Protein AF-A0AA38H1P8-F1 (afdb_monomer)

Sequence (547 aa):
MSTPPPPTPPPSVPPQQPPPIPFSATPPAPPPGGPAPVAPGAPGAKPPLEPLTGFRSALEHTGLPRSVLTYKPRLPSRNWLIFWSVLSSVSYLYYDDRRRCKKIKAEYIAKVEHLGKEVLEGGSLGLVRKVRVLAARWPEDDEADRGAKYFRKYLKPYLVAAGIDYDTLPPPLYGAITRQTHAAILTARRQKLGLEPTPVPLSVPGAIDPAAVEANDLAGGVILIGRPSLKEYMEGLKRGWAGSVDEWVWEKEVEARMKGDGVFEGPASEVGEASSGAEFAADVPTTQSSGMSPTGLSFLNRPQPSLSSASASQAGPQVPTHMHLPPNPLPPQPPLLLVPWTNHLGFQQIPYMIYDFFTEHRKVEEGAKLAYALICGHTRPFLASSSSSFPTANTSSPSPFSSSEAPASTPGSLGPGLGSDLDFDRQAERYFKNDFDDLPARLQKAKDDYYPDLSARLADVRALAAGERELTDAEKKSTKPLVSEEDLRDERKKKELRWRGQVEGWGIVRKEQGVTYEDGWEGWLSVFREPREGEGEGAKKNEEKVW

Foldseek 3Di:
DDDDDDDDDDDDDDDDDDDDDDDDDDDDDDDDDDDDDDDDDDDDDDPPDDDDDDPLNVCVVVVDDVCVSPPDPDDDDPVVVVVCVVVVVVVVLLVVLVVLLVVLLVVLLVVQLVLLPDAADVGPLHDAQEEEEFEAQAFPDPDQCPLVVLCVVAAVSNCVSNNYHYDYDRQPFFLSLLVVLLQVLLQVLCCVVVVDPDPPDDPDPSPDDVVVVVVSQQLREYEQEAPLSLLSNLNSVCCNQQFFSDDPPPLVVLVVVVVVVCLLPDPPPCPDPDDDDDDDDDDDDDDDDDDDDDDDDPPPDDDDDDPDDDPDPDPDDDDPPVSRHGDVVHDFHHAYQYHHDADADDDVRVVVVVVCSSNVSVSNNSSSLSSVLSSLSAKDWAFQPPDDDDPCPDDDDDDDDDDDDDDDDDPDDDDPDDDHPLCRNLVRLVRNDPVLVCLLVVLVVVVVVVSVVLSVVSVVQVCVVVVVDDDDPVRVPDPDDDQHSVNSVVVVSVSSSNSVSNVVSSVSNPSPDTRDDDPSCGRRHMYGDRDPDPCSVVSVVVVVVVD

Nearest PDB structures (foldseek):
  6lo8-assembly1_B  TM=9.048E-01  e=1.937E-06  Saccharomyces cerevisiae S288C
  2h51-assembly1_A  TM=5.078E-01  e=3.493E+00  Homo sapiens
  3e4c-assembly1_B  TM=4.596E-01  e=3.153E+00  Homo sapiens

Organism: NCBI:txid4972

Mean predicted aligned error: 16.11 Å

Secondary structure (DSSP, 8-state):
--PPPPPPPPPPPPPPPPPPPPP--PPPPPPP---PPPPPPP-PPPPPPPPPPTHHHHGGGGT--HHHHT---PPPPHHHHHHHHHHHHHHHHHHHHHHHHHHHHHHHHHHHTTGGGSPPTTGGGPPP-EEEEE-PPPTT-S-TTHHHHHHHHHTHHHHHHTT-EEEEE---STTHHHHHHHHHHHHHHHHHTTSS--------TTPPPHHHHHHHHHHH-EEEEHHHHHHHHHHHHHHHHHS-SS---HHHHHHHHHHHT-TTSPP----------------------------------PPPPP-----------PPPGGGSSPPSSPPP-PPEEEE------SGGGHHHHHHHHH-HHHHHHHHHHHHHHHHTT-EEE-----S------------------PPPP------S----GGGTTTTGGGGS-GGGTTHHHHHHHHHHTHHHHHHHHHHHHHHHHTTSSPPPHHHHT--SPPPPHHHHHHHHHHHHHHHHHHHHHHHHHSTTPPPP--GGGTTT-EEE-PPPTTTHHHHHHHHTTT-

Solvent-accessible surface area (backbone atoms only — not comparable to full-atom values): 34381 Å² total; per-residue (Å²): 142,84,80,83,82,84,85,82,83,81,88,84,80,80,88,80,80,82,81,86,82,85,82,89,79,84,83,83,85,84,86,87,84,83,82,85,86,80,80,88,78,76,88,74,75,81,75,79,79,77,81,64,65,70,74,55,41,64,48,48,79,69,74,52,57,65,70,66,76,64,59,72,83,72,79,73,50,72,71,54,50,52,48,50,52,53,53,49,51,55,50,46,46,48,51,50,28,56,50,47,35,51,51,53,50,53,54,54,33,68,71,34,42,61,62,42,66,60,82,52,67,74,53,96,72,31,84,67,49,38,29,41,37,41,23,38,40,58,67,84,52,91,56,34,57,52,41,51,52,48,42,61,73,35,31,43,68,46,36,58,35,34,51,40,46,74,46,77,59,84,23,90,46,45,39,37,52,17,52,53,43,22,49,55,41,38,53,52,53,26,33,78,70,67,77,37,85,69,84,73,71,77,87,49,94,82,65,75,56,67,68,58,53,54,52,38,52,41,70,36,22,35,37,28,38,16,45,53,20,48,25,27,40,38,46,5,51,49,49,31,45,75,34,68,66,62,80,87,53,67,64,61,53,53,49,53,51,59,62,71,63,51,80,84,57,71,82,79,74,87,73,73,96,72,90,81,87,81,90,86,83,89,87,86,86,91,86,92,89,89,83,87,87,88,80,91,81,96,81,77,85,75,84,78,84,79,88,76,90,68,99,63,90,75,73,68,92,74,76,60,75,82,69,30,56,59,64,85,75,70,78,87,59,43,35,32,38,82,40,84,58,76,71,79,64,64,80,90,32,46,67,56,52,54,51,48,69,52,44,44,34,55,58,40,48,54,25,43,47,55,38,48,12,53,71,72,64,37,65,41,66,49,44,71,71,85,73,91,74,75,80,80,76,77,89,82,87,91,79,87,88,84,91,76,85,90,78,81,92,70,97,72,83,78,72,100,69,84,72,33,59,62,55,48,53,61,71,48,57,77,52,47,52,70,70,49,79,49,41,62,61,57,53,48,52,59,44,66,64,40,56,60,56,48,53,55,51,50,50,52,43,49,33,45,74,72,61,78,41,77,84,48,74,70,58,75,70,43,96,62,83,80,76,45,74,65,53,53,52,52,50,49,50,55,49,51,52,54,50,53,42,36,51,55,14,44,64,47,56,38,81,88,45,67,55,59,83,60,91,88,47,74,70,57,44,33,28,50,35,70,70,55,95,74,49,70,69,52,49,62,61,49,46,70,69,74,104

pLDDT: mean 76.41, std 22.02, range [25.31, 98.31]

Radius of gyration: 38.19 Å; Cα contacts (8 Å, |Δi|>4): 474; chains: 1; bounding box: 136×104×84 Å

InterPro domains:
  IPR021056 Mitochondrial import inner membrane translocase subunit Tim54 [PF11711] (71-385)

Structure (mmCIF, N/CA/C/O backbone):
data_AF-A0AA38H1P8-F1
#
_entry.id   AF-A0AA38H1P8-F1
#
loop_
_atom_site.group_PDB
_atom_site.id
_atom_site.type_symbol
_atom_site.label_atom_id
_atom_site.label_alt_id
_atom_site.label_comp_id
_atom_site.label_asym_id
_atom_site.label_entity_id
_atom_site.label_seq_id
_atom_site.pdbx_PDB_ins_code
_atom_site.Cartn_x
_atom_site.Cartn_y
_atom_site.Cartn_z
_atom_site.occupancy
_atom_site.B_iso_or_equiv
_atom_site.auth_seq_id
_atom_site.auth_comp_id
_atom_site.auth_asym_id
_atom_site.auth_atom_id
_atom_site.pdbx_PDB_model_num
ATOM 1 N N . MET A 1 1 ? -7.178 34.922 -19.306 1.00 47.97 1 MET A N 1
ATOM 2 C CA . MET A 1 1 ? -5.898 34.567 -18.656 1.00 47.97 1 MET A CA 1
ATOM 3 C C . MET A 1 1 ? -5.652 35.531 -17.507 1.00 47.97 1 MET A C 1
ATOM 5 O O . MET A 1 1 ? -5.332 36.682 -17.767 1.00 47.97 1 MET A O 1
ATOM 9 N N . SER A 1 2 ? -5.808 35.081 -16.262 1.00 38.28 2 SER A N 1
ATOM 10 C CA . SER A 1 2 ? -5.356 35.810 -15.068 1.00 38.28 2 SER A CA 1
ATOM 11 C C . SER A 1 2 ? -4.979 34.780 -14.008 1.00 38.28 2 SER A C 1
ATOM 13 O O . SER A 1 2 ? -5.802 33.946 -13.642 1.00 38.28 2 SER A O 1
ATOM 15 N N . THR A 1 3 ? -3.721 34.785 -13.578 1.00 50.56 3 THR A N 1
ATOM 16 C CA . THR A 1 3 ? -3.178 33.861 -12.574 1.00 50.56 3 THR A CA 1
ATOM 17 C C . THR A 1 3 ? -3.384 34.414 -11.161 1.00 50.56 3 THR A C 1
ATOM 19 O O . THR A 1 3 ? -3.159 35.610 -10.966 1.00 50.56 3 THR A O 1
ATOM 22 N N . PRO A 1 4 ? -3.750 33.589 -10.162 1.00 59.50 4 PRO A N 1
ATOM 23 C CA . PRO A 1 4 ? -3.781 34.025 -8.767 1.00 59.50 4 PRO A CA 1
ATOM 24 C C . PRO A 1 4 ? -2.356 34.249 -8.210 1.00 59.50 4 PRO A C 1
ATOM 26 O O . PRO A 1 4 ? -1.408 33.619 -8.689 1.00 59.50 4 PRO A O 1
ATOM 29 N N . PRO A 1 5 ? -2.181 35.137 -7.212 1.00 61.88 5 PRO A N 1
ATOM 30 C CA . PRO A 1 5 ? -0.879 35.445 -6.617 1.00 61.88 5 PRO A CA 1
ATOM 31 C C . PRO A 1 5 ? -0.375 34.340 -5.662 1.00 61.88 5 PRO A C 1
ATOM 33 O O . PRO A 1 5 ? -1.179 33.566 -5.136 1.00 61.88 5 PRO A O 1
ATOM 36 N N . PRO A 1 6 ? 0.946 34.264 -5.401 1.00 64.06 6 PRO A N 1
ATOM 37 C CA . PRO A 1 6 ? 1.531 33.272 -4.497 1.00 64.06 6 PRO A CA 1
ATOM 38 C C . PRO A 1 6 ? 1.266 33.588 -3.008 1.00 64.06 6 PRO A C 1
ATOM 40 O O . PRO A 1 6 ? 1.156 34.761 -2.641 1.00 64.06 6 PRO A O 1
ATOM 43 N N . PRO A 1 7 ? 1.208 32.567 -2.130 1.00 57.59 7 PRO A N 1
ATOM 44 C CA . PRO A 1 7 ? 1.009 32.752 -0.693 1.00 57.59 7 PRO A CA 1
ATOM 45 C C . PRO A 1 7 ? 2.258 33.305 0.015 1.00 57.59 7 PRO A C 1
ATOM 47 O O . PRO A 1 7 ? 3.396 33.023 -0.364 1.00 57.59 7 PRO A O 1
ATOM 50 N N . THR A 1 8 ? 2.033 34.074 1.080 1.00 63.75 8 THR A N 1
ATOM 51 C CA . THR A 1 8 ? 3.069 34.691 1.920 1.00 63.75 8 THR A CA 1
ATOM 52 C C . THR A 1 8 ? 3.735 33.694 2.886 1.00 63.75 8 THR A C 1
ATOM 54 O O . TH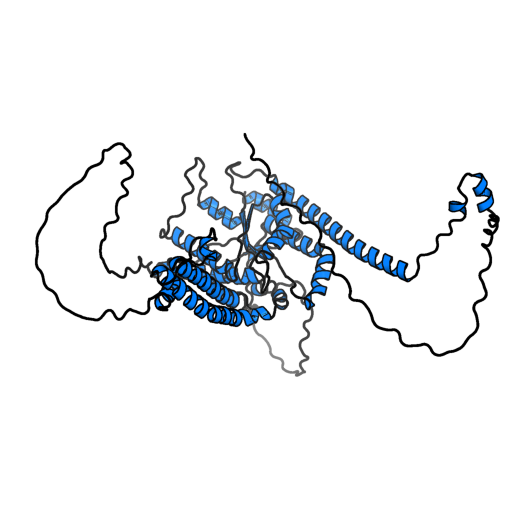R A 1 8 ? 3.092 32.744 3.336 1.00 63.75 8 THR A O 1
ATOM 57 N N . PRO A 1 9 ? 5.020 33.896 3.245 1.00 60.09 9 PRO A N 1
ATOM 58 C CA . PRO A 1 9 ? 5.715 33.055 4.220 1.00 60.09 9 PRO A CA 1
ATOM 59 C C . PRO A 1 9 ? 5.306 33.380 5.676 1.00 60.09 9 PRO A C 1
ATOM 61 O O . PRO A 1 9 ? 4.975 34.529 5.977 1.00 60.09 9 PRO A O 1
ATOM 64 N N . PRO A 1 10 ? 5.359 32.398 6.599 1.00 63.03 10 PRO A N 1
ATOM 65 C CA . PRO A 1 10 ? 5.053 32.603 8.017 1.00 63.03 10 PRO A CA 1
ATOM 66 C C . PRO A 1 10 ? 6.159 33.387 8.758 1.00 63.03 10 PRO A C 1
ATOM 68 O O . PRO A 1 10 ? 7.315 33.384 8.324 1.00 63.03 10 PRO A O 1
ATOM 71 N N . PRO A 1 11 ? 5.837 34.041 9.893 1.00 50.81 11 PRO A N 1
ATOM 72 C CA . PRO A 1 11 ? 6.779 34.883 10.628 1.00 50.81 11 PRO A CA 1
ATOM 73 C C . PRO A 1 11 ? 7.910 34.086 11.297 1.00 50.81 11 PRO A C 1
ATOM 75 O O . PRO A 1 11 ? 7.701 33.033 11.899 1.00 50.81 11 PRO A O 1
ATOM 78 N N . SER A 1 12 ? 9.120 34.638 11.228 1.00 45.88 12 SER A N 1
ATOM 79 C CA . SER A 1 12 ? 10.342 34.077 11.806 1.00 45.88 12 SER A CA 1
ATOM 80 C C . SER A 1 12 ? 10.377 34.191 13.335 1.00 45.88 12 SER A C 1
ATOM 82 O O . SER A 1 12 ? 10.380 35.296 13.878 1.00 45.88 12 SER A O 1
ATOM 84 N N . VAL A 1 13 ? 10.483 33.052 14.022 1.00 52.59 13 VAL A N 1
ATOM 85 C CA . VAL A 1 13 ? 10.690 32.972 15.479 1.00 52.59 13 VAL A CA 1
ATOM 86 C C . VAL A 1 13 ? 12.169 33.247 15.815 1.00 52.59 13 VAL A C 1
ATOM 88 O O . VAL A 1 13 ? 13.040 32.632 15.195 1.00 52.59 13 VAL A O 1
ATOM 91 N N . PRO A 1 14 ? 12.493 34.138 16.774 1.00 57.84 14 PRO A N 1
ATOM 92 C CA . PRO A 1 14 ? 13.875 34.388 17.185 1.00 57.84 14 PRO A CA 1
ATOM 93 C C . PRO A 1 14 ? 14.455 33.215 18.005 1.00 57.84 14 PRO A C 1
ATOM 95 O O . PRO A 1 14 ? 13.717 32.560 18.746 1.00 57.84 14 PRO A O 1
ATOM 98 N N . PRO A 1 15 ? 15.771 32.940 17.917 1.00 46.69 15 PRO A N 1
ATOM 99 C CA . PRO A 1 15 ? 16.389 31.808 18.604 1.00 46.69 15 PRO A CA 1
ATOM 100 C C . PRO A 1 15 ? 16.426 32.006 20.127 1.00 46.69 15 PRO A C 1
ATOM 102 O O . PRO A 1 15 ? 16.969 32.991 20.628 1.00 46.69 15 PRO A O 1
ATOM 105 N N . GLN A 1 16 ? 15.888 31.035 20.867 1.00 45.97 16 GLN A N 1
ATOM 106 C CA . GLN A 1 16 ? 15.996 30.979 22.326 1.00 45.97 16 GLN A CA 1
ATOM 107 C C . GLN A 1 16 ? 17.433 30.642 22.757 1.00 45.97 16 GLN A C 1
ATOM 109 O O . GLN A 1 16 ? 18.075 29.754 22.195 1.00 45.97 16 GLN A O 1
ATOM 114 N N . GLN A 1 17 ? 17.929 31.343 23.778 1.00 50.62 17 GLN A N 1
ATOM 115 C CA . GLN A 1 17 ? 19.214 31.044 24.415 1.00 50.62 17 GLN A CA 1
ATOM 116 C C . GLN A 1 17 ? 19.115 29.763 25.268 1.00 50.62 17 GLN A C 1
ATOM 118 O O . GLN A 1 17 ? 18.082 29.544 25.906 1.00 50.62 17 GLN A O 1
ATOM 123 N N . PRO A 1 18 ? 20.172 28.930 25.338 1.00 57.59 18 PRO A N 1
ATOM 124 C CA . PRO A 1 18 ? 20.213 27.804 26.266 1.00 57.59 18 PRO A CA 1
ATOM 125 C C . PRO A 1 18 ? 20.320 28.288 27.729 1.00 57.59 18 PRO A C 1
ATOM 127 O O . PRO A 1 18 ? 20.952 29.317 27.985 1.00 57.59 18 PRO A O 1
ATOM 130 N N . PRO A 1 19 ? 19.733 27.562 28.700 1.00 58.34 19 PRO A N 1
ATOM 131 C CA . PRO A 1 19 ? 19.737 27.958 30.108 1.00 58.34 19 PRO A CA 1
ATOM 132 C C . PRO A 1 19 ? 21.131 27.837 30.762 1.00 58.34 19 PRO A C 1
ATOM 134 O O . PRO A 1 19 ? 21.950 27.021 30.330 1.00 58.34 19 PRO A O 1
ATOM 137 N N . PRO A 1 20 ? 21.411 28.623 31.821 1.00 46.00 20 PRO A N 1
ATOM 138 C CA . PRO A 1 20 ? 22.712 28.643 32.483 1.00 46.00 20 PRO A CA 1
ATOM 139 C C . PRO A 1 20 ? 22.977 27.388 33.327 1.00 46.00 20 PRO A C 1
ATOM 141 O O . PRO A 1 20 ? 22.091 26.851 33.992 1.00 46.00 20 PRO A O 1
ATOM 144 N N . ILE A 1 21 ? 24.240 26.960 33.338 1.00 49.38 21 ILE A N 1
ATOM 145 C CA . ILE A 1 21 ? 24.741 25.824 34.120 1.00 49.38 21 ILE A CA 1
ATOM 146 C C . ILE A 1 21 ? 24.994 26.290 35.570 1.00 49.38 21 ILE A C 1
ATOM 148 O O . ILE A 1 21 ? 25.667 27.309 35.750 1.00 49.38 21 ILE A O 1
ATOM 152 N N . PRO A 1 22 ? 24.501 25.588 36.611 1.00 49.81 22 PRO A N 1
ATOM 153 C CA . PRO A 1 22 ? 24.750 25.968 38.000 1.00 49.81 22 PRO A CA 1
ATOM 154 C C . PRO A 1 22 ? 26.200 25.701 38.439 1.00 49.81 22 PRO A C 1
ATOM 156 O O . PRO A 1 22 ? 26.855 24.756 37.999 1.00 49.81 22 PRO A O 1
ATOM 159 N N . PHE A 1 23 ? 26.688 26.561 39.332 1.00 36.28 23 PHE A N 1
ATOM 160 C CA . PHE A 1 23 ? 28.059 26.580 39.845 1.00 36.28 23 PHE A CA 1
ATOM 161 C C . PHE A 1 23 ? 28.348 25.531 40.937 1.00 36.28 23 PHE A C 1
ATOM 163 O O . PHE A 1 23 ? 27.455 25.010 41.600 1.00 36.28 23 PHE A O 1
ATOM 170 N N . SER A 1 24 ? 29.651 25.388 41.210 1.00 37.62 24 SER A N 1
ATOM 171 C CA . SER A 1 24 ? 30.277 24.940 42.468 1.00 37.62 24 SER A CA 1
ATOM 172 C C . SER A 1 24 ? 30.151 23.467 42.881 1.00 37.62 24 SER A C 1
ATOM 174 O O . SER A 1 24 ? 29.190 23.047 43.515 1.00 37.62 24 SER A O 1
ATOM 176 N N . ALA A 1 25 ? 31.254 22.739 42.681 1.00 38.97 25 ALA A N 1
ATOM 177 C CA . ALA A 1 25 ? 31.698 21.675 43.577 1.00 38.97 25 ALA A CA 1
ATOM 178 C C . ALA A 1 25 ? 33.120 22.015 44.065 1.00 38.97 25 ALA A C 1
ATOM 180 O O . ALA A 1 25 ? 33.998 22.344 43.266 1.00 38.97 25 ALA A O 1
ATOM 181 N N . THR A 1 26 ? 33.321 21.997 45.381 1.00 42.03 26 THR A N 1
ATOM 182 C CA . THR A 1 26 ? 34.558 22.413 46.065 1.00 42.03 26 THR A CA 1
ATOM 183 C C . THR A 1 26 ? 35.710 21.423 45.816 1.00 42.03 26 THR A C 1
ATOM 185 O O . THR A 1 26 ? 35.476 20.215 45.879 1.00 42.03 26 THR A O 1
ATOM 188 N N . PRO A 1 27 ? 36.958 21.875 45.575 1.00 44.22 27 PRO A N 1
ATOM 189 C CA . PRO A 1 27 ? 38.092 20.973 45.371 1.00 44.22 27 PRO A CA 1
ATOM 190 C C . PRO A 1 27 ? 38.637 20.401 46.699 1.00 44.22 27 PRO A C 1
ATOM 192 O O . PRO A 1 27 ? 38.802 21.157 47.659 1.00 44.22 27 PRO A O 1
ATOM 195 N N . PRO A 1 28 ? 38.982 19.099 46.772 1.00 53.62 28 PRO A N 1
ATOM 196 C CA . PRO A 1 28 ? 39.747 18.537 47.885 1.00 53.62 28 PRO A CA 1
ATOM 197 C C . PRO A 1 28 ? 41.247 18.880 47.788 1.00 53.62 28 PRO A C 1
ATOM 199 O O . PRO A 1 28 ? 41.791 19.090 46.704 1.00 53.62 28 PRO A O 1
ATOM 202 N N . ALA A 1 29 ? 41.914 18.941 48.944 1.00 43.22 29 ALA A N 1
ATOM 203 C CA . ALA A 1 29 ? 43.290 19.423 49.097 1.00 43.22 29 ALA A CA 1
ATOM 204 C C . ALA A 1 29 ? 44.382 18.432 48.606 1.00 43.22 29 ALA A C 1
ATOM 206 O O . ALA A 1 29 ? 44.157 17.220 48.612 1.00 43.22 29 ALA A O 1
ATOM 207 N N . PRO A 1 30 ? 45.582 18.923 48.225 1.00 53.31 30 PRO A N 1
ATOM 208 C CA . PRO A 1 30 ? 46.680 18.092 47.721 1.00 53.31 30 PRO A CA 1
ATOM 209 C C . PRO A 1 30 ? 47.620 17.556 48.826 1.00 53.31 30 PRO A C 1
ATOM 211 O O . PRO A 1 30 ? 47.883 18.264 49.801 1.00 53.31 30 PRO A O 1
ATOM 214 N N . PRO A 1 31 ? 48.220 16.360 48.656 1.00 59.06 31 PRO A N 1
ATOM 215 C CA . PRO A 1 31 ? 49.394 15.927 49.419 1.00 59.06 31 PRO A CA 1
ATOM 216 C C . PRO A 1 31 ? 50.714 16.529 48.859 1.00 59.06 31 PRO A C 1
ATOM 218 O O . PRO A 1 31 ? 50.755 16.950 47.701 1.00 59.06 31 PRO A O 1
ATOM 221 N N . PRO A 1 32 ? 51.800 16.600 49.661 1.00 49.53 32 PRO A N 1
ATOM 222 C CA . PRO A 1 32 ? 52.988 17.421 49.369 1.00 49.53 32 PRO A CA 1
ATOM 223 C C . PRO A 1 32 ? 54.130 16.662 48.659 1.00 49.53 32 PRO A C 1
ATOM 225 O O . PRO A 1 32 ? 54.221 15.443 48.789 1.00 49.53 32 PRO A O 1
ATOM 228 N N . GLY A 1 33 ? 55.068 17.367 47.991 1.00 39.19 33 GLY A N 1
ATOM 229 C CA . GLY A 1 33 ? 56.269 16.677 47.471 1.00 39.19 33 GLY A CA 1
ATOM 230 C C . GLY A 1 33 ? 57.321 17.357 46.567 1.00 39.19 33 GLY A C 1
ATOM 231 O O . GLY A 1 33 ? 58.170 16.625 46.079 1.00 39.19 33 GLY A O 1
ATOM 232 N N . GLY A 1 34 ? 57.346 18.684 46.357 1.00 37.28 34 GLY A N 1
ATOM 233 C CA . GLY A 1 34 ? 58.486 19.424 45.747 1.00 37.28 34 GLY A CA 1
ATOM 234 C C . GLY A 1 34 ? 58.876 19.116 44.276 1.00 37.28 34 GLY A C 1
ATOM 235 O O . GLY A 1 34 ? 58.229 18.302 43.622 1.00 37.28 34 GLY A O 1
ATOM 236 N N . PRO A 1 35 ? 59.951 19.742 43.738 1.00 46.59 35 PRO A N 1
ATOM 237 C CA . PRO A 1 35 ? 60.583 21.013 44.118 1.00 46.59 35 PRO A CA 1
ATOM 238 C C . PRO A 1 35 ? 60.220 22.178 43.153 1.00 46.59 35 PRO A C 1
ATOM 240 O O . PRO A 1 35 ? 59.445 22.020 42.215 1.00 46.59 35 PRO A O 1
ATOM 243 N N . ALA A 1 36 ? 60.746 23.379 43.424 1.00 44.44 36 ALA A N 1
ATOM 244 C CA . ALA A 1 36 ? 60.281 24.660 42.872 1.00 44.44 36 ALA A CA 1
ATOM 245 C C . ALA A 1 36 ? 60.417 24.857 41.336 1.00 44.44 36 ALA A C 1
ATOM 247 O O . ALA A 1 36 ? 61.410 24.426 40.746 1.00 44.44 36 ALA A O 1
ATOM 248 N N . PRO A 1 37 ? 59.494 25.611 40.696 1.00 45.94 37 PRO A N 1
ATOM 249 C CA . PRO A 1 37 ? 59.663 26.091 39.327 1.00 45.94 37 PRO A CA 1
ATOM 250 C C . PRO A 1 37 ? 60.659 27.262 39.264 1.00 45.94 37 PRO A C 1
ATOM 252 O O . PRO A 1 37 ? 60.563 28.227 40.022 1.00 45.94 37 PRO A O 1
ATOM 255 N N . VAL A 1 38 ? 61.600 27.193 38.321 1.00 48.47 38 VAL A N 1
ATOM 256 C CA . VAL A 1 38 ? 62.547 28.281 38.025 1.00 48.47 38 VAL A CA 1
ATOM 257 C C . VAL A 1 38 ? 61.836 29.420 37.277 1.00 48.47 38 VAL A C 1
ATOM 259 O O . VAL A 1 38 ? 60.947 29.184 36.460 1.00 48.47 38 VAL A O 1
ATOM 262 N N . ALA A 1 39 ? 62.236 30.659 37.574 1.00 49.50 39 ALA A N 1
ATOM 263 C CA . ALA A 1 39 ? 61.694 31.899 37.014 1.00 49.50 39 ALA A CA 1
ATOM 264 C C . ALA A 1 39 ? 61.810 31.993 35.466 1.00 49.50 39 ALA A C 1
ATOM 266 O O . ALA A 1 39 ? 62.663 31.331 34.869 1.00 49.50 39 ALA A O 1
ATOM 267 N N . PRO A 1 40 ? 60.973 32.812 34.793 1.00 48.28 40 PRO A N 1
ATOM 268 C CA . PRO A 1 40 ? 60.841 32.783 33.336 1.00 48.28 40 PRO A CA 1
ATOM 269 C C . PRO A 1 40 ? 62.044 33.401 32.608 1.00 48.28 40 PRO A C 1
ATOM 271 O O . PRO A 1 40 ? 62.397 34.561 32.821 1.00 48.28 40 PRO A O 1
ATOM 274 N N . GLY A 1 41 ? 62.629 32.634 31.685 1.00 40.03 41 GLY A N 1
ATOM 275 C CA . GLY A 1 41 ? 63.639 33.119 30.744 1.00 40.03 41 GLY A CA 1
ATOM 276 C C . GLY A 1 41 ? 63.043 33.985 29.626 1.00 40.03 41 GLY A C 1
ATOM 277 O O . GLY A 1 41 ? 61.934 33.737 29.153 1.00 40.03 41 GLY A O 1
ATOM 278 N N . ALA A 1 42 ? 63.806 34.995 29.203 1.00 46.44 42 ALA A N 1
ATOM 279 C CA . ALA A 1 42 ? 63.470 35.962 28.154 1.00 46.44 42 ALA A CA 1
ATOM 280 C C . ALA A 1 42 ? 63.121 35.314 26.787 1.00 46.44 42 ALA A C 1
ATOM 282 O O . ALA A 1 42 ? 63.543 34.186 26.518 1.00 46.44 42 ALA A O 1
ATOM 283 N N . PRO A 1 43 ? 62.388 36.014 25.889 1.00 49.59 43 PRO A N 1
ATOM 284 C CA . PRO A 1 43 ? 61.976 35.465 24.597 1.00 49.59 43 PRO A CA 1
ATOM 285 C C . PRO A 1 43 ? 63.178 35.081 23.726 1.00 49.59 43 PRO A C 1
ATOM 287 O O . PRO A 1 43 ? 63.884 35.937 23.191 1.00 49.59 43 PRO A O 1
ATOM 290 N N . GLY A 1 44 ? 63.380 33.773 23.556 1.00 46.59 44 GLY A N 1
ATOM 291 C CA . GLY A 1 44 ? 64.403 33.229 22.671 1.00 46.59 44 GLY A CA 1
ATOM 292 C C . GLY A 1 44 ? 64.193 33.694 21.231 1.00 46.59 44 GLY A C 1
ATOM 293 O O . GLY A 1 44 ? 63.102 33.551 20.671 1.00 46.59 44 GLY A O 1
ATOM 294 N N . ALA A 1 45 ? 65.248 34.243 20.630 1.00 50.97 45 ALA A N 1
ATOM 295 C CA . ALA A 1 45 ? 65.259 34.603 19.219 1.00 50.97 45 ALA A CA 1
ATOM 296 C C . ALA A 1 45 ? 64.867 33.395 18.352 1.00 50.97 45 ALA A C 1
ATOM 298 O O . ALA A 1 45 ? 65.262 32.261 18.635 1.00 50.97 45 ALA A O 1
ATOM 299 N N . LYS A 1 46 ? 64.106 33.636 17.275 1.00 53.47 46 LYS A N 1
ATOM 300 C CA . LYS A 1 46 ? 63.800 32.587 16.290 1.00 53.47 46 LYS A CA 1
ATOM 301 C C . LYS A 1 46 ? 65.127 31.996 15.791 1.00 53.47 46 LYS A C 1
ATOM 303 O O . LYS A 1 46 ? 65.987 32.783 15.386 1.00 53.47 46 LYS A O 1
ATOM 308 N N . PRO A 1 47 ? 65.313 30.663 15.808 1.00 59.84 47 PRO A N 1
ATOM 309 C CA . PRO A 1 47 ? 66.551 30.066 15.327 1.00 59.84 47 PRO A CA 1
ATOM 310 C C . PRO A 1 47 ? 66.778 30.448 13.855 1.00 59.84 47 PRO A C 1
ATOM 312 O O . PRO A 1 47 ? 65.799 30.587 13.108 1.00 59.84 47 PRO A O 1
ATOM 315 N N . PRO A 1 48 ? 68.039 30.635 13.424 1.00 61.25 48 PRO A N 1
ATOM 316 C CA . PRO A 1 48 ? 68.343 30.902 12.025 1.00 61.25 48 PRO A CA 1
ATOM 317 C C . PRO A 1 48 ? 67.791 29.772 11.150 1.00 61.25 48 PRO A C 1
ATOM 319 O O . PRO A 1 48 ? 67.838 28.601 11.527 1.00 61.25 48 PRO A O 1
ATOM 322 N N . LEU A 1 49 ? 67.234 30.134 9.991 1.00 61.16 49 LEU A N 1
ATOM 323 C CA . LEU A 1 49 ? 66.624 29.176 9.070 1.00 61.16 49 LEU A CA 1
ATOM 324 C C . LEU A 1 49 ? 67.662 28.128 8.644 1.00 61.16 49 LEU A C 1
ATOM 326 O O . LEU A 1 49 ? 68.730 28.494 8.154 1.00 61.16 49 LEU A O 1
ATOM 330 N N . GLU A 1 50 ? 67.333 26.843 8.813 1.00 69.38 50 GLU A N 1
ATOM 331 C CA . GLU A 1 50 ? 68.193 25.736 8.378 1.00 69.38 50 GLU A CA 1
ATOM 332 C C . GLU A 1 50 ? 68.562 25.907 6.890 1.00 69.38 50 GLU A C 1
ATOM 334 O O . GLU A 1 50 ? 67.666 26.139 6.067 1.00 69.38 50 GLU A O 1
ATOM 339 N N . PRO A 1 51 ? 69.850 25.792 6.511 1.00 67.56 51 PRO A N 1
ATOM 340 C CA . PRO A 1 51 ? 70.250 25.907 5.116 1.00 67.56 51 PRO A CA 1
ATOM 341 C C . PRO A 1 51 ? 69.621 24.771 4.303 1.00 67.56 51 PRO A C 1
ATOM 343 O O . PRO A 1 51 ? 69.773 23.593 4.633 1.00 67.56 51 PRO A O 1
ATOM 346 N N . LEU A 1 52 ? 68.909 25.112 3.225 1.00 66.75 52 LEU A N 1
ATOM 347 C CA . LEU A 1 52 ? 68.337 24.107 2.332 1.00 66.75 52 LEU A CA 1
ATOM 348 C C . LEU A 1 52 ? 69.477 23.379 1.610 1.00 66.75 52 LEU A C 1
ATOM 350 O O . LEU A 1 52 ? 70.301 24.006 0.954 1.00 66.75 52 LEU A O 1
ATOM 354 N N . THR A 1 53 ? 69.522 22.052 1.717 1.00 72.50 53 THR A N 1
ATOM 355 C CA . THR A 1 53 ? 70.587 21.228 1.130 1.00 72.50 53 THR A CA 1
ATOM 356 C C . THR A 1 53 ? 70.146 20.525 -0.157 1.00 72.50 53 THR A C 1
ATOM 358 O O . THR A 1 53 ? 68.973 20.183 -0.350 1.00 72.50 53 THR A O 1
ATOM 361 N N . GLY A 1 54 ? 71.108 20.296 -1.058 1.00 78.31 54 GLY A N 1
ATOM 362 C CA . GLY A 1 54 ? 70.912 19.561 -2.311 1.00 78.31 54 GLY A CA 1
ATOM 363 C C . GLY A 1 54 ? 69.899 20.215 -3.257 1.00 78.31 54 GLY A C 1
ATOM 364 O O . GLY A 1 54 ? 69.847 21.435 -3.392 1.00 78.31 54 GLY A O 1
ATOM 365 N N . PHE A 1 55 ? 69.061 19.397 -3.899 1.00 75.69 55 PHE A N 1
ATOM 366 C CA . PHE A 1 55 ? 68.077 19.826 -4.905 1.00 75.69 55 PHE A CA 1
ATOM 367 C C . PHE A 1 55 ? 67.132 20.952 -4.435 1.00 75.69 55 PHE A C 1
ATOM 369 O O . PHE A 1 55 ? 66.699 21.774 -5.240 1.00 75.69 55 PHE A O 1
ATOM 376 N N . ARG A 1 56 ? 66.857 21.054 -3.125 1.00 75.75 56 ARG A N 1
ATOM 377 C CA . ARG A 1 56 ? 66.037 22.141 -2.561 1.00 75.75 56 ARG A CA 1
ATOM 378 C C . ARG A 1 56 ? 66.710 23.517 -2.621 1.00 75.75 56 ARG A C 1
ATOM 380 O O . ARG A 1 56 ? 65.994 24.507 -2.678 1.00 75.75 56 ARG A O 1
ATOM 387 N N . SER A 1 57 ? 68.045 23.581 -2.624 1.00 76.75 57 SER A N 1
ATOM 388 C CA . SER A 1 57 ? 68.794 24.828 -2.843 1.00 76.75 57 SER A CA 1
ATOM 389 C C . SER A 1 57 ? 68.698 25.274 -4.303 1.00 76.75 57 SER A C 1
ATOM 391 O O . SER A 1 57 ? 68.402 26.434 -4.568 1.00 76.75 57 SER A O 1
ATOM 393 N N . ALA A 1 58 ? 68.834 24.344 -5.256 1.00 79.25 58 ALA A N 1
ATOM 394 C CA . ALA A 1 58 ? 68.681 24.651 -6.680 1.00 79.25 58 ALA A CA 1
ATOM 395 C C . ALA A 1 58 ? 67.274 25.195 -7.012 1.00 79.25 58 ALA A C 1
ATOM 397 O O . ALA A 1 58 ? 67.148 26.163 -7.758 1.00 79.25 58 ALA A O 1
ATOM 398 N N . LEU A 1 59 ? 66.226 24.625 -6.403 1.00 78.94 59 LEU A N 1
ATOM 399 C CA . LEU A 1 59 ? 64.842 25.097 -6.547 1.00 78.94 59 LEU A CA 1
ATOM 400 C C . LEU A 1 59 ? 64.522 26.411 -5.811 1.00 78.94 59 LEU A C 1
ATOM 402 O O . LEU A 1 59 ? 63.467 26.993 -6.049 1.00 78.94 59 LEU A O 1
ATOM 406 N N . GLU A 1 60 ? 65.396 26.916 -4.938 1.00 75.81 60 GLU A N 1
ATOM 407 C CA . GLU A 1 60 ? 65.188 28.240 -4.339 1.00 75.81 60 GLU A CA 1
ATOM 408 C C . GLU A 1 60 ? 65.312 29.348 -5.396 1.00 75.81 60 GLU A C 1
ATOM 410 O O . GLU A 1 60 ? 64.532 30.300 -5.417 1.00 75.81 60 GLU A O 1
ATOM 415 N N . HIS A 1 61 ? 66.237 29.175 -6.343 1.00 77.81 61 HIS A N 1
ATOM 416 C CA . HIS A 1 61 ? 66.469 30.119 -7.434 1.00 77.81 61 HIS A CA 1
ATOM 417 C C . HIS A 1 61 ? 65.364 30.112 -8.505 1.00 77.81 61 HIS A C 1
ATOM 419 O O . HIS A 1 61 ? 65.358 30.985 -9.369 1.00 77.81 61 HIS A O 1
ATOM 425 N N . THR A 1 62 ? 64.397 29.185 -8.448 1.00 82.38 62 THR A N 1
ATOM 426 C CA . THR A 1 62 ? 63.261 29.130 -9.388 1.00 82.38 62 THR A CA 1
ATOM 427 C C . THR A 1 62 ? 62.031 29.908 -8.901 1.00 82.38 62 THR A C 1
ATOM 429 O O . THR A 1 62 ? 60.934 29.702 -9.413 1.00 82.38 62 THR A O 1
ATOM 432 N N . GLY A 1 63 ? 62.177 30.767 -7.884 1.00 82.56 63 GLY A N 1
ATOM 433 C CA . GLY A 1 63 ? 61.103 31.637 -7.383 1.00 82.56 63 GLY A CA 1
ATOM 434 C C . GLY A 1 63 ? 60.020 30.935 -6.556 1.00 82.56 63 GLY A C 1
ATOM 435 O O . GLY A 1 63 ? 59.021 31.558 -6.197 1.00 82.56 63 GLY A O 1
ATOM 436 N N . LEU A 1 64 ? 60.199 29.652 -6.225 1.00 81.88 64 LEU A N 1
ATOM 437 C CA . LEU A 1 64 ? 59.284 28.930 -5.343 1.00 81.88 64 LEU A CA 1
ATOM 438 C C . LEU A 1 64 ? 59.486 29.398 -3.892 1.00 81.88 64 LEU A C 1
ATOM 440 O O . LEU A 1 64 ? 60.615 29.388 -3.398 1.00 81.88 64 LEU A O 1
ATOM 444 N N . PRO A 1 65 ? 58.422 29.783 -3.162 1.00 80.88 65 PRO A N 1
ATOM 445 C CA . PRO A 1 65 ? 58.576 30.259 -1.796 1.00 80.88 65 PRO A CA 1
ATOM 446 C C . PRO A 1 65 ? 59.124 29.141 -0.902 1.00 80.88 65 PRO A C 1
ATOM 448 O O . PRO A 1 65 ? 58.651 28.001 -0.940 1.00 80.88 65 PRO A O 1
ATOM 451 N N . ARG A 1 66 ? 60.093 29.475 -0.037 1.00 73.62 66 ARG A N 1
ATOM 452 C CA . ARG A 1 66 ? 60.736 28.519 0.887 1.00 73.62 66 ARG A CA 1
ATOM 453 C C . ARG A 1 66 ? 59.733 27.728 1.740 1.00 73.62 66 ARG A C 1
ATOM 455 O O . ARG A 1 66 ? 60.033 26.596 2.108 1.00 73.62 66 ARG A O 1
ATOM 462 N N . SER A 1 67 ? 58.542 28.264 2.013 1.00 77.25 67 SER A N 1
ATOM 463 C CA . SER A 1 67 ? 57.448 27.558 2.701 1.00 77.25 67 SER A CA 1
ATOM 464 C C . SER A 1 67 ? 56.935 26.327 1.945 1.00 77.25 67 SER A C 1
ATOM 466 O O . SER A 1 67 ? 56.598 25.337 2.583 1.00 77.25 67 SER A O 1
ATOM 468 N N . VAL A 1 68 ? 56.920 26.352 0.608 1.00 80.06 68 VAL A N 1
ATOM 469 C CA . VAL A 1 68 ? 56.543 25.212 -0.246 1.00 80.06 68 VAL A CA 1
ATOM 470 C C . VAL A 1 68 ? 57.715 24.235 -0.386 1.00 80.06 68 VAL A C 1
ATOM 472 O O . VAL A 1 68 ? 57.525 23.030 -0.266 1.00 80.06 68 VAL A O 1
ATOM 475 N N . LEU A 1 69 ? 58.949 24.733 -0.534 1.00 78.69 69 LEU A N 1
ATOM 476 C CA . LEU A 1 69 ? 60.157 23.890 -0.633 1.00 78.69 69 LEU A CA 1
ATOM 477 C C . LEU A 1 69 ? 60.489 23.135 0.669 1.00 78.69 69 LEU A C 1
ATOM 479 O O . LEU A 1 69 ? 61.048 22.033 0.637 1.00 78.69 69 LEU A O 1
ATOM 483 N N . THR A 1 70 ? 60.139 23.721 1.817 1.00 76.56 70 THR A N 1
ATOM 484 C CA . THR A 1 70 ? 60.265 23.112 3.153 1.00 76.56 70 THR A CA 1
ATOM 485 C C . THR A 1 70 ? 58.975 22.449 3.641 1.00 76.56 70 THR A C 1
ATOM 487 O O . THR A 1 70 ? 58.977 21.877 4.734 1.00 76.56 70 THR A O 1
ATOM 490 N N . TYR A 1 71 ? 57.899 22.455 2.841 1.00 80.75 71 TYR A N 1
ATOM 491 C CA . TYR A 1 71 ? 56.654 21.767 3.172 1.00 80.75 71 TYR A CA 1
ATOM 492 C C . TYR A 1 71 ? 56.904 20.258 3.256 1.00 80.75 71 TYR A C 1
ATOM 494 O O . TYR A 1 71 ? 57.005 19.550 2.256 1.00 80.75 71 TYR A O 1
ATOM 502 N N . LYS A 1 72 ? 57.041 19.766 4.488 1.00 80.38 72 LYS A N 1
ATOM 503 C CA . LYS A 1 72 ? 57.121 18.345 4.821 1.00 80.38 72 LYS A CA 1
ATOM 504 C C . LYS A 1 72 ? 55.696 17.900 5.175 1.00 80.38 72 LYS A C 1
ATOM 506 O O . LYS A 1 72 ? 55.309 18.098 6.331 1.00 80.38 72 LYS A O 1
ATOM 511 N N . PRO A 1 73 ? 54.894 17.355 4.233 1.00 79.44 73 PRO A N 1
ATOM 512 C CA . PRO A 1 73 ? 53.561 16.862 4.553 1.00 79.44 73 PRO A CA 1
ATOM 513 C C . PRO A 1 73 ? 53.695 15.766 5.609 1.00 79.44 73 PRO A C 1
ATOM 515 O O . PRO A 1 73 ? 54.250 14.696 5.357 1.00 79.44 73 PRO A O 1
ATOM 518 N N . ARG A 1 74 ? 53.233 16.053 6.827 1.00 80.50 74 ARG A N 1
ATOM 519 C CA . ARG A 1 74 ? 53.165 15.044 7.881 1.00 80.50 74 ARG A CA 1
ATOM 520 C C . ARG A 1 74 ? 52.063 14.071 7.497 1.00 80.50 74 ARG A C 1
ATOM 522 O O . ARG A 1 74 ? 50.952 14.504 7.194 1.00 80.50 74 ARG A O 1
ATOM 529 N N . LEU A 1 75 ? 52.370 12.775 7.524 1.00 82.75 75 LEU A N 1
ATOM 530 C CA . LEU A 1 75 ? 51.338 11.760 7.364 1.00 82.75 75 LEU A CA 1
ATOM 531 C C . LEU A 1 75 ? 50.251 11.998 8.424 1.00 82.75 75 LEU A C 1
ATOM 533 O O . LEU A 1 75 ? 50.587 12.254 9.587 1.00 82.75 75 LEU A O 1
ATOM 537 N N . PRO A 1 76 ? 48.966 11.946 8.044 1.00 86.88 76 PRO A N 1
ATOM 538 C CA . PRO A 1 76 ? 47.889 12.053 9.010 1.00 86.88 76 PRO A CA 1
ATOM 539 C C . PRO A 1 76 ? 48.010 10.965 10.081 1.00 86.88 76 PRO A C 1
ATOM 541 O O . PRO A 1 76 ? 48.446 9.846 9.808 1.00 86.88 76 PRO A O 1
ATOM 544 N N . SER A 1 77 ? 47.637 11.300 11.318 1.00 92.25 77 SER A N 1
ATOM 545 C CA . SER A 1 77 ? 47.751 10.367 12.442 1.00 92.25 77 SER A CA 1
ATOM 546 C C . SER A 1 77 ? 46.890 9.118 12.221 1.00 92.25 77 SER A C 1
ATOM 548 O O . SER A 1 77 ? 45.907 9.155 11.479 1.00 92.25 77 SER A O 1
ATOM 550 N N . ARG A 1 78 ? 47.218 8.011 12.904 1.00 92.31 78 ARG A N 1
ATOM 551 C CA . ARG A 1 78 ? 46.477 6.738 12.806 1.00 92.31 78 ARG A CA 1
ATOM 552 C C . ARG A 1 78 ? 44.960 6.929 12.926 1.00 9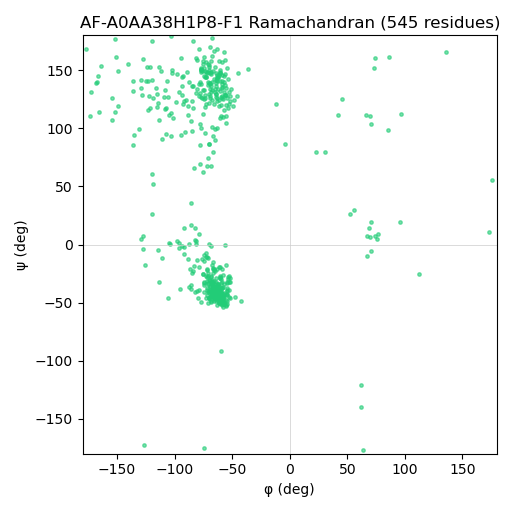2.31 78 ARG A C 1
ATOM 554 O O . ARG A 1 78 ? 44.217 6.394 12.111 1.00 92.31 78 ARG A O 1
ATOM 561 N N . ASN A 1 79 ? 44.505 7.726 13.892 1.00 94.81 79 ASN A N 1
ATOM 562 C CA . ASN A 1 79 ? 43.076 7.976 14.107 1.00 94.81 79 ASN A CA 1
ATOM 563 C C . ASN A 1 79 ? 42.451 8.779 12.954 1.00 94.81 79 ASN A C 1
ATOM 565 O O . ASN A 1 79 ? 41.310 8.525 12.588 1.00 94.81 79 ASN A O 1
ATOM 569 N N . TRP A 1 80 ? 43.201 9.703 12.348 1.00 94.00 80 TRP A N 1
ATOM 570 C CA . TRP A 1 80 ? 42.750 10.487 11.196 1.00 94.00 80 TRP A CA 1
ATOM 571 C C . TRP A 1 80 ? 42.688 9.623 9.922 1.00 94.00 80 TRP A C 1
ATOM 573 O O . TRP A 1 80 ? 41.723 9.710 9.172 1.00 94.00 80 TRP A O 1
ATOM 583 N N . LEU A 1 81 ? 43.652 8.716 9.713 1.00 94.81 81 LEU A N 1
ATOM 584 C CA . LEU A 1 81 ? 43.602 7.709 8.641 1.00 94.81 81 LEU A CA 1
ATOM 585 C C . LEU A 1 81 ? 42.409 6.752 8.790 1.00 94.81 81 LEU A C 1
ATOM 587 O O . LEU A 1 81 ? 41.712 6.478 7.813 1.00 94.81 81 LEU A O 1
ATOM 591 N N . ILE A 1 82 ? 42.140 6.269 10.008 1.00 95.44 82 ILE A N 1
ATOM 592 C CA . ILE A 1 82 ? 40.958 5.439 10.298 1.00 95.44 82 ILE A CA 1
ATOM 593 C C . ILE A 1 82 ? 39.675 6.236 10.025 1.00 95.44 82 ILE A C 1
ATOM 595 O O . ILE A 1 82 ? 38.786 5.742 9.339 1.00 95.44 82 ILE A O 1
ATOM 599 N N . PHE A 1 83 ? 39.600 7.491 10.478 1.00 96.62 83 PHE A N 1
ATOM 600 C CA . PHE A 1 83 ? 38.450 8.359 10.227 1.00 96.62 83 PHE A CA 1
ATOM 601 C C . PHE A 1 83 ? 38.169 8.538 8.727 1.00 96.62 83 PHE A C 1
ATOM 603 O O . PHE A 1 83 ? 37.052 8.280 8.286 1.00 96.62 83 PHE A O 1
ATOM 610 N N . TRP A 1 84 ? 39.170 8.908 7.920 1.00 96.50 84 TRP A N 1
ATOM 611 C CA . TRP A 1 84 ? 38.958 9.115 6.483 1.00 96.50 84 TRP A CA 1
ATOM 612 C C . TRP A 1 84 ? 38.744 7.827 5.696 1.00 96.50 84 TRP A C 1
ATOM 614 O O . TRP A 1 84 ? 37.997 7.857 4.724 1.00 96.50 84 TRP A O 1
ATOM 624 N N . SER A 1 85 ? 39.339 6.699 6.088 1.00 96.75 85 SER A N 1
ATOM 625 C CA . SER A 1 85 ? 39.064 5.416 5.421 1.00 96.75 85 SER A CA 1
ATOM 626 C C . SER A 1 85 ? 37.630 4.940 5.674 1.00 96.75 85 SER A C 1
ATOM 628 O O . SER A 1 85 ? 36.947 4.549 4.726 1.00 96.75 85 SER A O 1
ATOM 630 N N . VAL A 1 86 ? 37.123 5.064 6.906 1.00 97.50 86 VAL A N 1
ATOM 631 C CA . VAL A 1 86 ? 35.714 4.780 7.230 1.00 97.50 86 VAL A CA 1
ATOM 632 C C . VAL A 1 86 ? 34.779 5.777 6.536 1.00 97.50 86 VAL A C 1
ATOM 634 O O . VAL A 1 86 ? 33.842 5.366 5.859 1.00 97.50 86 VAL A O 1
ATOM 637 N N . LEU A 1 87 ? 35.052 7.083 6.616 1.00 97.56 87 LEU A N 1
ATOM 638 C CA . LEU A 1 87 ? 34.202 8.101 5.991 1.00 97.56 87 LEU A CA 1
ATOM 639 C C . LEU A 1 87 ? 34.174 7.978 4.458 1.00 97.56 87 LEU A C 1
ATOM 641 O O . LEU A 1 87 ? 33.105 8.075 3.856 1.00 97.56 87 LEU A O 1
ATOM 645 N N . SER A 1 88 ? 35.324 7.728 3.825 1.00 97.19 88 SER A N 1
ATOM 646 C CA . SER A 1 88 ? 35.437 7.542 2.374 1.00 97.19 88 SER A CA 1
ATOM 647 C C . SER A 1 88 ? 34.730 6.270 1.908 1.00 97.19 88 SER A C 1
ATOM 649 O O . SER A 1 88 ? 33.959 6.326 0.954 1.00 97.19 88 SER A O 1
ATOM 651 N N . SER A 1 89 ? 34.905 5.142 2.608 1.00 97.44 89 SER A N 1
ATOM 652 C CA . SER A 1 89 ? 34.229 3.884 2.249 1.00 97.44 89 SER A CA 1
ATOM 653 C C . SER A 1 89 ? 32.707 3.975 2.396 1.00 97.44 89 SER A C 1
ATOM 655 O O . SER A 1 89 ? 31.993 3.611 1.463 1.00 97.44 89 SER A O 1
ATOM 657 N N . VAL A 1 90 ? 32.193 4.546 3.490 1.00 96.94 90 VAL A N 1
ATOM 658 C CA . VAL A 1 90 ? 30.747 4.781 3.673 1.00 96.94 90 VAL A CA 1
ATOM 659 C C . VAL A 1 90 ? 30.194 5.741 2.609 1.00 96.94 90 VAL A C 1
ATOM 661 O O . VAL A 1 90 ? 29.148 5.474 2.015 1.00 96.94 90 VAL A O 1
ATOM 664 N N . SER A 1 91 ? 30.916 6.826 2.308 1.00 97.31 91 SER A N 1
ATOM 665 C CA . SER A 1 91 ? 30.521 7.787 1.265 1.00 97.31 91 SER A CA 1
ATOM 666 C C . SER A 1 91 ? 30.528 7.161 -0.133 1.00 97.31 91 SER A C 1
ATOM 668 O O . SER A 1 91 ? 29.638 7.441 -0.936 1.00 97.31 91 SER A O 1
ATOM 670 N N . TYR A 1 92 ? 31.501 6.292 -0.421 1.00 97.38 92 TYR A N 1
ATOM 671 C CA . TYR A 1 92 ? 31.599 5.557 -1.679 1.00 97.38 92 TYR A CA 1
ATOM 672 C C . TYR A 1 92 ? 30.449 4.558 -1.845 1.00 97.38 92 TYR A C 1
ATOM 674 O O . TYR A 1 92 ? 29.824 4.548 -2.902 1.00 97.38 92 TYR A O 1
ATOM 682 N N . LEU A 1 93 ? 30.118 3.780 -0.806 1.00 96.75 93 LEU A N 1
ATOM 683 C CA . LEU A 1 93 ? 28.982 2.850 -0.827 1.00 96.75 93 LEU A CA 1
ATOM 684 C C . LEU A 1 93 ? 27.663 3.581 -1.110 1.00 96.75 93 LEU A C 1
ATOM 686 O O . LEU A 1 93 ? 26.900 3.154 -1.975 1.00 96.75 93 LEU A O 1
ATOM 690 N N . TYR A 1 94 ? 27.423 4.715 -0.442 1.00 97.12 94 TYR A N 1
ATOM 691 C CA . TYR A 1 94 ? 26.260 5.557 -0.724 1.00 97.12 94 TYR A CA 1
ATOM 692 C C . TYR A 1 94 ? 26.275 6.088 -2.166 1.00 97.12 94 TYR A C 1
ATOM 694 O O . TYR A 1 94 ? 25.285 5.965 -2.884 1.00 97.12 94 TYR A O 1
ATOM 702 N N . TYR A 1 95 ? 27.393 6.658 -2.625 1.00 97.94 95 TYR A N 1
ATOM 703 C CA . TYR A 1 95 ? 27.492 7.210 -3.977 1.00 97.94 95 TYR A CA 1
ATOM 704 C C . TYR A 1 95 ? 27.276 6.148 -5.068 1.00 97.94 95 TYR A C 1
ATOM 706 O O . TYR A 1 95 ? 26.553 6.403 -6.035 1.00 97.94 95 TYR A O 1
ATOM 714 N N . ASP A 1 96 ? 27.865 4.960 -4.913 1.00 97.69 96 ASP A N 1
ATOM 715 C CA . ASP A 1 96 ? 27.745 3.872 -5.881 1.00 97.69 96 ASP A CA 1
ATOM 716 C C . ASP A 1 96 ? 26.318 3.306 -5.932 1.00 97.69 96 ASP A C 1
ATOM 718 O O . ASP A 1 96 ? 25.762 3.179 -7.022 1.00 97.69 96 ASP A O 1
ATOM 722 N N . ASP A 1 97 ? 25.662 3.086 -4.786 1.00 98.12 97 ASP A N 1
ATOM 723 C CA . ASP A 1 97 ? 24.243 2.701 -4.731 1.00 98.12 97 ASP A CA 1
ATOM 724 C C . ASP A 1 97 ? 23.352 3.704 -5.486 1.00 98.12 97 ASP A C 1
ATOM 726 O O . ASP A 1 97 ? 22.569 3.327 -6.365 1.00 98.12 97 ASP A O 1
ATOM 730 N N . ARG A 1 98 ? 23.533 5.010 -5.242 1.00 97.50 98 ARG A N 1
ATOM 731 C CA . ARG A 1 98 ? 22.762 6.059 -5.931 1.00 97.50 98 ARG A CA 1
ATOM 732 C C . ARG A 1 98 ? 23.090 6.140 -7.424 1.00 97.50 98 ARG A C 1
ATOM 734 O O . ARG A 1 98 ? 22.203 6.449 -8.225 1.00 97.50 98 ARG A O 1
ATOM 741 N N . ARG A 1 99 ? 24.328 5.837 -7.829 1.00 98.00 99 ARG A N 1
ATOM 742 C CA . ARG A 1 99 ? 24.735 5.740 -9.240 1.00 98.00 99 ARG A CA 1
ATOM 743 C C . ARG A 1 99 ? 24.089 4.533 -9.927 1.00 98.00 99 ARG A C 1
ATOM 745 O O . ARG A 1 99 ? 23.558 4.695 -11.026 1.00 98.00 99 ARG A O 1
ATOM 752 N N . ARG A 1 100 ? 24.064 3.363 -9.278 1.00 97.81 100 ARG A N 1
ATOM 753 C CA . ARG A 1 100 ? 23.366 2.153 -9.754 1.00 97.81 100 ARG A CA 1
ATOM 754 C C . ARG A 1 100 ? 21.869 2.405 -9.905 1.00 97.81 100 ARG A C 1
ATOM 756 O O . ARG A 1 100 ? 21.339 2.173 -10.986 1.00 97.81 100 ARG A O 1
ATOM 763 N N . CYS A 1 101 ? 21.221 2.988 -8.892 1.00 97.81 101 CYS A N 1
ATOM 764 C CA . CYS A 1 101 ? 19.809 3.385 -8.945 1.00 97.81 101 CYS A CA 1
ATOM 765 C C . CYS A 1 101 ? 19.489 4.241 -10.182 1.00 97.81 101 CYS A C 1
ATOM 767 O O . CYS A 1 101 ? 18.493 3.999 -10.861 1.00 97.81 101 CYS A O 1
ATOM 769 N N . LYS A 1 102 ? 20.330 5.240 -10.491 1.00 97.81 102 LYS A N 1
ATOM 770 C CA . LYS A 1 102 ? 20.164 6.096 -11.678 1.00 97.81 102 LYS A CA 1
ATOM 771 C C . LYS A 1 102 ? 20.371 5.329 -12.985 1.00 97.81 102 LYS A C 1
ATOM 773 O O . LYS A 1 102 ? 19.594 5.531 -13.912 1.00 97.81 102 LYS A O 1
ATOM 778 N N . LYS A 1 103 ? 21.379 4.450 -13.055 1.00 98.31 103 LYS A N 1
ATOM 779 C CA . LYS A 1 103 ? 21.651 3.623 -14.242 1.00 98.31 103 LYS A CA 1
ATOM 780 C C . LYS A 1 103 ? 20.473 2.694 -14.553 1.00 98.31 103 LYS A C 1
ATOM 782 O O . LYS A 1 103 ? 19.990 2.710 -15.676 1.00 98.31 103 LYS A O 1
ATOM 787 N N . ILE A 1 104 ? 19.984 1.959 -13.551 1.00 97.69 104 ILE A N 1
ATOM 788 C CA . ILE A 1 104 ? 18.838 1.043 -13.678 1.00 97.69 104 ILE A CA 1
ATOM 789 C C . ILE A 1 104 ? 17.585 1.819 -14.105 1.00 97.69 104 ILE A C 1
ATOM 791 O O . ILE A 1 104 ? 16.915 1.424 -15.054 1.00 97.69 104 ILE A O 1
ATOM 795 N N . LYS A 1 105 ? 17.309 2.974 -13.479 1.00 97.50 105 LYS A N 1
ATOM 796 C CA . LYS A 1 105 ? 16.182 3.833 -13.876 1.00 97.50 105 LYS A CA 1
ATOM 797 C C . LYS A 1 105 ? 16.265 4.262 -15.339 1.00 97.50 105 LYS A C 1
ATOM 799 O O . LYS A 1 105 ? 15.289 4.097 -16.058 1.00 97.50 105 LYS A O 1
ATOM 804 N N . ALA A 1 106 ? 17.414 4.772 -15.783 1.00 97.81 106 ALA A N 1
ATOM 805 C CA . ALA A 1 106 ? 17.602 5.195 -17.170 1.00 97.81 106 ALA A CA 1
ATOM 806 C C . ALA A 1 106 ? 17.463 4.029 -18.165 1.00 97.81 106 ALA A C 1
ATOM 808 O O . ALA A 1 106 ? 16.830 4.192 -19.202 1.00 97.81 106 ALA A O 1
ATOM 809 N N . GLU A 1 107 ? 18.002 2.852 -17.833 1.00 97.25 107 GLU A N 1
ATOM 810 C CA . GLU A 1 107 ? 17.912 1.654 -18.673 1.00 97.25 107 GLU A CA 1
ATOM 811 C C . GLU A 1 107 ? 16.460 1.202 -18.883 1.00 97.25 107 GLU A C 1
ATOM 813 O O . GLU A 1 107 ? 16.040 0.997 -20.019 1.00 97.25 107 GLU A O 1
ATOM 818 N N . TYR A 1 108 ? 15.675 1.071 -17.810 1.00 96.44 108 TYR A N 1
ATOM 819 C CA . TYR A 1 108 ? 14.284 0.624 -17.922 1.00 96.44 108 TYR A CA 1
ATOM 820 C C . TYR A 1 108 ? 13.353 1.700 -18.485 1.00 96.44 108 TYR A C 1
ATOM 822 O O . TYR A 1 108 ? 12.445 1.354 -19.232 1.00 96.44 108 TYR A O 1
ATOM 830 N N . ILE A 1 109 ? 13.594 2.989 -18.209 1.00 97.00 109 ILE A N 1
ATOM 831 C CA . ILE A 1 109 ? 12.854 4.082 -18.863 1.00 97.00 109 ILE A CA 1
ATOM 832 C C . ILE A 1 109 ? 13.078 4.027 -20.378 1.00 97.00 109 ILE A C 1
ATOM 834 O O . ILE A 1 109 ? 12.102 3.974 -21.117 1.00 97.00 109 ILE A O 1
ATOM 838 N N . ALA A 1 110 ? 14.328 3.917 -20.843 1.00 96.56 110 ALA A N 1
ATOM 839 C CA . ALA A 1 110 ? 14.628 3.810 -22.273 1.00 96.56 110 ALA A CA 1
ATOM 840 C C . ALA A 1 110 ? 13.987 2.575 -22.942 1.00 96.56 110 ALA A C 1
ATOM 842 O O . ALA A 1 110 ? 13.653 2.628 -24.124 1.00 96.56 110 ALA A O 1
ATOM 843 N N . LYS A 1 111 ? 13.770 1.478 -22.198 1.00 94.19 111 LYS A N 1
ATOM 844 C CA . LYS A 1 111 ? 13.035 0.300 -22.696 1.00 94.19 111 LYS A CA 1
ATOM 845 C C . LYS A 1 111 ? 11.545 0.569 -22.925 1.00 94.19 111 LYS A C 1
ATOM 847 O O . LYS A 1 111 ? 11.000 -0.038 -23.833 1.00 94.19 111 LYS A O 1
ATOM 852 N N . VAL A 1 112 ? 10.889 1.442 -22.152 1.00 95.19 112 VAL A N 1
ATOM 853 C CA . VAL A 1 112 ? 9.419 1.648 -22.213 1.00 95.19 112 VAL A CA 1
ATOM 854 C C . VAL A 1 112 ? 8.981 2.998 -22.789 1.00 95.19 112 VAL A C 1
ATOM 856 O O . VAL A 1 112 ? 7.816 3.163 -23.125 1.00 95.19 112 VAL A O 1
ATOM 859 N N . GLU A 1 113 ? 9.906 3.945 -22.967 1.00 94.25 113 GLU A N 1
ATOM 860 C CA . GLU A 1 113 ? 9.640 5.299 -23.488 1.00 94.25 113 GLU A CA 1
ATOM 861 C C . GLU A 1 113 ? 9.048 5.316 -24.915 1.00 94.25 113 GLU A C 1
ATOM 863 O O . GLU A 1 113 ? 8.474 6.322 -25.328 1.00 94.25 113 GLU A O 1
ATOM 868 N N . HIS A 1 114 ? 9.188 4.230 -25.684 1.00 93.56 114 HIS A N 1
ATOM 869 C CA . HIS A 1 114 ? 8.579 4.125 -27.014 1.00 93.56 114 HIS A CA 1
ATOM 870 C C . HIS A 1 114 ? 7.051 3.990 -26.938 1.00 93.56 114 HIS A C 1
ATOM 872 O O . HIS A 1 114 ? 6.357 4.761 -27.594 1.00 93.56 114 HIS A O 1
ATOM 878 N N . LEU A 1 115 ? 6.549 3.125 -26.048 1.00 90.81 115 LEU A N 1
ATOM 879 C CA . LEU A 1 115 ? 5.117 2.882 -25.831 1.00 90.81 115 LEU A CA 1
ATOM 880 C C . LEU A 1 115 ? 4.383 4.169 -25.424 1.00 90.81 115 LEU A C 1
ATOM 882 O O . LEU A 1 115 ? 3.331 4.498 -25.957 1.00 90.81 115 LEU A O 1
ATOM 886 N N . GLY A 1 116 ? 4.996 4.981 -24.553 1.00 90.06 116 GLY A N 1
ATOM 887 C CA . GLY A 1 116 ? 4.439 6.274 -24.132 1.00 90.06 116 GLY A CA 1
ATOM 888 C C . GLY A 1 116 ? 4.400 7.364 -25.218 1.00 90.06 116 GLY A C 1
ATOM 889 O O . GLY A 1 116 ? 3.963 8.479 -24.932 1.00 90.06 116 GLY A O 1
ATOM 890 N N . LYS A 1 117 ? 4.886 7.085 -26.436 1.00 91.19 117 LYS A N 1
ATOM 891 C CA . LYS A 1 117 ? 4.860 7.991 -27.602 1.00 91.19 117 LYS A CA 1
ATOM 892 C C . LYS A 1 117 ? 3.973 7.483 -28.739 1.00 91.19 117 LYS A C 1
ATOM 894 O O . LYS A 1 117 ? 3.838 8.181 -29.745 1.00 91.19 117 LYS A O 1
ATOM 899 N N . GLU A 1 118 ? 3.412 6.287 -28.608 1.00 89.06 118 GLU A N 1
ATOM 900 C CA . GLU A 1 118 ? 2.494 5.724 -29.591 1.00 89.06 118 GLU A CA 1
ATOM 901 C C . GLU A 1 118 ? 1.155 6.477 -29.556 1.00 89.06 118 GLU A C 1
ATOM 903 O O . GLU A 1 118 ? 0.752 7.052 -28.541 1.00 89.06 118 GLU A O 1
ATOM 908 N N . VAL A 1 119 ? 0.494 6.569 -30.712 1.00 88.56 119 VAL A N 1
ATOM 909 C CA . VAL A 1 119 ? -0.750 7.334 -30.849 1.00 88.56 119 VAL A CA 1
ATOM 910 C C . VAL A 1 119 ? -1.915 6.450 -30.425 1.00 88.56 119 VAL A C 1
ATOM 912 O O . VAL A 1 119 ? -2.108 5.382 -30.996 1.00 88.56 119 VAL A O 1
ATOM 915 N N . LEU A 1 120 ? -2.704 6.917 -29.455 1.00 84.69 120 LEU A N 1
ATOM 916 C CA . LEU A 1 120 ? -3.881 6.203 -28.961 1.00 84.69 120 LEU A CA 1
ATOM 917 C C . LEU A 1 120 ? -4.910 5.946 -30.071 1.00 84.69 120 LEU A C 1
ATOM 919 O O . LEU A 1 120 ? -5.218 6.827 -30.883 1.00 84.69 120 LEU A O 1
ATOM 923 N N . GLU A 1 121 ? -5.517 4.766 -30.034 1.00 76.38 121 GLU A N 1
ATOM 924 C CA . GLU A 1 121 ? -6.692 4.432 -30.835 1.00 76.38 121 GLU A CA 1
ATOM 925 C C . GLU A 1 121 ? -7.855 5.368 -30.482 1.00 76.38 121 GLU A C 1
ATOM 927 O O . GLU A 1 121 ? -8.131 5.628 -29.314 1.00 76.38 121 GLU A O 1
ATOM 932 N N . GLY A 1 122 ? -8.521 5.943 -31.486 1.00 78.69 122 GLY A N 1
ATOM 933 C CA . GLY A 1 122 ? -9.508 7.010 -31.260 1.00 78.69 122 GLY A CA 1
ATOM 934 C C . GLY A 1 122 ? -8.902 8.388 -30.933 1.00 78.69 122 GLY A C 1
ATOM 935 O O . GLY A 1 122 ? -9.641 9.342 -30.671 1.00 78.69 122 GLY A O 1
ATOM 936 N N . GLY A 1 123 ? -7.574 8.537 -30.982 1.00 82.62 123 GLY A N 1
ATOM 937 C CA . GLY A 1 123 ? -6.879 9.814 -30.825 1.00 82.62 123 GLY A CA 1
ATOM 938 C C . GLY A 1 123 ? -7.128 10.446 -29.455 1.00 82.62 123 GLY A C 1
ATOM 939 O O . GLY A 1 123 ? -6.828 9.857 -28.423 1.00 82.62 123 GLY A O 1
ATOM 940 N N . SER A 1 124 ? -7.692 11.657 -29.426 1.00 79.25 124 SER A N 1
ATOM 941 C CA . SER A 1 124 ? -7.977 12.376 -28.173 1.00 79.25 124 SER A CA 1
ATOM 942 C C . SER A 1 124 ? -9.139 11.804 -27.352 1.00 79.25 124 SER A C 1
ATOM 944 O O . SER A 1 124 ? -9.350 12.259 -26.232 1.00 79.25 124 SER A O 1
ATOM 946 N N . LEU A 1 125 ? -9.922 10.875 -27.914 1.00 80.94 125 LEU A N 1
ATOM 947 C CA . LEU A 1 125 ? -11.015 10.177 -27.223 1.00 80.94 125 LEU A CA 1
ATOM 948 C C . LEU A 1 125 ? -10.646 8.731 -26.848 1.00 80.94 125 LEU A C 1
ATOM 950 O O . LEU A 1 125 ? -11.475 8.023 -26.279 1.00 80.94 125 LEU A O 1
ATOM 954 N N . GLY A 1 126 ? -9.421 8.297 -27.161 1.00 79.06 126 GLY A N 1
ATOM 955 C CA . GLY A 1 126 ? -8.913 6.985 -26.779 1.00 79.06 126 GLY A CA 1
ATOM 956 C C . GLY A 1 126 ? -8.814 6.822 -25.267 1.00 79.06 126 GLY A C 1
ATOM 957 O O . GLY A 1 126 ? -8.415 7.744 -24.552 1.00 79.06 126 GLY A O 1
ATOM 958 N N . LEU A 1 127 ? -9.157 5.632 -24.773 1.00 84.38 127 LEU A N 1
ATOM 959 C CA . LEU A 1 127 ? -8.924 5.274 -23.379 1.00 84.38 127 LEU A CA 1
ATOM 960 C C . LEU A 1 127 ? -7.458 4.887 -23.182 1.00 84.38 127 LEU A C 1
ATOM 962 O O . LEU A 1 127 ? -6.936 4.007 -23.859 1.00 84.38 127 LEU A O 1
ATOM 966 N N . VAL A 1 128 ? -6.809 5.515 -22.206 1.00 88.38 128 VAL A N 1
ATOM 967 C CA . VAL A 1 128 ? -5.492 5.090 -21.728 1.00 88.38 128 VAL A CA 1
ATOM 968 C C . VAL A 1 128 ? -5.662 3.877 -20.812 1.00 88.38 128 VAL A C 1
ATOM 970 O O . VAL A 1 128 ? -6.566 3.844 -19.969 1.00 88.38 128 VAL A O 1
ATOM 973 N N . ARG A 1 129 ? -4.759 2.896 -20.931 1.00 90.31 129 ARG A N 1
ATOM 974 C CA . ARG A 1 129 ? -4.688 1.744 -20.023 1.00 90.31 129 ARG A CA 1
ATOM 975 C C . ARG A 1 129 ? -4.521 2.231 -18.581 1.00 90.31 129 ARG A C 1
ATOM 977 O O . ARG A 1 129 ? -3.506 2.843 -18.245 1.00 90.31 129 ARG A O 1
ATOM 984 N N . LYS A 1 130 ? -5.513 1.954 -17.729 1.00 92.06 130 LYS A N 1
ATOM 985 C CA . LYS A 1 130 ? -5.581 2.449 -16.346 1.00 92.06 130 LYS A CA 1
ATOM 986 C C . LYS A 1 130 ? -5.326 1.329 -15.337 1.00 92.06 130 LYS A C 1
ATOM 988 O O . LYS A 1 130 ? -5.920 0.261 -15.412 1.00 92.06 130 LYS A O 1
ATOM 993 N N . VAL A 1 131 ? -4.468 1.582 -14.351 1.00 95.06 131 VAL A N 1
ATOM 994 C CA . VAL A 1 131 ? -4.068 0.599 -13.331 1.00 95.06 131 VAL A CA 1
ATOM 995 C C . VAL A 1 131 ? -4.518 1.035 -11.938 1.00 95.06 131 VAL A C 1
ATOM 997 O O . VAL A 1 131 ? -4.307 2.179 -11.536 1.00 95.06 131 VAL A O 1
ATOM 1000 N N . ARG A 1 132 ? -5.095 0.126 -11.146 1.00 95.25 132 ARG A N 1
ATOM 1001 C CA . ARG A 1 132 ? -5.489 0.413 -9.754 1.00 95.25 132 ARG A CA 1
ATOM 1002 C C . ARG A 1 132 ? -4.387 0.017 -8.777 1.00 95.25 132 ARG A C 1
ATOM 1004 O O . ARG A 1 132 ? -3.921 -1.114 -8.794 1.00 95.25 132 ARG A O 1
ATOM 1011 N N . VAL A 1 133 ? -3.995 0.928 -7.892 1.00 95.81 133 VAL A N 1
ATOM 1012 C CA . VAL A 1 133 ? -2.935 0.732 -6.895 1.00 95.81 133 VAL A CA 1
ATOM 1013 C C . VAL A 1 133 ? -3.552 0.617 -5.505 1.00 95.81 133 VAL A C 1
ATOM 1015 O O . VAL A 1 133 ? -4.146 1.573 -5.000 1.00 95.81 133 VAL A O 1
ATOM 1018 N N . LEU A 1 134 ? -3.383 -0.551 -4.884 1.00 95.44 134 LEU A N 1
ATOM 1019 C CA . LEU A 1 134 ? -3.872 -0.886 -3.548 1.00 95.44 134 LEU A CA 1
ATOM 1020 C C . LEU A 1 134 ? -2.674 -1.130 -2.618 1.00 95.44 134 LEU A C 1
ATOM 1022 O O . LEU A 1 134 ? -1.853 -2.021 -2.847 1.00 95.44 134 LEU A O 1
ATOM 1026 N N . ALA A 1 135 ? -2.565 -0.313 -1.571 1.00 94.56 135 ALA A N 1
ATOM 1027 C CA . ALA A 1 135 ? -1.428 -0.308 -0.653 1.00 94.56 135 ALA A CA 1
ATOM 1028 C C . ALA A 1 135 ? -1.900 -0.214 0.803 1.00 94.56 135 ALA A C 1
ATOM 1030 O O . ALA A 1 135 ? -1.991 0.883 1.347 1.00 94.56 135 ALA A O 1
ATOM 1031 N N . ALA A 1 136 ? -2.223 -1.355 1.413 1.00 93.31 136 ALA A N 1
ATOM 1032 C CA . ALA A 1 136 ? -2.698 -1.465 2.789 1.00 93.31 136 ALA A CA 1
ATOM 1033 C C . ALA A 1 136 ? -1.747 -0.801 3.796 1.00 93.31 136 ALA A C 1
ATOM 1035 O O . ALA A 1 136 ? -0.526 -0.769 3.609 1.00 93.31 136 ALA A O 1
ATOM 1036 N N . ARG A 1 137 ? -2.308 -0.339 4.919 1.00 92.62 137 ARG A N 1
ATOM 1037 C CA . ARG A 1 137 ? -1.514 0.156 6.045 1.00 92.62 137 ARG A CA 1
ATOM 1038 C C . ARG A 1 137 ? -0.673 -0.980 6.633 1.00 92.62 137 ARG A C 1
ATOM 1040 O O . ARG A 1 137 ? -1.205 -2.035 6.975 1.00 92.62 137 ARG A O 1
ATOM 1047 N N . TRP A 1 138 ? 0.625 -0.741 6.803 1.00 93.19 138 TRP A N 1
ATOM 1048 C CA . TRP A 1 138 ? 1.508 -1.693 7.475 1.00 93.19 138 TRP A CA 1
ATOM 1049 C C . TRP A 1 138 ? 1.165 -1.806 8.975 1.00 93.19 138 TRP A C 1
ATOM 1051 O O . TRP A 1 138 ? 0.871 -0.783 9.603 1.00 93.19 138 TRP A O 1
ATOM 1061 N N . PRO A 1 139 ? 1.192 -3.014 9.570 1.00 92.69 139 PRO A N 1
ATOM 1062 C CA . PRO A 1 139 ? 0.907 -3.218 10.989 1.00 92.69 139 PRO A CA 1
ATOM 1063 C C . PRO A 1 139 ? 1.740 -2.343 11.936 1.00 92.69 139 PRO A C 1
ATOM 1065 O O . PRO A 1 139 ? 2.969 -2.412 11.961 1.00 92.69 139 PRO A O 1
ATOM 1068 N N . GLU A 1 140 ? 1.031 -1.541 12.732 1.00 90.31 140 GLU A N 1
ATOM 1069 C CA . GLU A 1 140 ? 1.544 -0.552 13.693 1.00 90.31 140 GLU A CA 1
ATOM 1070 C C . GLU A 1 140 ? 2.488 0.507 13.100 1.00 90.31 140 GLU A C 1
ATOM 1072 O O . GLU A 1 140 ? 3.351 1.037 13.798 1.00 90.31 140 GLU A O 1
ATOM 1077 N N . ASP A 1 141 ? 2.295 0.847 11.822 1.00 89.31 141 ASP A N 1
ATOM 1078 C CA . ASP A 1 141 ? 2.884 2.037 11.205 1.00 89.31 141 ASP A CA 1
ATOM 1079 C C . ASP A 1 141 ? 2.020 3.286 11.473 1.00 89.31 141 ASP A C 1
ATOM 1081 O O . ASP A 1 141 ? 0.783 3.265 11.345 1.00 89.31 141 ASP A O 1
ATOM 1085 N N . ASP A 1 142 ? 2.690 4.386 11.814 1.00 85.69 142 ASP A N 1
ATOM 1086 C CA . ASP A 1 142 ? 2.087 5.708 11.983 1.00 85.69 142 ASP A CA 1
ATOM 1087 C C . ASP A 1 142 ? 1.664 6.292 10.621 1.00 85.69 142 ASP A C 1
ATOM 1089 O O . ASP A 1 142 ? 0.637 6.967 10.510 1.00 85.69 142 ASP A O 1
ATOM 1093 N N . GLU A 1 143 ? 2.423 6.006 9.553 1.00 88.31 143 GLU A N 1
ATOM 1094 C CA . GLU A 1 143 ? 2.144 6.491 8.200 1.00 88.31 143 GLU A CA 1
ATOM 1095 C C . GLU A 1 143 ? 1.268 5.501 7.410 1.00 88.31 143 GLU A C 1
ATOM 1097 O O . GLU A 1 143 ? 1.776 4.589 6.760 1.00 88.31 143 GLU A O 1
ATOM 1102 N N . ALA A 1 144 ? -0.052 5.719 7.358 1.00 85.88 144 ALA A N 1
ATOM 1103 C CA . ALA A 1 144 ? -0.947 4.886 6.537 1.00 85.88 144 ALA A CA 1
ATOM 1104 C C . ALA A 1 144 ? -0.516 4.807 5.052 1.00 85.88 144 ALA A C 1
ATOM 1106 O O . ALA A 1 144 ? -0.526 3.734 4.453 1.00 85.88 144 ALA A O 1
ATOM 1107 N N . ASP A 1 145 ? -0.036 5.919 4.486 1.00 88.38 145 ASP A N 1
ATOM 1108 C CA . ASP A 1 145 ? 0.372 6.026 3.078 1.00 88.38 145 ASP A CA 1
ATOM 1109 C C . ASP A 1 145 ? 1.764 5.437 2.764 1.00 88.38 145 ASP A C 1
ATOM 1111 O O . ASP A 1 145 ? 2.292 5.650 1.666 1.00 88.38 145 ASP A O 1
ATOM 1115 N N . ARG A 1 146 ? 2.419 4.725 3.694 1.00 91.56 146 ARG A N 1
ATOM 1116 C CA . ARG A 1 146 ? 3.801 4.243 3.508 1.00 91.56 146 ARG A CA 1
ATOM 1117 C C . ARG A 1 146 ? 3.966 3.364 2.260 1.00 91.56 146 ARG A C 1
ATOM 1119 O O . ARG A 1 146 ? 4.912 3.567 1.494 1.00 91.56 146 ARG A O 1
ATOM 1126 N N . GLY A 1 147 ? 3.014 2.466 1.997 1.00 91.75 147 GLY A N 1
ATOM 1127 C CA . GLY A 1 147 ? 2.994 1.635 0.787 1.00 91.75 147 GLY A CA 1
ATOM 1128 C C . GLY A 1 147 ? 2.761 2.451 -0.495 1.00 91.75 147 GLY A C 1
ATOM 1129 O O . GLY A 1 147 ? 3.429 2.239 -1.508 1.00 91.75 147 GLY A O 1
ATOM 1130 N N . ALA A 1 148 ? 1.910 3.482 -0.445 1.00 92.56 148 ALA A N 1
ATOM 1131 C CA . ALA A 1 148 ? 1.716 4.402 -1.568 1.00 92.56 148 ALA A CA 1
ATOM 1132 C C . ALA A 1 148 ? 2.980 5.240 -1.861 1.00 92.56 148 ALA A C 1
ATOM 1134 O O . ALA A 1 148 ? 3.313 5.487 -3.024 1.00 92.56 148 ALA A O 1
ATOM 1135 N N . LYS A 1 149 ? 3.742 5.638 -0.830 1.00 93.94 149 LYS A N 1
ATOM 1136 C CA . LYS A 1 149 ? 5.065 6.273 -0.994 1.00 93.94 149 LYS A CA 1
ATOM 1137 C C . LYS A 1 149 ? 6.074 5.320 -1.646 1.00 93.94 149 LYS A C 1
ATOM 1139 O O . LYS A 1 149 ? 6.836 5.761 -2.508 1.00 93.94 149 LYS A O 1
ATOM 1144 N N . TYR A 1 150 ? 6.057 4.031 -1.289 1.00 95.12 150 TYR A N 1
ATOM 1145 C CA . TYR A 1 150 ? 6.892 3.000 -1.919 1.00 95.12 150 TYR A CA 1
ATOM 1146 C C . TYR A 1 150 ? 6.600 2.896 -3.429 1.00 95.12 150 TYR A C 1
ATOM 1148 O O . TYR A 1 150 ? 7.509 3.071 -4.244 1.00 95.12 150 TYR A O 1
ATOM 1156 N N . PHE A 1 151 ? 5.327 2.757 -3.817 1.00 95.81 151 PHE A N 1
ATOM 1157 C CA . PHE A 1 151 ? 4.900 2.757 -5.224 1.00 95.81 151 PHE A CA 1
ATOM 1158 C C . PHE A 1 151 ? 5.376 3.998 -5.999 1.00 95.81 151 PHE A C 1
ATOM 1160 O O . PHE A 1 151 ? 5.983 3.875 -7.068 1.00 95.81 151 PHE A O 1
ATOM 1167 N N . ARG A 1 152 ? 5.170 5.199 -5.436 1.00 95.94 152 ARG A N 1
ATOM 1168 C CA . ARG A 1 152 ? 5.584 6.476 -6.053 1.00 95.94 152 ARG A CA 1
ATOM 1169 C C . ARG A 1 152 ? 7.100 6.574 -6.278 1.00 95.94 152 ARG A C 1
ATOM 1171 O O . ARG A 1 152 ? 7.525 7.293 -7.179 1.00 95.94 152 ARG A O 1
ATOM 1178 N N . LYS A 1 153 ? 7.913 5.877 -5.475 1.00 95.75 153 LYS A N 1
ATOM 1179 C CA . LYS A 1 153 ? 9.385 5.900 -5.544 1.00 95.75 153 LYS A CA 1
ATOM 1180 C C . LYS A 1 153 ? 9.967 4.875 -6.528 1.00 95.75 153 LYS A C 1
ATOM 1182 O O . LYS A 1 153 ? 10.982 5.174 -7.177 1.00 95.75 153 LYS A O 1
ATOM 1187 N N . TYR A 1 154 ? 9.351 3.692 -6.613 1.00 96.56 154 TYR A N 1
ATOM 1188 C CA . TYR A 1 154 ? 9.918 2.529 -7.307 1.00 96.56 154 TYR A CA 1
ATOM 1189 C C . TYR A 1 154 ? 9.164 2.088 -8.570 1.00 96.56 154 TYR A C 1
ATOM 1191 O O . TYR A 1 154 ? 9.835 1.655 -9.494 1.00 96.56 154 TYR A O 1
ATOM 1199 N N . LEU A 1 155 ? 7.834 2.234 -8.664 1.00 96.38 155 LEU A N 1
ATOM 1200 C CA . LEU A 1 155 ? 7.059 1.789 -9.842 1.00 96.38 155 LEU A CA 1
ATOM 1201 C C . LEU A 1 155 ? 6.590 2.953 -10.724 1.00 96.38 155 LEU A C 1
ATOM 1203 O O . LEU A 1 155 ? 6.780 2.916 -11.939 1.00 96.38 155 LEU A O 1
ATOM 1207 N N . LYS A 1 156 ? 6.045 4.020 -10.115 1.00 96.69 156 LYS A N 1
ATOM 1208 C CA . LYS A 1 156 ? 5.527 5.204 -10.829 1.00 96.69 156 LYS A CA 1
ATOM 1209 C C . LYS A 1 156 ? 6.402 5.709 -11.995 1.00 96.69 156 LYS A C 1
ATOM 1211 O O . LYS A 1 156 ? 5.820 5.966 -13.045 1.00 96.69 156 LYS A O 1
ATOM 1216 N N . PRO A 1 157 ? 7.736 5.907 -11.872 1.00 97.00 157 PRO A N 1
ATOM 1217 C CA . PRO A 1 157 ? 8.517 6.494 -12.967 1.00 97.00 157 PRO A CA 1
ATOM 1218 C C . PRO A 1 157 ? 8.484 5.672 -14.261 1.00 97.00 157 PRO A C 1
ATOM 1220 O O . PRO A 1 157 ? 8.595 6.256 -15.332 1.00 97.00 157 PRO A O 1
ATOM 1223 N N . TYR A 1 158 ? 8.309 4.351 -14.175 1.00 96.38 158 TYR A N 1
ATOM 1224 C CA . TYR A 1 158 ? 8.255 3.473 -15.343 1.00 96.38 158 TYR A CA 1
ATOM 1225 C C . TYR A 1 158 ? 6.863 3.462 -15.985 1.00 96.38 158 TYR A C 1
ATOM 1227 O O . TYR A 1 158 ? 6.760 3.554 -17.201 1.00 96.38 158 TYR A O 1
ATOM 1235 N N . LEU A 1 159 ? 5.796 3.447 -15.175 1.00 95.75 159 LEU A N 1
ATOM 1236 C CA . LEU A 1 159 ? 4.414 3.537 -15.670 1.00 95.75 159 LEU A CA 1
ATOM 1237 C C . LEU A 1 159 ? 4.155 4.874 -16.381 1.00 95.75 159 LEU A C 1
ATOM 1239 O O . LEU A 1 159 ? 3.607 4.893 -17.476 1.00 95.75 159 LEU A O 1
ATOM 1243 N N . VAL A 1 160 ? 4.641 5.980 -15.804 1.00 95.88 160 VAL A N 1
ATOM 1244 C CA . VAL A 1 160 ? 4.546 7.317 -16.416 1.00 95.88 160 VAL A CA 1
ATOM 1245 C C . VAL A 1 160 ? 5.362 7.407 -17.712 1.00 95.88 160 VAL A C 1
ATOM 1247 O O . VAL A 1 160 ? 4.917 8.050 -18.655 1.00 95.88 160 VAL A O 1
ATOM 1250 N N . ALA A 1 161 ? 6.529 6.756 -17.791 1.00 95.94 161 ALA A N 1
ATOM 1251 C CA . ALA A 1 161 ? 7.318 6.705 -19.026 1.00 95.94 161 ALA A CA 1
ATOM 1252 C C . ALA A 1 161 ? 6.652 5.869 -20.136 1.00 95.94 161 ALA A C 1
ATOM 1254 O O . ALA A 1 161 ? 6.866 6.150 -21.311 1.00 95.94 161 ALA A O 1
ATOM 1255 N N . ALA A 1 162 ? 5.838 4.876 -19.765 1.00 94.50 162 ALA A N 1
ATOM 1256 C CA . ALA A 1 162 ? 5.054 4.048 -20.679 1.00 94.50 162 ALA A CA 1
ATOM 1257 C C . ALA A 1 162 ? 3.674 4.638 -21.034 1.00 94.50 162 ALA A C 1
ATOM 1259 O O . ALA A 1 162 ? 2.914 3.993 -21.745 1.00 94.50 162 ALA A O 1
ATOM 1260 N N . GLY A 1 163 ? 3.316 5.821 -20.516 1.00 93.00 163 GLY A N 1
ATOM 1261 C CA . GLY A 1 163 ? 2.002 6.431 -20.756 1.00 93.00 163 GLY A CA 1
ATOM 1262 C C . GLY A 1 163 ? 0.824 5.729 -20.063 1.00 93.00 163 GLY A C 1
ATOM 1263 O O . GLY A 1 163 ? -0.310 5.926 -20.476 1.00 93.00 163 GLY A O 1
ATOM 1264 N N . ILE A 1 164 ? 1.066 4.922 -19.022 1.00 93.81 164 ILE A N 1
ATOM 1265 C CA . ILE A 1 164 ? 0.019 4.197 -18.282 1.00 93.81 164 ILE A CA 1
ATOM 1266 C C . ILE A 1 164 ? -0.465 5.025 -17.091 1.00 93.81 164 ILE A C 1
ATOM 1268 O O . ILE A 1 164 ? 0.313 5.376 -16.193 1.00 93.81 164 ILE A O 1
ATOM 1272 N N . ASP A 1 165 ? -1.772 5.276 -17.054 1.00 93.75 165 ASP A N 1
ATOM 1273 C CA . ASP A 1 165 ? -2.426 5.978 -15.956 1.00 93.75 165 ASP A CA 1
ATOM 1274 C C . ASP A 1 165 ? -2.614 5.071 -14.737 1.00 93.75 165 ASP A C 1
ATOM 1276 O O . ASP A 1 165 ? -2.809 3.857 -14.840 1.00 93.75 165 ASP A O 1
ATOM 1280 N N . TYR A 1 166 ? -2.572 5.667 -13.545 1.00 94.88 166 TYR A N 1
ATOM 1281 C CA . TYR A 1 166 ? -2.714 4.930 -12.294 1.00 94.88 166 TYR A CA 1
ATOM 1282 C C . TYR A 1 166 ? -3.637 5.646 -11.302 1.00 94.88 166 TYR A C 1
ATOM 1284 O O . TYR A 1 166 ? -3.579 6.861 -11.118 1.00 94.88 166 TYR A O 1
ATOM 1292 N N . ASP A 1 167 ? -4.451 4.863 -10.600 1.00 93.19 167 ASP A N 1
ATOM 1293 C CA . ASP A 1 167 ? -5.343 5.317 -9.535 1.00 93.19 167 ASP A CA 1
ATOM 1294 C C . ASP A 1 167 ? -4.814 4.822 -8.189 1.00 93.19 167 ASP A C 1
ATOM 1296 O O . ASP A 1 167 ? -4.524 3.637 -8.044 1.00 93.19 167 ASP A O 1
ATOM 1300 N N . THR A 1 168 ? -4.634 5.703 -7.205 1.00 90.44 168 THR A N 1
ATOM 1301 C CA . THR A 1 168 ? -4.113 5.318 -5.881 1.00 90.44 168 THR A CA 1
ATOM 1302 C C . THR A 1 168 ? -5.191 5.512 -4.833 1.00 90.44 168 THR A C 1
ATOM 1304 O O . THR A 1 168 ? -5.460 6.644 -4.434 1.00 90.44 168 THR A O 1
ATOM 1307 N N . LEU A 1 169 ? -5.757 4.410 -4.343 1.00 82.44 169 LEU A N 1
ATOM 1308 C CA . LEU A 1 169 ? -6.755 4.451 -3.279 1.00 82.44 169 LEU A CA 1
ATOM 1309 C C . LEU A 1 169 ? -6.050 4.509 -1.912 1.00 82.44 169 LEU A C 1
ATOM 1311 O O . LEU A 1 169 ? -5.318 3.573 -1.583 1.00 82.44 169 LEU A O 1
ATOM 1315 N N . PRO A 1 170 ? -6.230 5.577 -1.109 1.00 77.31 170 PRO A N 1
ATOM 1316 C CA . PRO A 1 170 ? -5.666 5.648 0.235 1.00 77.31 170 PRO A CA 1
ATOM 1317 C C . PRO A 1 170 ? -6.486 4.767 1.200 1.00 77.31 170 PRO A C 1
ATOM 1319 O O . PRO A 1 170 ? -7.702 4.961 1.311 1.00 77.31 170 PRO A O 1
ATOM 1322 N N . PRO A 1 171 ? -5.867 3.826 1.937 1.00 75.62 171 PRO A N 1
ATOM 1323 C CA . PRO A 1 171 ? -6.534 3.050 2.975 1.00 75.62 171 PRO A CA 1
ATOM 1324 C C . PRO A 1 171 ? -6.135 3.584 4.365 1.00 75.62 171 PRO A C 1
ATOM 1326 O O . PRO A 1 171 ? -5.127 3.160 4.932 1.00 75.62 171 PRO A O 1
ATOM 1329 N N . PRO A 1 172 ? -6.913 4.505 4.968 1.00 75.44 172 PRO A N 1
ATOM 1330 C CA . PRO A 1 172 ? -6.555 5.126 6.249 1.00 75.44 172 PRO A CA 1
ATOM 1331 C C . PRO A 1 172 ? -6.653 4.174 7.456 1.00 75.44 172 PRO A C 1
ATOM 1333 O O . PRO A 1 172 ? -6.226 4.525 8.555 1.00 75.44 172 PRO A O 1
ATOM 1336 N N . LEU A 1 173 ? -7.259 2.996 7.282 1.00 87.94 173 LEU A N 1
ATOM 1337 C CA . LEU A 1 173 ? -7.551 2.009 8.323 1.00 87.94 173 LEU A CA 1
ATOM 1338 C C . LEU A 1 173 ? -7.311 0.595 7.782 1.00 87.94 173 LEU A C 1
ATOM 1340 O O . LEU A 1 173 ? -7.454 0.363 6.583 1.00 87.94 173 LEU A O 1
ATOM 1344 N N . TYR A 1 174 ? -7.038 -0.361 8.672 1.00 92.06 174 TYR A N 1
ATOM 1345 C CA . TYR A 1 174 ? -7.035 -1.784 8.317 1.00 92.06 174 TYR A CA 1
ATOM 1346 C C . TYR A 1 174 ? -8.421 -2.224 7.809 1.00 92.06 174 TYR A C 1
ATOM 1348 O O . TYR A 1 174 ? -9.450 -1.700 8.250 1.00 92.06 174 TYR A O 1
ATOM 1356 N N . GLY A 1 175 ? -8.454 -3.175 6.880 1.00 91.62 175 GLY A N 1
ATOM 1357 C CA . GLY A 1 175 ? -9.663 -3.656 6.201 1.00 91.62 175 GLY A CA 1
ATOM 1358 C C . GLY A 1 175 ? -10.285 -2.645 5.228 1.00 91.62 175 GLY A C 1
ATOM 1359 O O . GLY A 1 175 ? -11.389 -2.869 4.732 1.00 91.62 175 GLY A O 1
ATOM 1360 N N . ALA A 1 176 ? -9.641 -1.500 4.970 1.00 92.38 176 ALA A N 1
ATOM 1361 C CA . ALA A 1 176 ? -10.187 -0.491 4.064 1.00 92.38 176 ALA A CA 1
ATOM 1362 C C . ALA A 1 176 ? -10.190 -0.967 2.605 1.00 92.38 176 ALA A C 1
ATOM 1364 O O . ALA A 1 176 ? -11.153 -0.677 1.897 1.00 92.38 176 ALA A O 1
ATOM 1365 N N . ILE A 1 177 ? -9.189 -1.741 2.168 1.00 94.56 177 ILE A N 1
ATOM 1366 C CA . ILE A 1 177 ? -9.165 -2.309 0.812 1.00 94.56 177 ILE A CA 1
ATOM 1367 C C . ILE A 1 177 ? -10.236 -3.389 0.680 1.00 94.56 177 ILE A C 1
ATOM 1369 O O . ILE A 1 177 ? -10.941 -3.412 -0.327 1.00 94.56 177 ILE A O 1
ATOM 1373 N N . THR A 1 178 ? -10.429 -4.223 1.707 1.00 94.50 178 THR A N 1
ATOM 1374 C CA . THR A 1 178 ? -11.522 -5.210 1.765 1.00 94.50 178 THR A CA 1
ATOM 1375 C C . THR A 1 178 ? -12.870 -4.534 1.555 1.00 94.50 178 THR A C 1
ATOM 1377 O O . THR A 1 178 ? -13.624 -4.917 0.666 1.00 94.50 178 THR A O 1
ATOM 1380 N N . ARG A 1 179 ? -13.137 -3.470 2.320 1.00 92.56 179 ARG A N 1
ATOM 1381 C CA . ARG A 1 179 ? -14.379 -2.690 2.266 1.00 92.56 179 ARG A CA 1
ATOM 1382 C C . ARG A 1 179 ? -14.581 -1.959 0.933 1.00 92.56 179 ARG A C 1
ATOM 1384 O O . ARG A 1 179 ? -15.674 -2.011 0.379 1.00 92.56 179 ARG A O 1
ATOM 1391 N N . GLN A 1 180 ? -13.541 -1.336 0.376 1.00 92.69 180 GLN A N 1
ATOM 1392 C CA . GLN A 1 180 ? -13.607 -0.676 -0.938 1.00 92.69 180 GLN A CA 1
ATOM 1393 C C . GLN A 1 180 ? -13.812 -1.676 -2.088 1.00 92.69 180 GLN A C 1
ATOM 1395 O O . GLN A 1 180 ? -14.574 -1.406 -3.013 1.00 92.69 180 GLN A O 1
ATOM 1400 N N . THR A 1 181 ? -13.154 -2.836 -2.031 1.00 93.94 181 THR A N 1
ATOM 1401 C CA . THR A 1 181 ? -13.281 -3.904 -3.037 1.00 93.94 181 THR A CA 1
ATOM 1402 C C . THR A 1 181 ? -14.671 -4.535 -2.978 1.00 93.94 181 THR A C 1
ATOM 1404 O O . THR A 1 181 ? -15.322 -4.676 -4.009 1.00 93.94 181 THR A O 1
ATOM 1407 N N . HIS A 1 182 ? -15.160 -4.815 -1.766 1.00 93.88 182 HIS A N 1
ATOM 1408 C CA . HIS A 1 182 ? -16.518 -5.283 -1.503 1.00 93.88 182 HIS A CA 1
ATOM 1409 C C . HIS A 1 182 ? -17.579 -4.332 -2.075 1.00 93.88 182 HIS A C 1
ATOM 1411 O O . HIS A 1 182 ? -18.430 -4.759 -2.852 1.00 93.88 182 HIS A O 1
ATOM 1417 N N . ALA A 1 183 ? -17.485 -3.036 -1.751 1.00 92.75 183 ALA A N 1
ATOM 1418 C CA . ALA A 1 183 ? -18.396 -2.013 -2.258 1.00 92.75 183 ALA A CA 1
ATOM 1419 C C . ALA A 1 183 ? -18.377 -1.926 -3.790 1.00 92.75 183 ALA A C 1
ATOM 1421 O O . ALA A 1 183 ? -19.432 -1.953 -4.413 1.00 92.75 183 ALA A O 1
ATOM 1422 N N . ALA A 1 184 ? -17.188 -1.883 -4.404 1.00 92.06 184 ALA A N 1
ATOM 1423 C CA . ALA A 1 184 ? -17.054 -1.796 -5.857 1.00 92.06 184 ALA A CA 1
ATOM 1424 C C . ALA A 1 184 ? -17.676 -3.006 -6.579 1.00 92.06 184 ALA A C 1
ATOM 1426 O O . ALA A 1 184 ? -18.360 -2.831 -7.585 1.00 92.06 184 ALA A O 1
ATOM 1427 N N . ILE A 1 185 ? -17.484 -4.221 -6.050 1.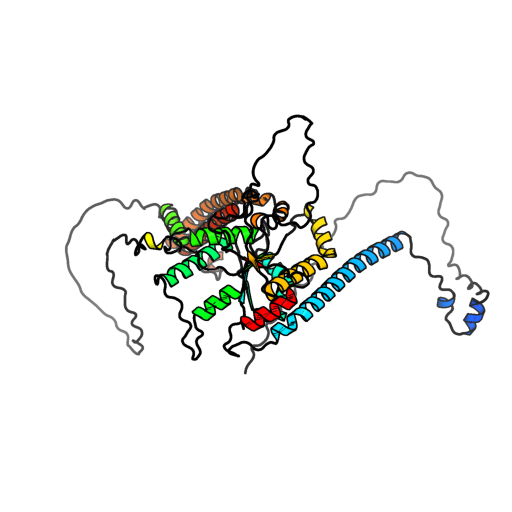00 93.50 185 ILE A N 1
ATOM 1428 C CA . ILE A 1 185 ? -18.107 -5.434 -6.598 1.00 93.50 185 ILE A CA 1
ATOM 1429 C C . ILE A 1 185 ? -19.625 -5.394 -6.413 1.00 93.50 185 ILE A C 1
ATOM 1431 O O . ILE A 1 185 ? -20.347 -5.715 -7.354 1.00 93.50 185 ILE A O 1
ATOM 1435 N N . LEU A 1 186 ? -20.128 -4.979 -5.246 1.00 92.62 186 LEU A N 1
ATOM 1436 C CA . LEU A 1 186 ? -21.570 -4.892 -5.017 1.00 92.62 186 LEU A CA 1
ATOM 1437 C C . LEU A 1 186 ? -22.243 -3.861 -5.918 1.00 92.62 186 LEU A C 1
ATOM 1439 O O . LEU A 1 186 ? -23.228 -4.203 -6.563 1.00 92.62 186 LEU A O 1
ATOM 1443 N N . THR A 1 187 ? -21.695 -2.652 -6.039 1.00 91.81 187 THR A N 1
ATOM 1444 C CA . THR A 1 187 ? -22.191 -1.640 -6.982 1.00 91.81 187 THR A CA 1
ATOM 1445 C C . THR A 1 187 ? -22.189 -2.181 -8.416 1.00 91.81 187 THR A C 1
ATOM 1447 O O . THR A 1 187 ? -23.209 -2.090 -9.095 1.00 91.81 187 THR A O 1
ATOM 1450 N N . ALA A 1 188 ? -21.118 -2.852 -8.861 1.00 90.56 188 ALA A N 1
ATOM 1451 C CA . ALA A 1 188 ? -21.075 -3.470 -10.189 1.00 90.56 188 ALA A CA 1
ATOM 1452 C C . ALA A 1 188 ? -22.124 -4.591 -10.370 1.00 90.56 188 ALA A C 1
ATOM 1454 O O . ALA A 1 188 ? -22.784 -4.657 -11.408 1.00 90.56 188 ALA A O 1
ATOM 1455 N N . ARG A 1 189 ? -22.337 -5.454 -9.362 1.00 90.94 189 ARG A N 1
ATOM 1456 C CA . ARG A 1 189 ? -23.393 -6.490 -9.376 1.00 90.94 189 ARG A CA 1
ATOM 1457 C C . ARG A 1 189 ? -24.790 -5.858 -9.432 1.00 90.94 189 ARG A C 1
ATOM 1459 O O . ARG A 1 189 ? -25.621 -6.297 -10.220 1.00 90.94 189 ARG A O 1
ATOM 1466 N N . ARG A 1 190 ? -25.043 -4.809 -8.644 1.00 90.94 190 ARG A N 1
ATOM 1467 C CA . ARG A 1 190 ? -26.331 -4.095 -8.579 1.00 90.94 190 ARG A CA 1
ATOM 1468 C C . ARG A 1 190 ? -26.647 -3.350 -9.875 1.00 90.94 190 ARG A C 1
ATOM 1470 O O . ARG A 1 190 ? -27.782 -3.425 -10.336 1.00 90.94 190 ARG A O 1
ATOM 1477 N N . GLN A 1 191 ? -25.650 -2.722 -10.497 1.00 90.38 191 GLN A N 1
ATOM 1478 C CA . GLN A 1 191 ? -25.770 -2.100 -11.820 1.00 90.38 191 GLN A CA 1
ATOM 1479 C C . GLN A 1 191 ? -26.081 -3.137 -12.908 1.00 90.38 191 GLN A C 1
ATOM 1481 O O . GLN A 1 191 ? -27.023 -2.951 -13.674 1.00 90.38 191 GLN A O 1
ATOM 1486 N N . LYS A 1 192 ? -25.377 -4.281 -12.930 1.00 88.25 192 LYS A N 1
ATOM 1487 C CA . LYS A 1 192 ? -25.644 -5.369 -13.895 1.00 88.25 192 LYS A CA 1
ATOM 1488 C C . LYS A 1 192 ? -27.016 -6.036 -13.711 1.00 88.25 192 LYS A C 1
ATOM 1490 O O . LYS A 1 192 ? -27.543 -6.590 -14.670 1.00 88.25 192 LYS A O 1
ATOM 1495 N N . LEU A 1 193 ? -27.619 -5.941 -12.523 1.00 89.25 193 LEU A N 1
ATOM 1496 C CA . LEU A 1 193 ? -29.002 -6.359 -12.249 1.00 89.25 193 LEU A CA 1
ATOM 1497 C C . LEU A 1 193 ? -30.049 -5.238 -12.425 1.00 89.25 193 LEU A C 1
ATOM 1499 O O . LEU A 1 193 ? -31.235 -5.490 -12.227 1.00 89.25 193 LEU A O 1
ATOM 1503 N N . GLY A 1 194 ? -29.648 -4.004 -12.752 1.00 88.00 194 GLY A N 1
ATOM 1504 C CA . GLY A 1 194 ? -30.558 -2.854 -12.855 1.00 88.00 194 GLY A CA 1
ATOM 1505 C C . GLY A 1 194 ? -31.159 -2.376 -11.522 1.00 88.00 194 GLY A C 1
ATOM 1506 O O . GLY A 1 194 ? -32.107 -1.595 -11.525 1.00 88.00 194 GLY A O 1
ATOM 1507 N N . LEU A 1 195 ? -30.618 -2.824 -10.382 1.00 88.06 195 LEU A N 1
ATOM 1508 C CA . LEU A 1 195 ? -31.046 -2.430 -9.028 1.00 88.06 195 LEU A CA 1
ATOM 1509 C C . LEU A 1 195 ? -30.507 -1.056 -8.605 1.00 88.06 195 LEU A C 1
ATOM 1511 O O . LEU A 1 195 ? -31.003 -0.449 -7.656 1.00 88.06 195 LEU A O 1
ATOM 1515 N N . GLU A 1 196 ? -29.455 -0.593 -9.272 1.00 86.81 196 GLU A N 1
ATOM 1516 C CA . GLU A 1 196 ? -28.783 0.676 -9.023 1.00 86.81 196 GLU A CA 1
ATOM 1517 C C . GLU A 1 196 ? -28.509 1.340 -10.377 1.00 86.81 196 GLU A C 1
ATOM 1519 O O . GLU A 1 196 ? -28.041 0.654 -11.291 1.00 86.81 196 GLU A O 1
ATOM 1524 N N . PRO A 1 197 ? -28.817 2.6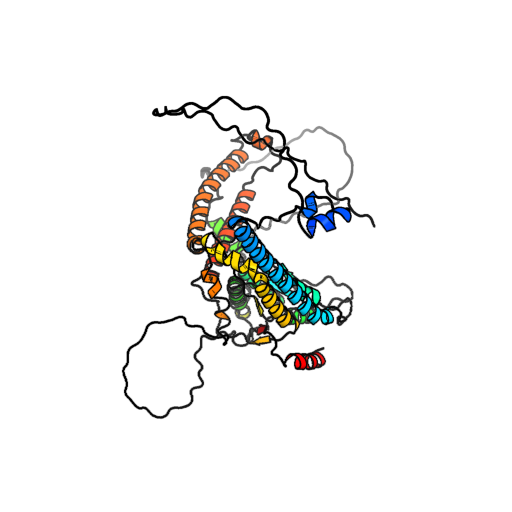37 -10.557 1.00 83.50 197 PRO A N 1
ATOM 1525 C CA . PRO A 1 197 ? -28.595 3.299 -11.833 1.00 83.50 197 PRO A CA 1
ATOM 1526 C C . PRO A 1 197 ? -27.096 3.366 -12.128 1.00 83.50 197 PRO A C 1
ATOM 1528 O O . PRO A 1 197 ? -26.331 3.971 -11.374 1.00 83.50 197 PRO A O 1
ATOM 1531 N N . THR A 1 198 ? -26.674 2.784 -13.251 1.00 78.44 198 THR A N 1
ATOM 1532 C CA . THR A 1 198 ? -25.327 3.009 -13.783 1.00 78.44 198 THR A CA 1
ATOM 1533 C C . THR A 1 198 ? -25.135 4.515 -13.984 1.00 78.44 198 THR A C 1
ATOM 1535 O O . THR A 1 198 ? -26.000 5.146 -14.602 1.00 78.44 198 THR A O 1
ATOM 1538 N N . PRO A 1 199 ? -24.047 5.122 -13.474 1.00 76.56 199 PRO A N 1
ATOM 1539 C CA . PRO A 1 199 ? -23.794 6.541 -13.660 1.00 76.56 199 PRO A CA 1
ATOM 1540 C C . PRO A 1 199 ? -23.556 6.802 -15.146 1.00 76.56 199 PRO A C 1
ATOM 1542 O O . PRO A 1 199 ? -22.469 6.553 -15.664 1.00 76.56 199 PRO A O 1
ATOM 1545 N N . VAL A 1 200 ? -24.588 7.284 -15.840 1.00 66.06 200 VAL A N 1
ATOM 1546 C CA . VAL A 1 200 ? -24.461 7.678 -17.241 1.00 66.06 200 VAL A CA 1
ATOM 1547 C C . VAL A 1 200 ? -23.408 8.786 -17.325 1.00 66.06 200 VAL A C 1
ATOM 1549 O O . VAL A 1 200 ? -23.577 9.826 -16.677 1.00 66.06 200 VAL A O 1
ATOM 1552 N N . PRO A 1 201 ? -22.304 8.601 -18.076 1.00 64.75 201 PRO A N 1
ATOM 1553 C CA . PRO A 1 201 ? -21.415 9.714 -18.346 1.00 64.75 201 PRO A CA 1
ATOM 1554 C C . PRO A 1 201 ? -22.244 10.789 -19.052 1.00 64.75 201 PRO A C 1
ATOM 1556 O O . PRO A 1 201 ? -23.040 10.480 -19.945 1.00 64.75 201 PRO A O 1
ATOM 1559 N N . LEU A 1 202 ? -22.090 12.044 -18.616 1.00 65.38 202 LEU A N 1
ATOM 1560 C CA . LEU A 1 202 ? -22.743 13.195 -19.242 1.00 65.38 202 LEU A CA 1
ATOM 1561 C C . LEU A 1 202 ? -22.583 13.075 -20.760 1.00 65.38 202 LEU A C 1
ATOM 1563 O O . LEU A 1 202 ? -21.467 12.856 -21.227 1.00 65.38 202 LEU A O 1
ATOM 1567 N N . SER A 1 203 ? -23.688 13.171 -21.504 1.00 56.53 203 SER A N 1
ATOM 1568 C CA . SER A 1 203 ? -23.755 12.838 -22.933 1.00 56.53 203 SER A CA 1
ATOM 1569 C C . SER A 1 203 ? -23.041 13.873 -23.810 1.00 56.53 203 SER A C 1
ATOM 1571 O O . SER A 1 203 ? -23.657 14.614 -24.575 1.00 56.53 203 SER A O 1
ATOM 1573 N N . VAL A 1 204 ? -21.720 13.939 -23.676 1.00 68.19 204 VAL A N 1
ATOM 1574 C CA . VAL A 1 204 ? -20.822 14.683 -24.553 1.00 68.19 204 VAL A CA 1
ATOM 1575 C C . VAL A 1 204 ? -20.811 13.975 -25.917 1.00 68.19 204 VAL A C 1
ATOM 1577 O O . VAL A 1 204 ? -20.769 12.742 -25.957 1.00 68.19 204 VAL A O 1
ATOM 1580 N N . PRO A 1 205 ? -20.848 14.704 -27.047 1.00 60.41 205 PRO A N 1
ATOM 1581 C CA . PRO A 1 205 ? -20.661 14.103 -28.364 1.00 60.41 205 PRO A CA 1
ATOM 1582 C C . PRO A 1 205 ? -19.333 13.334 -28.415 1.00 60.41 205 PRO A C 1
ATOM 1584 O O . PRO A 1 205 ? -18.278 13.921 -28.184 1.00 60.41 205 PRO A O 1
ATOM 1587 N N . GLY A 1 206 ? -19.390 12.026 -28.687 1.00 66.81 206 GLY A N 1
ATOM 1588 C CA . GLY A 1 206 ? -18.236 11.125 -28.555 1.00 66.81 206 GLY A CA 1
ATOM 1589 C C . GLY A 1 206 ? -18.153 10.364 -27.224 1.00 66.81 206 GLY A C 1
ATOM 1590 O O . GLY A 1 206 ? -17.075 9.893 -26.875 1.00 66.81 206 GLY A O 1
ATOM 1591 N N . ALA A 1 207 ? -19.258 10.242 -26.477 1.00 68.44 207 ALA A N 1
ATOM 1592 C CA . ALA A 1 207 ? -19.344 9.365 -25.309 1.00 68.44 207 ALA A CA 1
ATOM 1593 C C . ALA A 1 207 ? -18.880 7.935 -25.650 1.00 68.44 207 ALA A C 1
ATOM 1595 O O . ALA A 1 207 ? -19.399 7.304 -26.572 1.00 68.44 207 ALA A O 1
ATOM 1596 N N . ILE A 1 208 ? -17.890 7.454 -24.899 1.00 73.75 208 ILE A N 1
ATOM 1597 C CA . ILE A 1 208 ? -17.251 6.151 -25.094 1.00 73.75 208 ILE A CA 1
ATOM 1598 C C . ILE A 1 208 ? -18.230 5.043 -24.685 1.00 73.75 208 ILE A C 1
ATOM 1600 O O . ILE A 1 208 ? -18.942 5.179 -23.687 1.00 73.75 208 ILE A O 1
ATOM 1604 N N . ASP A 1 209 ? -18.261 3.950 -25.450 1.00 83.25 209 ASP A N 1
ATOM 1605 C CA . ASP A 1 209 ? -19.085 2.777 -25.150 1.00 83.25 209 ASP A CA 1
ATOM 1606 C C . ASP A 1 209 ? -18.720 2.213 -23.758 1.00 83.25 209 ASP A C 1
ATOM 1608 O O . ASP A 1 209 ? -17.543 1.913 -23.524 1.00 83.25 209 ASP A O 1
ATOM 1612 N N . PRO A 1 210 ? -19.677 2.041 -22.820 1.00 82.38 210 PRO A N 1
ATOM 1613 C CA . PRO A 1 210 ? -19.400 1.422 -21.524 1.00 82.38 210 PRO A CA 1
ATOM 1614 C C . PRO A 1 210 ? -18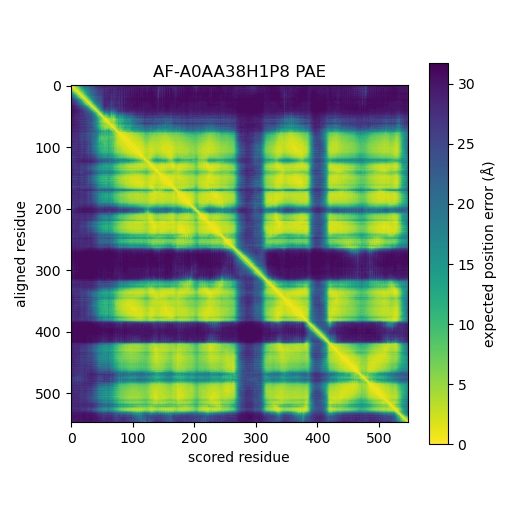.734 0.041 -21.637 1.00 82.38 210 PRO A C 1
ATOM 1616 O O . PRO A 1 210 ? -17.926 -0.300 -20.774 1.00 82.38 210 PRO A O 1
ATOM 1619 N N . ALA A 1 211 ? -18.989 -0.730 -22.701 1.00 85.62 211 ALA A N 1
ATOM 1620 C CA . ALA A 1 211 ? -18.310 -2.007 -22.923 1.00 85.62 211 ALA A CA 1
ATOM 1621 C C . ALA A 1 211 ? -16.801 -1.838 -23.191 1.00 85.62 211 ALA A C 1
ATOM 1623 O O . ALA A 1 211 ? -15.997 -2.642 -22.717 1.00 85.62 211 ALA A O 1
ATOM 1624 N N . ALA A 1 212 ? -16.398 -0.769 -23.888 1.00 85.81 212 ALA A N 1
ATOM 1625 C CA . ALA A 1 212 ? -14.990 -0.439 -24.111 1.00 85.81 212 ALA A CA 1
ATOM 1626 C C . ALA A 1 212 ? -14.303 0.050 -22.822 1.00 85.81 212 ALA A C 1
ATOM 1628 O O . ALA A 1 212 ? -13.132 -0.254 -22.595 1.00 85.81 212 ALA A O 1
ATOM 1629 N N . VAL A 1 213 ? -15.038 0.746 -21.942 1.00 86.88 213 VAL A N 1
ATOM 1630 C CA . VAL A 1 213 ? -14.548 1.111 -20.600 1.00 86.88 213 VAL A CA 1
ATOM 1631 C C . VAL A 1 213 ? -14.298 -0.142 -19.755 1.00 86.88 213 VAL A C 1
ATOM 1633 O O . VAL A 1 213 ? -13.205 -0.284 -19.210 1.00 86.88 213 VAL A O 1
ATOM 1636 N N . GLU A 1 214 ? -15.254 -1.083 -19.699 1.00 86.81 214 GLU A N 1
ATOM 1637 C CA . GLU A 1 214 ? -15.064 -2.359 -18.987 1.00 86.81 214 GLU A CA 1
ATOM 1638 C C . GLU A 1 214 ? -13.873 -3.157 -19.553 1.00 86.81 214 GLU A C 1
ATOM 1640 O O . GLU A 1 214 ? -13.069 -3.685 -18.784 1.00 86.81 214 GLU A O 1
ATOM 1645 N N . ALA A 1 215 ? -13.708 -3.210 -20.880 1.00 88.62 215 ALA A N 1
ATOM 1646 C CA . ALA A 1 215 ? -12.577 -3.888 -21.515 1.00 88.62 215 ALA A CA 1
ATOM 1647 C C . ALA A 1 215 ? -11.220 -3.255 -21.149 1.00 88.62 215 ALA A C 1
ATOM 1649 O O . ALA A 1 215 ? -10.272 -3.978 -20.835 1.00 88.62 215 ALA A O 1
ATOM 1650 N N . ASN A 1 216 ? -11.125 -1.920 -21.123 1.00 88.75 216 ASN A N 1
ATOM 1651 C CA . ASN A 1 216 ? -9.906 -1.211 -20.724 1.00 88.75 216 ASN A CA 1
ATOM 1652 C C . ASN A 1 216 ? -9.570 -1.412 -19.233 1.00 88.75 216 ASN A C 1
ATOM 1654 O O . ASN A 1 216 ? -8.412 -1.649 -18.887 1.00 88.75 216 ASN A O 1
ATOM 1658 N N . ASP A 1 217 ? -10.574 -1.380 -18.351 1.00 88.56 217 ASP A N 1
ATOM 1659 C CA . ASP A 1 217 ? -10.389 -1.648 -16.918 1.00 88.56 217 ASP A CA 1
ATOM 1660 C C . ASP A 1 217 ? -9.930 -3.099 -16.655 1.00 88.56 217 ASP A C 1
ATOM 1662 O O . ASP A 1 217 ? -9.121 -3.338 -15.752 1.00 88.56 217 ASP A O 1
ATOM 1666 N N . LEU A 1 218 ? -10.383 -4.065 -17.467 1.00 90.88 218 LEU A N 1
ATOM 1667 C CA . LEU A 1 218 ? -9.911 -5.457 -17.442 1.00 90.88 218 LEU A CA 1
ATOM 1668 C C . LEU A 1 218 ? -8.480 -5.609 -17.988 1.00 90.88 218 LEU A C 1
ATOM 1670 O O . LEU A 1 218 ? -7.686 -6.347 -17.404 1.00 90.88 218 LEU A O 1
ATOM 1674 N N . ALA A 1 219 ? -8.130 -4.905 -19.069 1.00 89.44 219 ALA A N 1
ATOM 1675 C CA . ALA A 1 219 ? -6.790 -4.919 -19.670 1.00 89.44 219 ALA A CA 1
ATOM 1676 C C . ALA A 1 219 ? -5.730 -4.178 -18.827 1.00 89.44 219 ALA A C 1
ATOM 1678 O O . ALA A 1 219 ? -4.5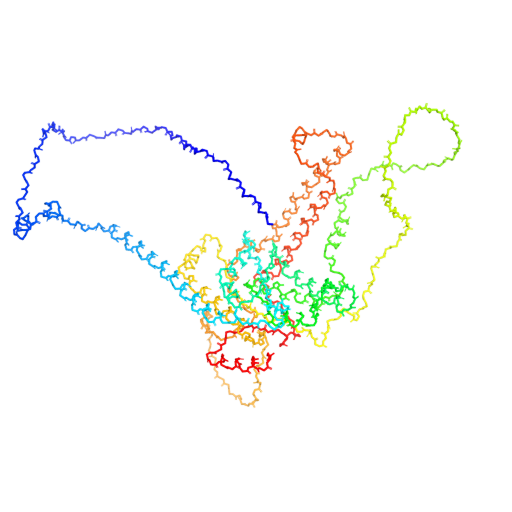27 -4.420 -18.959 1.00 89.44 219 ALA A O 1
ATOM 1679 N N . GLY A 1 220 ? -6.162 -3.273 -17.947 1.00 87.31 220 GLY A N 1
ATOM 1680 C CA . GLY A 1 220 ? -5.327 -2.513 -17.022 1.00 87.31 220 GLY A CA 1
ATOM 1681 C C . GLY A 1 220 ? -4.522 -3.384 -16.057 1.00 87.31 220 GLY A C 1
ATOM 1682 O O . GLY A 1 220 ? -3.380 -3.768 -16.338 1.00 87.31 220 GLY A O 1
ATOM 1683 N N . GLY A 1 221 ? -5.102 -3.646 -14.885 1.00 92.62 221 GLY A N 1
ATOM 1684 C CA . GLY A 1 221 ? -4.488 -4.435 -13.816 1.00 92.62 221 GLY A CA 1
ATOM 1685 C C . GLY A 1 221 ? -4.642 -3.826 -12.420 1.00 92.62 221 GLY A C 1
ATOM 1686 O O . GLY A 1 221 ? -4.958 -2.643 -12.253 1.00 92.62 221 GLY A O 1
ATOM 1687 N N . VAL A 1 222 ? -4.377 -4.639 -11.396 1.00 96.06 222 VAL A N 1
ATOM 1688 C CA . VAL A 1 222 ? -4.398 -4.237 -9.981 1.00 96.06 222 VAL A CA 1
ATOM 1689 C C . VAL A 1 222 ? -3.031 -4.490 -9.347 1.00 96.06 222 VAL A C 1
ATOM 1691 O O . VAL A 1 222 ? -2.574 -5.625 -9.248 1.00 96.06 222 VAL A O 1
ATOM 1694 N N . ILE A 1 223 ? -2.374 -3.429 -8.884 1.00 96.75 223 ILE A N 1
ATOM 1695 C CA . ILE A 1 223 ? -1.104 -3.491 -8.156 1.00 96.75 223 ILE A CA 1
ATOM 1696 C C . ILE A 1 223 ? -1.394 -3.646 -6.662 1.00 96.75 223 ILE A C 1
ATOM 1698 O O . ILE A 1 223 ? -1.986 -2.756 -6.050 1.00 96.75 223 ILE A O 1
ATOM 1702 N N . LEU A 1 224 ? -0.931 -4.750 -6.073 1.00 96.31 224 LEU A N 1
ATOM 1703 C CA . LEU A 1 224 ? -1.036 -5.064 -4.647 1.00 96.31 224 LEU A CA 1
ATOM 1704 C C . LEU A 1 224 ? 0.342 -4.911 -3.991 1.00 96.31 224 LEU A C 1
ATOM 1706 O O . LEU A 1 224 ? 1.283 -5.619 -4.349 1.00 96.31 224 LEU A O 1
ATOM 1710 N N . ILE A 1 225 ? 0.475 -3.989 -3.034 1.00 95.56 225 ILE A N 1
ATOM 1711 C CA . ILE A 1 225 ? 1.764 -3.677 -2.390 1.00 95.56 225 ILE A CA 1
ATOM 1712 C C . ILE A 1 225 ? 1.854 -4.340 -1.013 1.00 95.56 225 ILE A C 1
ATOM 1714 O O . ILE A 1 225 ? 1.175 -3.931 -0.070 1.00 95.56 225 ILE A O 1
ATOM 1718 N N . GLY A 1 226 ? 2.706 -5.360 -0.902 1.00 93.81 226 GLY A N 1
ATOM 1719 C CA . GLY A 1 226 ? 2.938 -6.156 0.307 1.00 93.81 226 GLY A CA 1
ATOM 1720 C C . GLY A 1 226 ? 1.808 -7.136 0.652 1.00 93.81 226 GLY A C 1
ATOM 1721 O O . GLY A 1 226 ? 0.660 -6.988 0.221 1.00 93.81 226 GLY A O 1
ATOM 1722 N N . ARG A 1 227 ? 2.125 -8.141 1.483 1.00 94.00 227 ARG A N 1
ATOM 1723 C CA . ARG A 1 227 ? 1.171 -9.187 1.914 1.00 94.00 227 ARG A CA 1
ATOM 1724 C C . ARG A 1 227 ? -0.138 -8.672 2.545 1.00 94.00 227 ARG A C 1
ATOM 1726 O O . ARG A 1 227 ? -1.177 -9.264 2.247 1.00 94.00 227 ARG A O 1
ATOM 1733 N N . PRO A 1 228 ? -0.162 -7.587 3.352 1.00 94.50 228 PRO A N 1
ATOM 1734 C CA . PRO A 1 228 ? -1.416 -7.058 3.894 1.00 94.50 228 PRO A CA 1
ATOM 1735 C C . PRO A 1 228 ? -2.421 -6.642 2.808 1.00 94.50 228 PRO A C 1
ATOM 1737 O O . PRO A 1 228 ? -3.612 -6.911 2.947 1.00 94.50 228 PRO A O 1
ATOM 1740 N N . SER A 1 229 ? -1.950 -6.073 1.690 1.00 94.88 229 SER A N 1
ATOM 1741 C CA . SER A 1 229 ? -2.810 -5.693 0.557 1.00 94.88 229 SER A CA 1
ATOM 1742 C C . SER A 1 229 ? -3.431 -6.908 -0.125 1.00 94.88 229 SER A C 1
ATOM 1744 O O . SER A 1 229 ? -4.607 -6.871 -0.472 1.00 94.88 229 SER A O 1
ATOM 1746 N N . LEU A 1 230 ? -2.663 -7.994 -0.281 1.00 95.31 230 LEU A N 1
ATOM 1747 C CA . LEU A 1 230 ? -3.161 -9.259 -0.828 1.00 95.31 230 LEU A CA 1
ATOM 1748 C C . LEU A 1 230 ? -4.255 -9.860 0.064 1.00 95.31 230 LEU A C 1
ATOM 1750 O O . LEU A 1 230 ? -5.322 -10.205 -0.437 1.00 95.31 230 LEU A O 1
ATOM 1754 N N . LYS A 1 231 ? -4.015 -9.928 1.381 1.00 95.69 231 LYS A N 1
ATOM 1755 C CA . LYS A 1 231 ? -4.995 -10.411 2.367 1.00 95.69 231 LYS A CA 1
ATOM 1756 C C . LYS A 1 231 ? -6.295 -9.606 2.322 1.00 95.69 231 LYS A C 1
ATOM 1758 O O . LYS A 1 231 ? -7.367 -10.189 2.199 1.00 95.69 231 LYS A O 1
ATOM 1763 N N . GLU A 1 232 ? -6.206 -8.275 2.380 1.00 95.62 232 GLU A N 1
ATOM 1764 C CA . GLU A 1 232 ? -7.396 -7.420 2.350 1.00 95.62 232 GLU A CA 1
ATOM 1765 C C . GLU A 1 232 ? -8.158 -7.504 1.018 1.00 95.62 232 GLU A C 1
ATOM 1767 O O . GLU A 1 232 ? -9.390 -7.520 1.023 1.00 95.62 232 GLU A O 1
ATOM 1772 N N . TYR A 1 233 ? -7.452 -7.557 -0.113 1.00 95.75 233 TYR A N 1
ATOM 1773 C CA . TYR A 1 233 ? -8.070 -7.608 -1.438 1.00 95.75 233 TYR A CA 1
ATOM 1774 C C . TYR A 1 233 ? -8.764 -8.950 -1.706 1.00 95.75 233 TYR A C 1
ATOM 1776 O O . TYR A 1 233 ? -9.924 -8.948 -2.114 1.00 95.75 233 TYR A O 1
ATOM 1784 N N . MET A 1 234 ? -8.118 -10.084 -1.406 1.00 95.50 234 MET A N 1
ATOM 1785 C CA . MET A 1 234 ? -8.725 -11.416 -1.556 1.00 95.50 234 MET A CA 1
ATOM 1786 C C . MET A 1 234 ? -9.959 -11.584 -0.661 1.00 95.50 234 MET A C 1
ATOM 1788 O O . MET A 1 234 ? -11.006 -12.027 -1.125 1.00 95.50 234 MET A O 1
ATOM 1792 N N . GLU A 1 235 ? -9.900 -11.119 0.588 1.00 95.62 235 GLU A N 1
ATOM 1793 C CA . GLU A 1 235 ? -11.069 -11.118 1.471 1.00 95.62 235 GLU A CA 1
ATOM 1794 C C . GLU A 1 235 ? -12.196 -10.204 0.943 1.00 95.62 235 GLU A C 1
ATOM 1796 O O . GLU A 1 235 ? -13.383 -10.501 1.100 1.00 95.62 235 GLU A O 1
ATOM 1801 N N . GLY A 1 236 ? -11.836 -9.114 0.256 1.00 94.88 236 GLY A N 1
ATOM 1802 C CA . GLY A 1 236 ? -12.774 -8.226 -0.431 1.00 94.88 236 GLY A CA 1
ATOM 1803 C C . GLY A 1 236 ? -13.461 -8.895 -1.624 1.00 94.88 236 GLY A C 1
ATOM 1804 O O . GLY A 1 236 ? -14.678 -8.769 -1.767 1.00 94.88 236 GLY A O 1
ATOM 1805 N N . LEU A 1 237 ? -12.710 -9.652 -2.436 1.00 94.81 237 LEU A N 1
ATOM 1806 C CA . LEU A 1 237 ? -13.259 -10.484 -3.513 1.00 94.81 237 LEU A CA 1
ATOM 1807 C C . LEU A 1 237 ? -14.226 -11.536 -2.954 1.00 94.81 237 LEU A C 1
ATOM 1809 O O . LEU A 1 237 ? -15.350 -11.652 -3.441 1.00 94.81 237 LEU A O 1
ATOM 1813 N N . LYS A 1 238 ? -13.815 -12.261 -1.902 1.00 93.62 238 LYS A N 1
ATOM 1814 C CA . LYS A 1 238 ? -14.622 -13.308 -1.256 1.00 93.62 238 LYS A CA 1
ATOM 1815 C C . LYS A 1 238 ? -15.967 -12.757 -0.809 1.00 93.62 238 LYS A C 1
ATOM 1817 O O . LYS A 1 238 ? -17.004 -13.278 -1.207 1.00 93.62 238 LYS A O 1
ATOM 1822 N N . ARG A 1 239 ? -15.966 -11.664 -0.047 1.00 92.81 239 ARG A N 1
ATOM 1823 C CA . ARG A 1 239 ? -17.206 -11.033 0.427 1.00 92.81 239 ARG A CA 1
ATOM 1824 C C . ARG A 1 239 ? -18.039 -10.471 -0.723 1.00 92.81 239 ARG A C 1
ATOM 1826 O O . ARG A 1 239 ? -19.254 -10.608 -0.698 1.00 92.81 239 ARG A O 1
ATOM 1833 N N . GLY A 1 240 ? -17.405 -9.882 -1.742 1.00 92.25 240 GLY A N 1
ATOM 1834 C CA . GLY A 1 240 ? -18.109 -9.243 -2.860 1.00 92.25 240 GLY A CA 1
ATOM 1835 C C . GLY A 1 240 ? -18.882 -10.231 -3.737 1.00 92.25 240 GLY A C 1
ATOM 1836 O O . GLY A 1 240 ? -19.969 -9.906 -4.218 1.00 92.25 240 GLY A O 1
ATOM 1837 N N . TRP A 1 241 ? -18.346 -11.441 -3.921 1.00 91.06 241 TRP A N 1
ATOM 1838 C CA . TRP A 1 241 ? -18.970 -12.486 -4.740 1.00 91.06 241 TRP A CA 1
ATOM 1839 C C . TRP A 1 241 ? -19.817 -13.477 -3.934 1.00 91.06 241 TRP A C 1
ATOM 1841 O O . TRP A 1 241 ? -20.888 -13.852 -4.404 1.00 91.06 241 TRP A O 1
ATOM 1851 N N . ALA A 1 242 ? -19.401 -13.863 -2.723 1.00 88.06 242 ALA A N 1
ATOM 1852 C CA . ALA A 1 242 ? -20.171 -14.779 -1.872 1.00 88.06 242 ALA A CA 1
ATOM 1853 C C . ALA A 1 242 ? -21.283 -14.086 -1.055 1.00 88.06 242 ALA A C 1
ATOM 1855 O O . ALA A 1 242 ? -22.188 -14.759 -0.566 1.00 88.06 242 ALA A O 1
ATOM 1856 N N . GLY A 1 243 ? -21.226 -12.759 -0.886 1.00 84.88 243 GLY A N 1
ATOM 1857 C CA . GLY A 1 243 ? -22.254 -11.974 -0.198 1.00 84.88 243 GLY A CA 1
ATOM 1858 C C . GLY A 1 243 ? -23.533 -11.777 -1.021 1.00 84.88 243 GLY A C 1
ATOM 1859 O O . GLY A 1 243 ? -23.532 -11.916 -2.250 1.00 84.88 243 GLY A O 1
ATOM 1860 N N . SER A 1 244 ? -24.628 -11.419 -0.342 1.00 86.69 244 SER A N 1
ATOM 1861 C CA . SER A 1 244 ? -25.890 -11.050 -0.993 1.00 86.69 244 SER A CA 1
ATOM 1862 C C . SER A 1 244 ? -25.785 -9.698 -1.707 1.00 86.69 244 SER A C 1
ATOM 1864 O O . SER A 1 244 ? -24.969 -8.853 -1.353 1.00 86.69 244 SER A O 1
ATOM 1866 N N . VAL A 1 245 ? -26.626 -9.483 -2.724 1.00 86.69 245 VAL A N 1
ATOM 1867 C CA . VAL A 1 245 ? -26.632 -8.259 -3.566 1.00 86.69 245 VAL A CA 1
ATOM 1868 C C . VAL A 1 245 ? -27.469 -7.118 -2.956 1.00 86.69 245 VAL A C 1
ATOM 1870 O O . VAL A 1 245 ? -27.848 -6.155 -3.629 1.00 86.69 245 VAL A O 1
ATOM 1873 N N . ASP A 1 246 ? -27.773 -7.212 -1.664 1.00 85.38 246 ASP A N 1
ATOM 1874 C CA . ASP A 1 246 ? -28.483 -6.167 -0.931 1.00 85.38 246 ASP A CA 1
ATOM 1875 C C . ASP A 1 246 ? -27.664 -4.866 -0.881 1.00 85.38 246 ASP A C 1
ATOM 1877 O O . ASP A 1 246 ? -26.489 -4.815 -1.258 1.00 85.38 246 ASP A O 1
ATOM 1881 N N . GLU A 1 247 ? -28.292 -3.766 -0.461 1.00 82.25 247 GLU A N 1
ATOM 1882 C CA . GLU A 1 247 ? -27.539 -2.537 -0.195 1.00 82.25 247 GLU A CA 1
ATOM 1883 C C . GLU A 1 247 ? -26.484 -2.845 0.881 1.00 82.25 247 GLU A C 1
ATOM 1885 O O . GLU A 1 247 ? -26.790 -3.511 1.870 1.00 82.25 247 GLU A O 1
ATOM 1890 N N . TRP A 1 248 ? -25.235 -2.396 0.724 1.00 81.44 248 TRP A N 1
ATOM 1891 C CA . TRP A 1 248 ? -24.212 -2.705 1.724 1.00 81.44 248 TRP A CA 1
ATOM 1892 C C . TRP A 1 248 ? -24.354 -1.813 2.964 1.00 81.44 248 TRP A C 1
ATOM 1894 O O . TRP A 1 248 ? -23.720 -0.766 3.101 1.00 81.44 248 TRP A O 1
ATOM 1904 N N . VAL A 1 249 ? -25.207 -2.241 3.894 1.00 77.69 249 VAL A N 1
ATOM 1905 C CA . VAL A 1 249 ? -25.671 -1.422 5.020 1.00 77.69 249 VAL A CA 1
ATOM 1906 C C . VAL A 1 249 ? -24.741 -1.443 6.252 1.00 77.69 249 VAL A C 1
ATOM 1908 O O . VAL A 1 249 ? -25.211 -1.375 7.386 1.00 77.69 249 VAL A O 1
ATOM 1911 N N . TRP A 1 250 ? -23.415 -1.496 6.071 1.00 79.81 250 TRP A N 1
ATOM 1912 C CA . TRP A 1 250 ? -22.470 -1.541 7.205 1.00 79.81 250 TRP A CA 1
ATOM 1913 C C . TRP A 1 250 ? -22.659 -0.369 8.182 1.00 79.81 250 TRP A C 1
ATOM 1915 O O . TRP A 1 250 ? -22.667 -0.561 9.397 1.00 79.81 250 TRP A O 1
ATOM 1925 N N . GLU A 1 251 ? -22.869 0.850 7.672 1.00 84.25 251 GLU A N 1
ATOM 1926 C CA . GLU A 1 251 ? -23.087 2.008 8.544 1.00 84.25 251 GLU A CA 1
ATOM 1927 C C . GLU A 1 251 ? -24.424 1.959 9.287 1.00 84.25 251 GLU A C 1
ATOM 1929 O O . GLU A 1 251 ? -24.433 2.154 10.503 1.00 84.25 251 GLU A O 1
ATOM 1934 N N . LYS A 1 252 ? -25.541 1.662 8.603 1.00 85.19 252 LYS A N 1
ATOM 1935 C CA . LYS A 1 252 ? -26.857 1.655 9.268 1.00 85.19 252 LYS A CA 1
ATOM 1936 C C . LYS A 1 252 ? -27.014 0.449 10.212 1.00 85.19 252 LYS A C 1
ATOM 1938 O O . LYS A 1 252 ? -27.778 0.548 11.164 1.00 85.19 252 LYS A O 1
ATOM 1943 N N . GLU A 1 253 ? -26.258 -0.644 10.039 1.00 86.56 253 GLU A N 1
ATOM 1944 C CA . GLU A 1 253 ? -26.166 -1.725 11.041 1.00 86.56 253 GLU A CA 1
ATOM 1945 C C . GLU A 1 253 ? -25.496 -1.234 12.338 1.00 86.56 253 GLU A C 1
ATOM 1947 O O . GLU A 1 253 ? -25.986 -1.495 13.441 1.00 86.56 253 GLU A O 1
ATOM 1952 N N . VAL A 1 254 ? -24.394 -0.482 12.224 1.00 86.56 254 VAL A N 1
ATOM 1953 C CA . VAL A 1 254 ? -23.724 0.125 13.384 1.00 86.56 254 VAL A CA 1
ATOM 1954 C C . VAL A 1 254 ? -24.628 1.165 14.051 1.00 86.56 254 VAL A C 1
ATOM 1956 O O . VAL A 1 254 ? -24.757 1.145 15.273 1.00 86.56 254 VAL A O 1
ATOM 1959 N N . GLU A 1 255 ? -25.325 2.001 13.276 1.00 86.81 255 GLU A N 1
ATOM 1960 C CA . GLU A 1 255 ? -26.331 2.935 13.803 1.00 86.81 255 GLU A CA 1
ATOM 1961 C C . GLU A 1 255 ? -27.503 2.226 14.494 1.00 86.81 255 GLU A C 1
ATOM 1963 O O . GLU A 1 255 ? -27.946 2.679 15.546 1.00 86.81 255 GLU A O 1
ATOM 1968 N N . ALA A 1 256 ? -28.015 1.126 13.934 1.00 88.06 256 ALA A N 1
ATOM 1969 C CA . ALA A 1 256 ? -29.123 0.372 14.519 1.00 88.06 256 ALA A CA 1
ATOM 1970 C C . ALA A 1 256 ? -28.748 -0.198 15.894 1.00 88.06 256 ALA A C 1
ATOM 1972 O O . ALA A 1 256 ? -29.534 -0.095 16.834 1.00 88.06 256 ALA A O 1
ATOM 1973 N N . ARG A 1 257 ? -27.519 -0.714 16.045 1.00 85.31 257 ARG A N 1
ATOM 1974 C CA . ARG A 1 257 ? -26.993 -1.124 17.358 1.00 85.31 257 ARG A CA 1
ATOM 1975 C C . ARG A 1 257 ? -26.818 0.074 18.293 1.00 85.31 257 ARG A C 1
ATOM 1977 O O . ARG A 1 257 ? -27.311 0.033 19.410 1.00 85.31 257 ARG A O 1
ATOM 1984 N N . MET A 1 258 ? -26.233 1.174 17.812 1.00 86.88 258 MET A N 1
ATOM 1985 C CA . MET A 1 258 ? -26.059 2.398 18.608 1.00 86.88 258 MET A CA 1
ATOM 1986 C C . MET A 1 258 ? -27.370 3.002 19.129 1.00 86.88 258 MET A C 1
ATOM 1988 O O . MET A 1 258 ? -27.352 3.608 20.201 1.00 86.88 258 MET A O 1
ATOM 1992 N N . LYS A 1 259 ? -28.473 2.854 18.379 1.00 85.88 259 LYS A N 1
ATOM 1993 C CA . LYS A 1 259 ? -29.835 3.220 18.803 1.00 85.88 259 LYS A CA 1
ATOM 1994 C C . LYS A 1 259 ? -30.354 2.284 19.899 1.00 85.88 259 LYS A C 1
ATOM 1996 O O . LYS A 1 259 ? -30.931 2.766 20.862 1.00 85.88 259 LYS A O 1
ATOM 2001 N N . GLY A 1 260 ? -30.099 0.979 19.786 1.00 83.75 260 GLY A N 1
ATOM 2002 C CA . GLY A 1 260 ? -30.467 -0.012 20.805 1.00 83.75 260 GLY A CA 1
ATOM 2003 C C . GLY A 1 260 ? -29.716 0.121 22.138 1.00 83.75 260 GLY A C 1
ATOM 2004 O O . GLY A 1 260 ? -30.216 -0.347 23.153 1.00 83.75 260 GLY A O 1
ATOM 2005 N N . ASP A 1 261 ? -28.551 0.776 22.159 1.00 81.81 261 ASP A N 1
ATOM 2006 C CA . ASP A 1 261 ? -27.739 0.938 23.377 1.00 81.81 261 ASP A CA 1
ATOM 2007 C C . ASP A 1 261 ? -28.297 1.972 24.387 1.00 81.81 261 ASP A C 1
ATOM 2009 O O . ASP A 1 261 ? -27.727 2.126 25.464 1.00 81.81 261 ASP A O 1
ATOM 2013 N N . GLY A 1 262 ? -29.330 2.756 24.045 1.00 82.25 262 GLY A N 1
ATOM 2014 C CA . GLY A 1 262 ? -29.994 3.708 24.960 1.00 82.25 262 GLY A CA 1
ATOM 2015 C C . GLY A 1 262 ? -29.177 4.930 25.427 1.00 82.25 262 GLY A C 1
ATOM 2016 O O . GLY A 1 262 ? -29.745 5.867 25.973 1.00 82.25 262 GLY A O 1
ATOM 2017 N N . VAL A 1 263 ? -27.862 4.992 25.170 1.00 84.44 263 VAL A N 1
ATOM 2018 C CA . VAL A 1 263 ? -26.919 6.027 25.678 1.00 84.44 263 VAL A CA 1
ATOM 2019 C C . VAL A 1 263 ? -27.358 7.485 25.434 1.00 84.44 263 VAL A C 1
ATOM 2021 O O . VAL A 1 263 ? -26.978 8.376 26.189 1.00 84.44 263 VAL A O 1
ATOM 2024 N N . PHE A 1 264 ? -28.126 7.744 24.370 1.00 82.62 264 PHE A N 1
ATOM 2025 C CA . PHE A 1 264 ? -28.616 9.082 24.004 1.00 82.62 264 PHE A CA 1
ATOM 2026 C C . PHE A 1 264 ? -30.092 9.314 24.326 1.00 82.62 264 PHE A C 1
ATOM 2028 O O . PHE A 1 264 ? -30.595 10.407 24.065 1.00 82.62 264 PHE A O 1
ATOM 2035 N N . GLU A 1 265 ? -30.786 8.334 24.893 1.00 82.12 265 GLU A N 1
ATOM 2036 C CA . GLU A 1 265 ? -32.090 8.586 25.492 1.00 82.12 265 GLU A CA 1
ATOM 2037 C C . GLU A 1 265 ? -31.875 9.411 26.776 1.00 82.12 265 GLU A C 1
ATOM 2039 O O . GLU A 1 265 ? -30.786 9.441 27.368 1.00 82.12 265 GLU A O 1
ATOM 2044 N N . GLY A 1 266 ? -32.855 10.234 27.138 1.00 68.12 266 GLY A N 1
ATOM 2045 C CA . GLY A 1 266 ? -32.804 10.931 28.422 1.00 68.12 266 GLY A CA 1
ATOM 2046 C C . GLY A 1 266 ? -32.951 9.922 29.564 1.00 68.12 266 GLY A C 1
ATOM 2047 O O . GLY A 1 266 ? -33.505 8.843 29.338 1.00 68.12 266 GLY A O 1
ATOM 2048 N N . PRO A 1 267 ? -32.574 10.262 30.811 1.00 56.75 267 PRO A N 1
ATOM 2049 C CA . PRO A 1 267 ? -33.366 9.732 31.911 1.00 56.75 267 PRO A CA 1
ATOM 2050 C C . PRO A 1 267 ? -34.814 10.125 31.599 1.00 56.75 267 PRO A C 1
ATOM 2052 O O . PRO A 1 267 ? -35.101 11.313 31.434 1.00 56.75 267 PRO A O 1
ATOM 2055 N N . ALA A 1 268 ? -35.696 9.143 31.411 1.00 42.81 268 ALA A N 1
ATOM 2056 C CA . ALA A 1 268 ? -37.105 9.428 31.207 1.00 42.81 268 ALA A CA 1
ATOM 2057 C C . ALA A 1 268 ? -37.570 10.215 32.432 1.00 42.81 268 ALA A C 1
ATOM 2059 O O . ALA A 1 268 ? -37.587 9.677 33.539 1.00 42.81 268 ALA A O 1
ATOM 2060 N N . SER A 1 269 ? -37.865 11.505 32.255 1.00 40.62 269 SER A N 1
ATOM 2061 C CA . SER A 1 269 ? -38.452 12.292 33.329 1.00 40.62 269 SER A CA 1
ATOM 2062 C C . SER A 1 269 ? -39.720 11.575 33.763 1.00 40.62 269 SER A C 1
ATOM 2064 O O . SER A 1 269 ? -40.559 11.256 32.919 1.00 40.62 269 SER A O 1
ATOM 2066 N N . GLU A 1 270 ? -39.852 11.334 35.064 1.00 40.06 270 GLU A N 1
ATOM 2067 C CA . GLU A 1 270 ? -41.072 10.831 35.692 1.00 40.06 270 GLU A CA 1
ATOM 2068 C C . GLU A 1 270 ? -42.160 11.918 35.612 1.00 40.06 270 GLU A C 1
ATOM 2070 O O . GLU A 1 270 ? -42.556 12.530 36.602 1.00 40.06 270 GLU A O 1
ATOM 2075 N N . VAL A 1 271 ? -42.624 12.212 34.395 1.00 41.53 271 VAL A N 1
ATOM 2076 C CA . VAL A 1 271 ? -43.796 13.047 34.159 1.00 41.53 271 VAL A CA 1
ATOM 2077 C C . VAL A 1 271 ? -44.992 12.156 34.437 1.00 41.53 271 VAL A C 1
ATOM 2079 O O . VAL A 1 271 ? -45.294 11.248 33.665 1.00 41.53 271 VAL A O 1
ATOM 2082 N N . GLY A 1 272 ? -45.600 12.381 35.600 1.00 36.97 272 GLY A N 1
ATOM 2083 C CA . GLY A 1 272 ? -46.588 11.486 36.183 1.00 36.97 272 GLY A CA 1
ATOM 2084 C C . GLY A 1 272 ? -47.710 11.093 35.224 1.00 36.97 272 GLY A C 1
ATOM 2085 O O . GLY A 1 272 ? -48.337 11.932 34.575 1.00 36.97 272 GLY A O 1
ATOM 2086 N N . GLU A 1 273 ? -47.995 9.796 35.211 1.00 40.28 273 GLU A N 1
ATOM 2087 C CA . GLU A 1 273 ? -49.177 9.203 34.605 1.00 40.28 273 GLU A CA 1
ATOM 2088 C C . GLU A 1 273 ? -50.428 9.695 35.360 1.00 40.28 273 GLU A C 1
ATOM 2090 O O . GLU A 1 273 ? -50.845 9.127 36.368 1.00 40.28 273 GLU A O 1
ATOM 2095 N N . ALA A 1 274 ? -50.995 10.816 34.907 1.00 31.39 274 ALA A N 1
ATOM 2096 C CA . ALA A 1 274 ? -52.166 11.447 35.508 1.00 31.39 274 ALA A CA 1
ATOM 2097 C C . ALA A 1 274 ? -53.211 11.780 34.437 1.00 31.39 274 ALA A C 1
ATOM 2099 O O . ALA A 1 274 ? -53.146 12.793 33.740 1.00 31.39 274 ALA A O 1
ATOM 2100 N N . SER A 1 275 ? -54.214 10.913 34.320 1.00 33.91 275 SER A N 1
ATOM 2101 C CA . SER A 1 275 ? -55.383 11.133 33.474 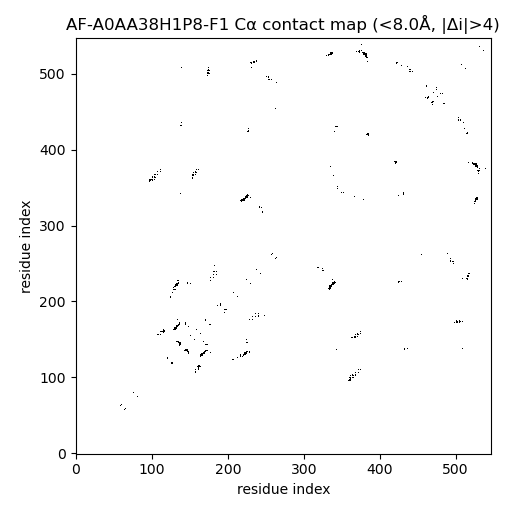1.00 33.91 275 SER A CA 1
ATOM 2102 C C . SER A 1 275 ? -56.261 12.276 33.992 1.00 33.91 275 SER A C 1
ATOM 2104 O O . SER A 1 275 ? -56.688 12.241 35.145 1.00 33.91 275 SER A O 1
ATOM 2106 N N . SER A 1 276 ? -56.677 13.191 33.119 1.00 32.12 276 SER A N 1
ATOM 2107 C CA . SER A 1 276 ? -58.082 13.631 33.044 1.00 32.12 276 SER A CA 1
ATOM 2108 C C . SER A 1 276 ? -58.314 14.448 31.774 1.00 32.12 276 SER A C 1
ATOM 2110 O O . SER A 1 276 ? -57.473 15.248 31.375 1.00 32.12 276 SER A O 1
ATOM 2112 N N . GLY A 1 277 ? -59.454 14.224 31.121 1.00 30.45 277 GLY A N 1
ATOM 2113 C CA . GLY A 1 277 ? -59.935 15.083 30.044 1.00 30.45 277 GLY A CA 1
ATOM 2114 C C . GLY A 1 277 ? -61.050 15.995 30.547 1.00 30.45 277 GLY A C 1
ATOM 2115 O O . GLY A 1 277 ? -61.846 15.582 31.389 1.00 30.45 277 GLY A O 1
ATOM 2116 N N . ALA A 1 278 ? -61.130 17.202 29.993 1.00 31.22 278 ALA A N 1
ATOM 2117 C CA . ALA A 1 278 ? -62.334 18.026 29.997 1.00 31.22 278 ALA A CA 1
ATOM 2118 C C . ALA A 1 278 ? -62.290 18.991 28.803 1.00 31.22 278 ALA A C 1
ATOM 2120 O O . ALA A 1 278 ? -61.321 19.727 28.621 1.00 31.22 278 ALA A O 1
ATOM 2121 N N . GLU A 1 279 ? -63.339 18.977 27.987 1.00 31.48 279 GLU A N 1
ATOM 2122 C CA . GLU A 1 279 ? -63.607 20.006 26.981 1.00 31.48 279 GLU A CA 1
ATOM 2123 C C . GLU A 1 279 ? -64.154 21.270 27.673 1.00 31.48 279 GLU A C 1
ATOM 2125 O O . GLU A 1 279 ? -64.845 21.143 28.682 1.00 31.48 279 GLU A O 1
ATOM 2130 N N . PHE A 1 280 ? -63.902 22.469 27.129 1.00 28.50 280 PHE A N 1
ATOM 2131 C CA . PHE A 1 280 ? -64.940 23.424 26.678 1.00 28.50 280 PHE A CA 1
ATOM 2132 C C . PHE A 1 280 ? -64.310 24.684 26.035 1.00 28.50 280 PHE A C 1
ATOM 2134 O O . PHE A 1 280 ? -63.094 24.863 26.065 1.00 28.50 280 PHE A O 1
ATOM 2141 N N . ALA A 1 281 ? -65.130 25.509 25.371 1.00 33.78 281 ALA A N 1
ATOM 2142 C CA . ALA A 1 281 ? -64.711 26.445 24.315 1.00 33.78 281 ALA A CA 1
ATOM 2143 C C . ALA A 1 281 ? -64.983 27.949 24.589 1.00 33.78 281 ALA A C 1
ATOM 2145 O O . ALA A 1 281 ? -65.699 28.288 25.527 1.00 33.78 281 ALA A O 1
ATOM 2146 N N . ALA A 1 282 ? -64.496 28.795 23.658 1.00 33.25 282 ALA A N 1
ATOM 2147 C CA . ALA A 1 282 ? -64.702 30.256 23.503 1.00 33.25 282 ALA A CA 1
ATOM 2148 C C . ALA A 1 282 ? -63.973 31.167 24.537 1.00 33.25 282 ALA A C 1
ATOM 2150 O O . ALA A 1 282 ? -63.677 30.731 25.642 1.00 33.25 282 ALA A O 1
ATOM 2151 N N . ASP A 1 283 ? -63.594 32.425 24.251 1.00 28.91 283 ASP A N 1
ATOM 2152 C CA . ASP A 1 283 ? -63.926 33.317 23.117 1.00 28.91 283 ASP A CA 1
ATOM 2153 C C . ASP A 1 283 ? -62.801 34.361 22.808 1.00 28.91 283 ASP A C 1
ATOM 2155 O O . ASP A 1 283 ? -61.793 34.425 23.511 1.00 28.91 283 ASP A O 1
ATOM 2159 N N . VAL A 1 284 ? -62.961 35.185 21.760 1.00 36.59 284 VAL A N 1
ATOM 2160 C CA . VAL A 1 284 ? -61.981 36.154 21.174 1.00 36.59 284 VAL A CA 1
ATOM 2161 C C . VAL A 1 284 ? -62.631 37.568 21.138 1.00 36.59 284 VAL A C 1
ATOM 2163 O O . VAL A 1 284 ? -63.821 37.593 20.822 1.00 36.59 284 VAL A O 1
ATOM 2166 N N . PRO A 1 285 ? -61.979 38.748 21.426 1.00 44.19 285 PRO A N 1
ATOM 2167 C CA . PRO A 1 285 ? -61.183 39.468 20.391 1.00 44.19 285 PRO A CA 1
ATOM 2168 C C . PRO A 1 285 ? -60.139 40.587 20.752 1.00 44.19 285 PRO A C 1
ATOM 2170 O O . PRO A 1 285 ? -60.279 41.361 21.690 1.00 44.19 285 PRO A O 1
ATOM 2173 N N . THR A 1 286 ? -59.150 40.731 19.848 1.00 30.44 286 THR A N 1
ATOM 2174 C CA . THR A 1 286 ? -58.630 41.953 19.150 1.00 30.44 286 THR A CA 1
ATOM 2175 C C . THR A 1 286 ? -58.328 43.300 19.856 1.00 30.44 286 THR A C 1
ATOM 2177 O O . THR A 1 286 ? -59.251 43.980 20.276 1.00 30.44 286 THR A O 1
ATOM 2180 N N . THR A 1 287 ? -57.079 43.799 19.696 1.00 29.44 287 THR A N 1
ATOM 2181 C CA . THR A 1 287 ? -56.670 45.110 19.070 1.00 29.44 287 THR A CA 1
ATOM 2182 C C . THR A 1 287 ? -55.129 45.177 18.956 1.00 29.44 287 THR A C 1
ATOM 2184 O O . THR A 1 287 ? -54.450 45.062 19.966 1.00 29.44 287 THR A O 1
ATOM 2187 N N . GLN A 1 288 ? -54.505 45.129 17.769 1.00 33.81 288 GLN A N 1
ATOM 2188 C CA . GLN A 1 288 ? -54.200 46.224 16.814 1.00 33.81 288 GLN A CA 1
ATOM 2189 C C . GLN A 1 288 ? -53.197 47.316 17.268 1.00 33.81 288 GLN A C 1
ATOM 2191 O O . GLN A 1 288 ? -53.551 48.218 18.019 1.00 33.81 288 GLN A O 1
ATOM 2196 N N . SER A 1 289 ? -52.010 47.336 16.641 1.00 33.84 289 SER A N 1
ATOM 2197 C CA . SER A 1 289 ? -51.333 48.564 16.174 1.00 33.84 289 SER A CA 1
ATOM 2198 C C . SER A 1 289 ? -50.447 48.256 14.943 1.00 33.84 289 SER A C 1
ATOM 2200 O O . SER A 1 289 ? -50.206 47.092 14.622 1.00 33.84 289 SER A O 1
ATOM 2202 N N . SER A 1 290 ? -50.072 49.284 14.173 1.00 35.31 290 SER A N 1
ATOM 2203 C CA . SER A 1 290 ? -49.788 49.199 12.723 1.00 35.31 290 SER A CA 1
ATOM 2204 C C . SER A 1 290 ? -48.394 49.691 12.292 1.00 35.31 290 SER A C 1
ATOM 2206 O O . SER A 1 290 ? -47.889 50.644 12.880 1.00 35.31 290 SER A O 1
ATOM 2208 N N . GLY A 1 291 ? -47.838 49.170 11.183 1.00 31.44 291 GLY A N 1
ATOM 2209 C CA . GLY A 1 291 ? -46.613 49.707 10.553 1.00 31.44 291 GLY A CA 1
ATOM 2210 C C . GLY A 1 291 ? -46.330 49.203 9.120 1.00 31.44 291 GLY A C 1
ATOM 2211 O O . GLY A 1 291 ? -46.071 48.027 8.920 1.00 31.44 291 GLY A O 1
ATOM 2212 N N . MET A 1 292 ? -46.389 50.120 8.148 1.00 35.59 292 MET A N 1
ATOM 2213 C CA . MET A 1 292 ? -46.292 50.006 6.672 1.00 35.59 292 MET A CA 1
ATOM 2214 C C . MET A 1 292 ? -45.339 48.986 5.973 1.00 35.59 292 MET A C 1
ATOM 2216 O O . MET A 1 292 ? -44.233 48.699 6.416 1.00 35.59 292 MET A O 1
ATOM 2220 N N . SER A 1 293 ? -45.785 48.581 4.768 1.00 38.53 293 SER A N 1
ATOM 2221 C CA . SER A 1 293 ? -45.101 47.906 3.622 1.00 38.53 293 SER A CA 1
ATOM 2222 C C . SER A 1 293 ? -44.177 48.882 2.826 1.00 38.53 293 SER A C 1
ATOM 2224 O O . SER A 1 293 ? -44.156 50.048 3.229 1.00 38.53 293 SER A O 1
ATOM 2226 N N . PRO A 1 294 ? -43.506 48.568 1.673 1.00 54.72 294 PRO A N 1
ATOM 2227 C CA . PRO A 1 294 ? -43.323 47.320 0.881 1.00 54.72 294 PRO A CA 1
ATOM 2228 C C . PRO A 1 294 ? -41.808 46.993 0.615 1.00 54.72 294 PRO A C 1
ATOM 2230 O O . PRO A 1 294 ? -40.947 47.651 1.179 1.00 54.72 294 PRO A O 1
ATOM 2233 N N . THR A 1 295 ? -41.309 46.021 -0.177 1.00 40.38 295 THR A N 1
ATOM 2234 C CA . THR A 1 295 ? -41.763 45.378 -1.433 1.00 40.38 295 THR A CA 1
ATOM 2235 C C . THR A 1 295 ? -40.965 44.084 -1.716 1.00 40.38 295 THR A C 1
ATOM 2237 O O . THR A 1 295 ? -39.756 44.082 -1.527 1.00 40.38 295 THR A O 1
ATOM 2240 N N . GLY A 1 296 ? -41.607 43.057 -2.293 1.00 40.09 296 GLY A N 1
ATOM 2241 C CA . GLY A 1 296 ? -41.021 42.148 -3.304 1.00 40.09 296 GLY A CA 1
ATOM 2242 C C . GLY A 1 296 ? -39.921 41.138 -2.919 1.00 40.09 296 GLY A C 1
ATOM 2243 O O . GLY A 1 296 ? -38.769 41.514 -2.769 1.00 40.09 296 GLY A O 1
ATOM 2244 N N . LEU A 1 297 ? -40.264 39.836 -2.932 1.00 49.81 297 LEU A N 1
ATOM 2245 C CA . LEU A 1 297 ? -39.588 38.745 -3.687 1.00 49.81 297 LEU A CA 1
ATOM 2246 C C . LEU A 1 297 ? -40.216 37.361 -3.364 1.00 49.81 297 LEU A C 1
ATOM 2248 O O . LEU A 1 297 ? -39.549 36.405 -2.970 1.00 49.81 297 LEU A O 1
ATOM 2252 N N . SER A 1 298 ? -41.532 37.225 -3.552 1.00 46.66 298 SER A N 1
ATOM 2253 C CA . SER A 1 298 ? -42.272 35.980 -3.277 1.00 46.66 298 SER A CA 1
ATOM 2254 C C . SER A 1 298 ? -42.189 34.966 -4.431 1.00 46.66 298 SER A C 1
ATOM 2256 O O . SER A 1 298 ? -43.197 34.661 -5.058 1.00 46.66 298 SER A O 1
ATOM 2258 N N . PHE A 1 299 ? -40.990 34.441 -4.713 1.00 53.53 299 PHE A N 1
ATOM 2259 C CA . PHE A 1 299 ? -40.761 33.419 -5.757 1.00 53.53 299 PHE A CA 1
ATOM 2260 C C . PHE A 1 299 ? -40.007 32.161 -5.281 1.00 53.53 299 PHE A C 1
ATOM 2262 O O . PHE A 1 299 ? -39.695 31.289 -6.085 1.00 53.53 299 PHE A O 1
ATOM 2269 N N . LEU A 1 300 ? -39.754 32.023 -3.975 1.00 52.72 300 LEU A N 1
ATOM 2270 C CA . LEU A 1 300 ? -39.097 30.852 -3.374 1.00 52.72 300 LEU A CA 1
ATOM 2271 C C . LEU A 1 300 ? -40.013 30.138 -2.369 1.00 52.72 300 LEU A C 1
ATOM 2273 O O . LEU A 1 300 ? -39.629 29.875 -1.230 1.00 52.72 300 LEU A O 1
ATOM 2277 N N . ASN A 1 301 ? -41.240 29.811 -2.789 1.00 44.81 301 ASN A N 1
ATOM 2278 C CA . ASN A 1 301 ? -42.112 28.955 -1.988 1.00 44.81 301 ASN A CA 1
ATOM 2279 C C . ASN A 1 301 ? -41.670 27.488 -2.125 1.00 44.81 301 ASN A C 1
ATOM 2281 O O . ASN A 1 301 ? -41.949 26.827 -3.125 1.00 44.81 301 ASN A O 1
ATOM 2285 N N . ARG A 1 302 ? -40.943 26.993 -1.122 1.00 50.75 302 ARG A N 1
ATOM 2286 C CA . ARG A 1 302 ? -40.505 25.596 -1.021 1.00 50.75 302 ARG A CA 1
ATOM 2287 C C . ARG A 1 302 ? -41.710 24.725 -0.628 1.00 50.75 302 ARG A C 1
ATOM 2289 O O . ARG A 1 302 ? -42.314 25.016 0.402 1.00 50.75 302 ARG A O 1
ATOM 2296 N N . PRO A 1 303 ? -42.066 23.665 -1.378 1.00 45.47 303 PRO A N 1
ATOM 2297 C CA . PRO A 1 303 ? -43.181 22.806 -0.991 1.00 45.47 303 PRO A CA 1
ATOM 2298 C C . PRO A 1 303 ? -42.878 22.104 0.340 1.00 45.47 303 PRO A C 1
ATOM 2300 O O . PRO A 1 303 ? -41.812 21.504 0.508 1.00 45.47 303 PRO A O 1
ATOM 2303 N N . GLN A 1 304 ? -43.816 22.183 1.286 1.00 50.44 304 GLN A N 1
ATOM 2304 C CA . GLN A 1 304 ? -43.770 21.390 2.514 1.00 50.44 304 GLN A CA 1
ATOM 2305 C C . GLN A 1 304 ? -43.989 19.906 2.176 1.00 50.44 304 GLN A C 1
ATOM 2307 O O . GLN A 1 304 ? -44.905 19.598 1.409 1.00 50.44 304 GLN A O 1
ATOM 2312 N N . PRO A 1 305 ? -43.216 18.970 2.755 1.00 44.91 305 PRO A N 1
ATOM 2313 C CA . PRO A 1 305 ? -43.568 17.560 2.704 1.00 44.91 305 PRO A CA 1
ATOM 2314 C C . PRO A 1 305 ? -44.810 17.316 3.570 1.00 44.91 305 PRO A C 1
ATOM 2316 O O . PRO A 1 305 ? -44.854 17.692 4.742 1.00 44.91 305 PRO A O 1
ATOM 2319 N N . SER A 1 306 ? -45.822 16.674 2.994 1.00 41.34 306 SER A N 1
ATOM 2320 C CA . SER A 1 306 ? -47.014 16.234 3.718 1.00 41.34 306 SER A CA 1
ATOM 2321 C C . SER A 1 306 ? -46.653 15.179 4.765 1.00 41.34 306 SER A C 1
ATOM 2323 O O . SER A 1 306 ? -46.074 14.146 4.425 1.00 41.34 306 SER A O 1
ATOM 2325 N N . LEU A 1 307 ? -47.055 15.401 6.018 1.00 44.47 307 LEU A N 1
ATOM 2326 C CA . LEU A 1 307 ? -46.975 14.407 7.089 1.00 44.47 307 LEU A CA 1
ATOM 2327 C C . LEU A 1 307 ? -47.988 13.277 6.846 1.00 44.47 307 LEU A C 1
ATOM 2329 O O . LEU A 1 307 ? -49.104 13.302 7.359 1.00 44.47 307 LEU A O 1
ATOM 2333 N N . SER A 1 308 ? -47.597 12.270 6.068 1.00 41.97 308 SER A N 1
ATOM 2334 C CA . SER A 1 308 ? -48.302 10.990 6.005 1.00 41.97 308 SER A CA 1
ATOM 2335 C C . SER A 1 308 ? -47.816 10.087 7.140 1.00 41.97 308 SER A C 1
ATOM 2337 O O . SER A 1 308 ? -46.777 9.432 7.027 1.00 41.97 308 SER A O 1
ATOM 2339 N N . SER A 1 309 ? -48.567 10.053 8.240 1.00 47.78 309 SER A N 1
ATOM 2340 C CA . SER A 1 309 ? -48.371 9.096 9.328 1.00 47.78 309 SER A CA 1
ATOM 2341 C C . SER A 1 309 ? -48.718 7.678 8.862 1.00 47.78 309 SER A C 1
ATOM 2343 O O . SER A 1 309 ? -49.878 7.278 8.812 1.00 47.78 309 SER A O 1
ATOM 2345 N N . ALA A 1 310 ? -47.693 6.893 8.544 1.00 40.06 310 ALA A N 1
ATOM 2346 C CA . ALA A 1 310 ? -47.822 5.461 8.315 1.00 40.06 310 ALA A CA 1
ATOM 2347 C C . ALA A 1 310 ? -46.689 4.731 9.040 1.00 40.06 310 ALA A C 1
ATOM 2349 O O . ALA A 1 310 ? -45.589 4.572 8.509 1.00 40.06 310 ALA A O 1
ATOM 2350 N N . SER A 1 311 ? -46.971 4.277 10.262 1.00 46.59 311 SER A N 1
ATOM 2351 C CA . SER A 1 311 ? -46.103 3.371 11.018 1.00 46.59 311 SER A CA 1
ATOM 2352 C C . SER A 1 311 ? -46.125 1.981 10.382 1.00 46.59 311 SER A C 1
ATOM 2354 O O . SER A 1 311 ? -46.751 1.056 10.893 1.00 46.59 311 SER A O 1
ATOM 2356 N N . ALA A 1 312 ? -45.452 1.843 9.243 1.00 40.38 312 ALA A N 1
ATOM 2357 C CA . ALA A 1 312 ? -45.136 0.563 8.638 1.00 40.38 312 ALA A CA 1
ATOM 2358 C C . ALA A 1 312 ? -43.617 0.396 8.675 1.00 40.38 312 ALA A C 1
ATOM 2360 O O . ALA A 1 312 ? -42.880 1.211 8.117 1.00 40.38 312 ALA A O 1
ATOM 2361 N N . SER A 1 313 ? -43.145 -0.667 9.321 1.00 42.31 313 SER A N 1
ATOM 2362 C CA . SER A 1 313 ? -41.761 -1.125 9.248 1.00 42.31 313 SER A CA 1
ATOM 2363 C C . SER A 1 313 ? -41.471 -1.624 7.830 1.00 42.31 313 SER A C 1
ATOM 2365 O O . SER A 1 313 ? -41.490 -2.821 7.551 1.00 42.31 313 SER A O 1
ATOM 2367 N N . GLN A 1 314 ? -41.227 -0.684 6.913 1.00 39.47 314 GLN A N 1
ATOM 2368 C CA . GLN A 1 314 ? -40.811 -0.982 5.549 1.00 39.47 314 GLN A CA 1
ATOM 2369 C C . GLN A 1 314 ? -39.412 -1.600 5.582 1.00 39.47 314 GLN A C 1
ATOM 2371 O O . GLN A 1 314 ? -38.396 -0.906 5.538 1.00 39.47 314 GLN A O 1
ATOM 2376 N N . ALA A 1 315 ? -39.366 -2.932 5.617 1.00 48.12 315 ALA A N 1
ATOM 2377 C CA . ALA A 1 315 ? -38.282 -3.638 4.961 1.00 48.12 315 ALA A CA 1
ATOM 2378 C C . ALA A 1 315 ? -38.212 -3.108 3.520 1.00 48.12 315 ALA A C 1
ATOM 2380 O O . ALA A 1 315 ? -39.236 -3.052 2.832 1.00 48.12 315 ALA A O 1
ATOM 2381 N N . GLY A 1 316 ? -37.026 -2.672 3.087 1.00 54.81 316 GLY A N 1
ATOM 2382 C CA . GLY A 1 316 ? -36.820 -2.240 1.705 1.00 54.81 316 GLY A CA 1
ATOM 2383 C C . GLY A 1 316 ? -37.176 -3.358 0.714 1.00 54.81 316 GLY A C 1
ATOM 2384 O O . GLY A 1 316 ? -37.311 -4.511 1.132 1.00 54.81 316 GLY A O 1
ATOM 2385 N N . PRO A 1 317 ? -37.326 -3.048 -0.587 1.00 62.25 317 PRO A N 1
ATOM 2386 C CA . PRO A 1 317 ? -37.645 -4.051 -1.600 1.00 62.25 317 PRO A CA 1
ATOM 2387 C C . PRO A 1 317 ? -36.606 -5.178 -1.558 1.00 62.25 317 PRO A C 1
ATOM 2389 O O . PRO A 1 317 ? -35.464 -4.993 -1.978 1.00 62.25 317 PRO A O 1
ATOM 2392 N N . GLN A 1 318 ? -36.993 -6.326 -0.996 1.00 71.12 318 GLN A N 1
ATOM 2393 C CA . GLN A 1 318 ? -36.077 -7.443 -0.806 1.00 71.12 318 GLN A CA 1
ATOM 2394 C C . GLN A 1 318 ? -35.753 -8.043 -2.168 1.00 71.12 318 GLN A C 1
ATOM 2396 O O . GLN A 1 318 ? -36.645 -8.453 -2.915 1.00 71.12 318 GLN A O 1
ATOM 2401 N N . VAL A 1 319 ? -34.463 -8.059 -2.498 1.00 80.31 319 VAL A N 1
ATOM 2402 C CA . VAL A 1 319 ? -33.976 -8.627 -3.751 1.00 80.31 319 VAL A CA 1
ATOM 2403 C C . VAL A 1 319 ? -34.272 -10.136 -3.731 1.00 80.31 319 VAL A C 1
ATOM 2405 O O . VAL A 1 319 ? -33.986 -10.792 -2.729 1.00 80.31 319 VAL A O 1
ATOM 2408 N N . PRO A 1 320 ? -34.862 -10.721 -4.791 1.00 82.88 320 PRO A N 1
ATOM 2409 C CA . PRO A 1 320 ? -35.186 -12.143 -4.811 1.00 82.88 320 PRO A CA 1
ATOM 2410 C C . PRO A 1 320 ? -33.962 -13.028 -4.556 1.00 82.88 320 PRO A C 1
ATOM 2412 O O . PRO A 1 320 ? -32.911 -12.828 -5.162 1.00 82.88 320 PRO A O 1
ATOM 2415 N N . THR A 1 321 ? -34.117 -14.072 -3.735 1.00 82.69 321 THR A N 1
ATOM 2416 C CA . THR A 1 321 ? -32.999 -14.905 -3.249 1.00 82.69 321 THR A CA 1
ATOM 2417 C C . THR A 1 321 ? -32.122 -15.485 -4.365 1.00 82.69 321 THR A C 1
ATOM 2419 O O . THR A 1 321 ? -30.914 -15.620 -4.194 1.00 82.69 321 THR A O 1
ATOM 2422 N N . HIS A 1 322 ? -32.701 -15.778 -5.535 1.00 82.56 322 HIS A N 1
ATOM 2423 C CA . HIS A 1 322 ? -31.965 -16.297 -6.692 1.00 82.56 322 HIS A CA 1
ATOM 2424 C C . HIS A 1 322 ? -30.960 -15.293 -7.291 1.00 82.56 322 HIS A C 1
ATOM 2426 O O . HIS A 1 322 ? -29.981 -15.715 -7.896 1.00 82.56 322 HIS A O 1
ATOM 2432 N N . MET A 1 323 ? -31.164 -13.983 -7.106 1.00 82.31 323 MET A N 1
ATOM 2433 C CA . MET A 1 323 ? -30.247 -12.931 -7.569 1.00 82.31 323 MET A CA 1
ATOM 2434 C C . MET A 1 323 ? -29.047 -12.725 -6.633 1.00 82.31 323 MET A C 1
ATOM 2436 O O . MET A 1 323 ? -28.089 -12.049 -7.002 1.00 82.31 323 MET A O 1
ATOM 2440 N N . HIS A 1 324 ? -29.079 -13.283 -5.417 1.00 83.69 324 HIS A N 1
ATOM 2441 C CA . HIS A 1 324 ? -27.953 -13.193 -4.487 1.00 83.69 324 HIS A CA 1
ATOM 2442 C C . HIS A 1 324 ? -26.794 -14.124 -4.854 1.00 83.69 324 HIS A C 1
ATOM 2444 O O . HIS A 1 324 ? -25.656 -13.842 -4.474 1.00 83.69 324 HIS A O 1
ATOM 2450 N N . LEU A 1 325 ? -27.061 -15.220 -5.573 1.00 83.88 325 LEU A N 1
ATOM 2451 C CA . LEU A 1 325 ? -26.021 -16.167 -5.962 1.00 83.88 325 LEU A CA 1
ATOM 2452 C C . LEU A 1 325 ? -25.011 -15.483 -6.906 1.00 83.88 325 LEU A C 1
ATOM 2454 O O . LEU A 1 325 ? -25.405 -14.666 -7.746 1.00 83.88 325 LEU A O 1
ATOM 2458 N N . PRO A 1 326 ? -23.705 -15.780 -6.790 1.00 83.38 326 PRO A N 1
ATOM 2459 C CA . PRO A 1 326 ? -22.737 -15.341 -7.783 1.00 83.38 326 PRO A CA 1
ATOM 2460 C C . PRO A 1 326 ? -23.039 -15.981 -9.148 1.00 83.38 326 PRO A C 1
ATOM 2462 O O . PRO A 1 326 ? -23.477 -17.135 -9.202 1.00 83.38 326 PRO A O 1
ATOM 2465 N N . PRO A 1 327 ? -22.784 -15.271 -10.261 1.00 83.31 327 PRO A N 1
ATOM 2466 C CA . PRO A 1 327 ? -22.830 -15.877 -11.586 1.00 83.31 327 PRO A CA 1
ATOM 2467 C C . PRO A 1 327 ? -21.777 -16.989 -11.703 1.00 83.31 327 PRO A C 1
ATOM 2469 O O . PRO A 1 327 ? -20.677 -16.878 -11.159 1.00 83.31 327 PRO A O 1
ATOM 2472 N N . ASN A 1 328 ? -22.116 -18.049 -12.436 1.00 83.94 328 ASN A N 1
ATOM 2473 C CA . ASN A 1 328 ? -21.209 -19.141 -12.773 1.00 83.94 328 ASN A CA 1
ATOM 2474 C C . ASN A 1 328 ? -21.156 -19.281 -14.310 1.00 83.94 328 ASN A C 1
ATOM 2476 O O . ASN A 1 328 ? -22.194 -19.595 -14.899 1.00 83.94 328 ASN A O 1
ATOM 2480 N N . PRO A 1 329 ? -20.006 -19.042 -14.971 1.00 84.75 329 PRO A N 1
ATOM 2481 C CA . PRO A 1 329 ? -18.708 -18.671 -14.392 1.00 84.75 329 PRO A CA 1
ATOM 2482 C C . PRO A 1 329 ? -18.689 -17.259 -13.780 1.00 84.75 329 PRO A C 1
ATOM 2484 O O . PRO A 1 329 ? -19.481 -16.391 -14.151 1.00 84.75 329 PRO A O 1
ATOM 2487 N N . LEU A 1 330 ? -17.750 -17.027 -12.856 1.00 88.50 330 LEU A N 1
ATOM 2488 C CA . LEU A 1 330 ? -17.466 -15.691 -12.324 1.00 88.50 330 LEU A CA 1
ATOM 2489 C C . LEU A 1 330 ? -16.960 -14.768 -13.452 1.00 88.50 330 LEU A C 1
ATOM 2491 O O . LEU A 1 330 ? -16.209 -15.223 -14.319 1.00 88.50 330 LEU A O 1
ATOM 2495 N N . PRO A 1 331 ? -17.320 -13.470 -13.456 1.00 90.19 331 PRO A N 1
ATOM 2496 C CA . PRO A 1 331 ? -16.858 -12.542 -14.482 1.00 90.19 331 PRO A CA 1
ATOM 2497 C C . PRO A 1 331 ? -15.344 -12.323 -14.370 1.00 90.19 331 PRO A C 1
ATOM 2499 O O . PRO A 1 331 ? -14.810 -12.365 -13.255 1.00 90.19 331 PRO A O 1
ATOM 2502 N N . PRO A 1 332 ? -14.645 -12.062 -15.489 1.00 91.25 332 PRO A N 1
ATOM 2503 C CA . PRO A 1 332 ? -13.198 -11.880 -15.490 1.00 91.25 332 PRO A CA 1
ATOM 2504 C C . PRO A 1 332 ? -12.771 -10.766 -14.527 1.00 91.25 332 PRO A C 1
ATOM 2506 O O . PRO A 1 332 ? -13.491 -9.786 -14.322 1.00 91.25 332 PRO A O 1
ATOM 2509 N N . GLN A 1 333 ? -11.594 -10.931 -13.927 1.00 92.31 333 GLN A N 1
ATOM 2510 C CA . GLN A 1 333 ? -10.952 -9.919 -13.091 1.00 92.31 333 GLN A CA 1
ATOM 2511 C C . GLN A 1 333 ? -9.686 -9.396 -13.777 1.00 92.31 333 GLN A C 1
ATOM 2513 O O . GLN A 1 333 ? -9.023 -10.159 -14.485 1.00 92.31 333 GLN A O 1
ATOM 2518 N N . PRO A 1 334 ? -9.319 -8.124 -13.550 1.00 94.31 334 PRO A N 1
ATOM 2519 C CA . PRO A 1 334 ? -8.054 -7.586 -14.026 1.00 94.31 334 PRO A CA 1
ATOM 2520 C C . PRO A 1 334 ? -6.853 -8.340 -13.417 1.00 94.31 334 PRO A C 1
ATOM 2522 O O . PRO A 1 334 ? -6.902 -8.737 -12.248 1.00 94.31 334 PRO A O 1
ATOM 2525 N N . PRO A 1 335 ? -5.751 -8.508 -14.169 1.00 95.44 335 PRO A N 1
ATOM 2526 C CA . PRO A 1 335 ? -4.545 -9.195 -13.706 1.00 95.44 335 PRO A CA 1
ATOM 2527 C C . PRO A 1 335 ? -3.873 -8.496 -12.517 1.00 95.44 335 PRO A C 1
ATOM 2529 O O . PRO A 1 335 ? -3.823 -7.265 -12.427 1.00 95.44 335 PRO A O 1
ATOM 2532 N N . LEU A 1 336 ? -3.308 -9.292 -11.608 1.00 96.12 336 LEU A N 1
ATOM 2533 C CA . LEU A 1 336 ? -2.699 -8.826 -10.361 1.00 96.12 336 LEU A CA 1
ATOM 2534 C C . LEU A 1 336 ? -1.179 -8.657 -10.500 1.00 96.12 336 LEU A C 1
ATOM 2536 O O . LEU A 1 336 ? -0.479 -9.574 -10.929 1.00 96.12 336 LEU A O 1
ATOM 2540 N N . LEU A 1 337 ? -0.632 -7.514 -10.078 1.00 96.12 337 LEU A N 1
ATOM 2541 C CA . LEU A 1 337 ? 0.810 -7.333 -9.877 1.00 96.12 337 LEU A CA 1
ATOM 2542 C C . LEU A 1 337 ? 1.117 -7.394 -8.380 1.00 96.12 337 LEU A C 1
ATOM 2544 O O . LEU A 1 337 ? 0.736 -6.497 -7.627 1.00 96.12 337 LEU A O 1
ATOM 2548 N N . LEU A 1 338 ? 1.834 -8.433 -7.960 1.00 95.94 338 LEU A N 1
ATOM 2549 C CA . LEU A 1 338 ? 2.260 -8.610 -6.575 1.00 95.94 338 LEU A CA 1
ATOM 2550 C C . LEU A 1 338 ? 3.608 -7.907 -6.358 1.00 95.94 338 LEU A C 1
ATOM 2552 O O . LEU A 1 338 ? 4.629 -8.327 -6.902 1.00 95.94 338 LEU A O 1
ATOM 2556 N N . VAL A 1 339 ? 3.616 -6.820 -5.582 1.00 95.75 339 VAL A N 1
ATOM 2557 C CA . VAL A 1 339 ? 4.821 -6.023 -5.296 1.00 95.75 339 VAL A CA 1
ATOM 2558 C C . VAL A 1 339 ? 5.299 -6.324 -3.875 1.00 95.75 339 VAL A C 1
ATOM 2560 O O . VAL A 1 339 ? 4.589 -5.962 -2.932 1.00 95.75 339 VAL A O 1
ATOM 2563 N N . PRO A 1 340 ? 6.456 -6.987 -3.681 1.00 94.31 340 PRO A N 1
ATOM 2564 C CA . PRO A 1 340 ? 6.957 -7.312 -2.349 1.00 94.31 340 PRO A CA 1
ATOM 2565 C C . PRO A 1 340 ? 7.288 -6.019 -1.605 1.00 94.31 340 PRO A C 1
ATOM 2567 O O . PRO A 1 340 ? 7.897 -5.101 -2.163 1.00 94.31 340 PRO A O 1
ATOM 2570 N N . TRP A 1 341 ? 6.861 -5.919 -0.350 1.00 93.69 341 TRP A N 1
ATOM 2571 C CA . TRP A 1 341 ? 7.062 -4.703 0.426 1.00 93.69 341 TRP A CA 1
ATOM 2572 C C . TRP A 1 341 ? 7.150 -5.003 1.915 1.00 93.69 341 TRP A C 1
ATOM 2574 O O . TRP A 1 341 ? 6.168 -5.366 2.555 1.00 93.69 341 TRP A O 1
ATOM 2584 N N . THR A 1 342 ? 8.334 -4.753 2.469 1.00 93.50 342 THR A N 1
ATOM 2585 C CA . THR A 1 342 ? 8.614 -4.772 3.903 1.00 93.50 342 THR A CA 1
ATOM 2586 C C . THR A 1 342 ? 8.798 -3.350 4.433 1.00 93.50 342 THR A C 1
ATOM 2588 O O . THR A 1 342 ? 9.437 -2.508 3.789 1.00 93.50 342 THR A O 1
ATOM 2591 N N . ASN A 1 343 ? 8.279 -3.079 5.635 1.00 92.81 343 ASN A N 1
ATOM 2592 C CA . ASN A 1 343 ? 8.656 -1.901 6.414 1.00 92.81 343 ASN A CA 1
ATOM 2593 C C . ASN A 1 343 ? 9.286 -2.332 7.744 1.00 92.81 343 ASN A C 1
ATOM 2595 O O . ASN A 1 343 ? 8.702 -3.109 8.499 1.00 92.81 343 ASN A O 1
ATOM 2599 N N . HIS A 1 344 ? 10.483 -1.823 8.025 1.00 93.12 344 HIS A N 1
ATOM 2600 C CA . HIS A 1 344 ? 11.214 -2.131 9.249 1.00 93.12 344 HIS A CA 1
ATOM 2601 C C . HIS A 1 344 ? 10.900 -1.095 10.328 1.00 93.12 344 HIS A C 1
ATOM 2603 O O . HIS A 1 344 ? 11.138 0.098 10.133 1.00 93.12 344 HIS A O 1
ATOM 2609 N N . LEU A 1 345 ? 10.363 -1.554 11.462 1.00 90.81 345 LEU A N 1
ATOM 2610 C CA . LEU A 1 345 ? 9.890 -0.704 12.558 1.00 90.81 345 LEU A CA 1
ATOM 2611 C C . LEU A 1 345 ? 10.590 -1.043 13.882 1.00 90.81 345 LEU A C 1
ATOM 2613 O O . LEU A 1 345 ? 10.789 -2.207 14.230 1.00 90.81 345 LEU A O 1
ATOM 2617 N N . GLY A 1 346 ? 10.912 -0.004 14.656 1.00 88.62 346 GLY A N 1
ATOM 2618 C CA . GLY A 1 346 ? 11.500 -0.118 15.993 1.00 88.62 346 GLY A CA 1
ATOM 2619 C C . GLY A 1 346 ? 13.030 -0.249 16.028 1.00 88.62 346 GLY A C 1
ATOM 2620 O O . GLY A 1 346 ? 13.690 -0.591 15.049 1.00 88.62 346 GLY A O 1
ATOM 2621 N N . PHE A 1 347 ? 13.606 0.026 17.204 1.00 91.38 347 PHE A N 1
ATOM 2622 C CA . PHE A 1 347 ? 15.056 0.167 17.396 1.00 91.38 347 PHE A CA 1
ATOM 2623 C C . PHE A 1 347 ? 15.860 -1.092 17.026 1.00 91.38 347 PHE A C 1
ATOM 2625 O O . PHE A 1 347 ? 16.921 -0.997 16.413 1.00 91.38 347 PHE A O 1
ATOM 2632 N N . GLN A 1 348 ? 15.336 -2.283 17.332 1.00 91.94 348 GLN A N 1
ATOM 2633 C CA . GLN A 1 348 ? 15.996 -3.555 17.012 1.00 91.94 348 GLN A CA 1
ATOM 2634 C C . GLN A 1 348 ? 16.128 -3.807 15.499 1.00 91.94 348 GLN A C 1
ATOM 2636 O O . GLN A 1 348 ? 17.004 -4.563 15.087 1.00 91.94 348 GLN A O 1
ATOM 2641 N N . GLN A 1 349 ? 15.295 -3.171 14.665 1.00 93.00 349 GLN A N 1
ATOM 2642 C CA . GLN A 1 349 ? 15.320 -3.342 13.210 1.00 93.00 349 GLN A CA 1
ATOM 2643 C C . GLN A 1 349 ? 16.192 -2.297 12.482 1.00 93.00 349 GLN A C 1
ATOM 2645 O O . GLN A 1 349 ? 16.377 -2.398 11.269 1.00 93.00 349 GLN A O 1
ATOM 2650 N N . ILE A 1 350 ? 16.803 -1.342 13.200 1.00 95.44 350 ILE A N 1
ATOM 2651 C CA . ILE A 1 350 ? 17.702 -0.323 12.623 1.00 95.44 350 ILE A CA 1
ATOM 2652 C C . ILE A 1 350 ? 18.834 -0.922 11.757 1.00 95.44 350 ILE A C 1
ATOM 2654 O O . ILE A 1 350 ? 19.095 -0.358 10.693 1.00 95.44 350 ILE A O 1
ATOM 2658 N N . PRO A 1 351 ? 19.484 -2.057 12.100 1.00 95.88 351 PRO A N 1
ATOM 2659 C CA . PRO A 1 351 ? 20.491 -2.663 11.224 1.00 95.88 351 PRO A CA 1
ATOM 2660 C C . PRO A 1 351 ? 19.953 -3.037 9.833 1.00 95.88 351 PRO A C 1
ATOM 2662 O O . PRO A 1 351 ? 20.645 -2.821 8.838 1.00 95.88 351 PRO A O 1
ATOM 2665 N N . TYR A 1 352 ? 18.706 -3.517 9.743 1.00 94.88 352 TYR A N 1
ATOM 2666 C CA . TYR A 1 352 ? 18.044 -3.790 8.461 1.00 94.88 352 TYR A CA 1
ATOM 2667 C C . TYR A 1 352 ? 17.723 -2.494 7.707 1.00 94.88 352 TYR A C 1
ATOM 2669 O O . TYR A 1 352 ? 17.961 -2.419 6.506 1.00 94.88 352 TYR A O 1
ATOM 2677 N N . MET A 1 353 ? 17.288 -1.437 8.406 1.00 95.25 353 MET A N 1
ATOM 2678 C CA . MET A 1 353 ? 17.073 -0.112 7.799 1.00 95.25 353 MET A CA 1
ATOM 2679 C C . MET A 1 353 ? 18.366 0.481 7.213 1.00 95.25 353 MET A C 1
ATOM 2681 O O . MET A 1 353 ? 18.339 1.092 6.146 1.00 95.25 353 MET A O 1
ATOM 2685 N N . ILE A 1 354 ? 19.504 0.296 7.893 1.00 95.38 354 ILE A N 1
ATOM 2686 C CA . ILE A 1 354 ? 20.821 0.733 7.408 1.00 95.38 354 ILE A CA 1
ATOM 2687 C C . ILE A 1 354 ? 21.242 -0.101 6.191 1.00 95.38 354 ILE A C 1
ATOM 2689 O O . ILE A 1 354 ? 21.686 0.465 5.194 1.00 95.38 354 ILE A O 1
ATOM 2693 N N . TYR A 1 355 ? 21.068 -1.426 6.229 1.00 95.56 355 TYR A N 1
ATOM 2694 C CA . TYR A 1 355 ? 21.346 -2.297 5.082 1.00 95.56 355 TYR A CA 1
ATOM 2695 C C . TYR A 1 355 ? 20.520 -1.899 3.846 1.00 95.56 355 TYR A C 1
ATOM 2697 O O . TYR A 1 355 ? 21.073 -1.701 2.762 1.00 95.56 355 TYR A O 1
ATOM 2705 N N . ASP A 1 356 ? 19.214 -1.694 4.024 1.00 94.06 356 ASP A N 1
ATOM 2706 C CA . ASP A 1 356 ? 18.287 -1.217 2.992 1.00 94.06 356 ASP A CA 1
ATOM 2707 C C . ASP A 1 356 ? 18.693 0.139 2.397 1.00 94.06 356 ASP A C 1
ATOM 2709 O O . ASP A 1 356 ? 18.521 0.373 1.200 1.00 94.06 356 ASP A O 1
ATOM 2713 N N . PHE A 1 357 ? 19.240 1.044 3.214 1.00 95.25 357 PHE A N 1
ATOM 2714 C CA . PHE A 1 357 ? 19.672 2.372 2.774 1.00 95.25 357 PHE A CA 1
ATOM 2715 C C . PHE A 1 357 ? 20.875 2.324 1.814 1.00 95.25 357 PHE A C 1
ATOM 2717 O O . PHE A 1 357 ? 20.954 3.142 0.891 1.00 95.25 357 PHE A O 1
ATOM 2724 N N . PHE A 1 358 ? 21.782 1.357 1.999 1.00 96.12 358 PHE A N 1
ATOM 2725 C CA . PHE A 1 358 ? 22.943 1.120 1.126 1.00 96.12 358 PHE A CA 1
ATOM 2726 C C . PHE A 1 358 ? 22.681 0.114 -0.009 1.00 96.12 358 PHE A C 1
ATOM 2728 O O . PHE A 1 358 ? 23.530 -0.047 -0.885 1.00 96.12 358 PHE A O 1
ATOM 2735 N N . THR A 1 359 ? 21.530 -0.564 -0.016 1.00 95.81 359 THR A N 1
ATOM 2736 C CA . THR A 1 359 ? 21.147 -1.541 -1.054 1.00 95.81 359 THR A CA 1
ATOM 2737 C C . THR A 1 359 ? 19.862 -1.157 -1.791 1.00 95.81 359 THR A C 1
ATOM 2739 O O . THR A 1 359 ? 19.172 -2.007 -2.357 1.00 95.81 359 THR A O 1
ATOM 2742 N N . GLU A 1 360 ? 19.553 0.142 -1.851 1.00 95.81 360 GLU A N 1
ATOM 2743 C CA . GLU A 1 360 ? 18.335 0.658 -2.480 1.00 95.81 360 GLU A CA 1
ATOM 2744 C C . GLU A 1 360 ? 18.243 0.301 -3.973 1.00 95.81 360 GLU A C 1
ATOM 2746 O O . GLU A 1 360 ? 17.140 0.091 -4.484 1.00 95.81 360 GLU A O 1
ATOM 2751 N N . HIS A 1 361 ? 19.382 0.144 -4.659 1.00 96.19 361 HIS A N 1
ATOM 2752 C CA . HIS A 1 361 ? 19.428 -0.313 -6.050 1.00 96.19 361 HIS A CA 1
ATOM 2753 C C . HIS A 1 361 ? 18.667 -1.624 -6.288 1.00 96.19 361 HIS A C 1
ATOM 2755 O O . HIS A 1 361 ? 18.066 -1.763 -7.350 1.00 96.19 361 HIS A O 1
ATOM 2761 N N . ARG A 1 362 ? 18.610 -2.535 -5.305 1.00 96.38 362 ARG A N 1
ATOM 2762 C CA . ARG A 1 362 ? 17.849 -3.793 -5.405 1.00 96.38 362 ARG A CA 1
ATOM 2763 C C . ARG A 1 362 ? 16.344 -3.536 -5.487 1.00 96.38 362 ARG A C 1
ATOM 2765 O O . ARG A 1 362 ? 15.690 -4.023 -6.399 1.00 96.38 362 ARG A O 1
ATOM 2772 N N . LYS A 1 363 ? 15.818 -2.665 -4.618 1.00 95.94 363 LYS A N 1
ATOM 2773 C CA . LYS A 1 363 ? 14.398 -2.258 -4.614 1.00 95.94 363 LYS A CA 1
ATOM 2774 C C . LYS A 1 363 ? 14.027 -1.462 -5.873 1.00 95.94 363 LYS A C 1
ATOM 2776 O O . LYS A 1 363 ? 12.906 -1.553 -6.365 1.00 95.94 363 LYS A O 1
ATOM 2781 N N . VAL A 1 364 ? 14.976 -0.697 -6.425 1.00 97.19 364 VAL A N 1
ATOM 2782 C CA . VAL A 1 364 ? 14.819 -0.028 -7.729 1.00 97.19 364 VAL A CA 1
ATOM 2783 C C . VAL A 1 364 ? 14.777 -1.033 -8.882 1.00 97.19 364 VAL A C 1
ATOM 2785 O O . VAL A 1 364 ? 13.974 -0.842 -9.789 1.00 97.19 364 VAL A O 1
ATOM 2788 N N . GLU A 1 365 ? 15.611 -2.073 -8.856 1.00 96.25 365 GLU A N 1
ATOM 2789 C CA . GLU A 1 365 ? 15.648 -3.134 -9.870 1.00 96.25 365 GLU A CA 1
ATOM 2790 C C . GLU A 1 365 ? 14.385 -4.002 -9.838 1.00 96.25 365 GLU A C 1
ATOM 2792 O O . GLU A 1 365 ? 13.746 -4.188 -10.869 1.00 96.25 365 GLU A O 1
ATOM 2797 N N . GLU A 1 366 ? 13.976 -4.463 -8.655 1.00 95.19 366 GLU A N 1
ATOM 2798 C CA . GLU A 1 366 ? 12.743 -5.227 -8.436 1.00 95.19 366 GLU A CA 1
ATOM 2799 C C . GLU A 1 366 ? 11.512 -4.423 -8.887 1.00 95.19 366 GLU A C 1
ATOM 2801 O O . GLU A 1 366 ? 10.702 -4.913 -9.674 1.00 95.19 366 GLU A O 1
ATOM 2806 N N . GLY A 1 367 ? 11.410 -3.149 -8.486 1.00 95.81 367 GLY A N 1
ATOM 2807 C CA . GLY A 1 367 ? 10.344 -2.253 -8.945 1.00 95.81 367 GLY A CA 1
ATOM 2808 C C . GLY A 1 367 ? 10.354 -2.002 -10.459 1.00 95.81 367 GLY A C 1
ATOM 2809 O O . GLY A 1 367 ? 9.286 -1.882 -11.058 1.00 95.81 367 GLY A O 1
ATOM 2810 N N . ALA A 1 368 ? 11.533 -1.969 -11.090 1.00 95.81 368 ALA A N 1
ATOM 2811 C CA . ALA A 1 368 ? 11.669 -1.824 -12.540 1.00 95.81 368 ALA A CA 1
ATOM 2812 C C . ALA A 1 368 ? 11.200 -3.071 -13.295 1.00 95.81 368 ALA A C 1
ATOM 2814 O O . ALA A 1 368 ? 10.429 -2.952 -14.244 1.00 95.81 368 ALA A O 1
ATOM 2815 N N . LYS A 1 369 ? 11.613 -4.259 -12.841 1.00 95.00 369 LYS A N 1
ATOM 2816 C CA . LYS A 1 369 ? 11.205 -5.555 -13.402 1.00 95.00 369 LYS A CA 1
ATOM 2817 C C . LYS A 1 369 ? 9.700 -5.773 -13.291 1.00 95.00 369 LYS A C 1
ATOM 2819 O O . LYS A 1 369 ? 9.063 -6.144 -14.270 1.00 95.00 369 LYS A O 1
ATOM 2824 N N . LEU A 1 370 ? 9.118 -5.474 -12.128 1.00 95.12 370 LEU A N 1
ATOM 2825 C CA . LEU A 1 370 ? 7.677 -5.598 -11.891 1.00 95.12 370 LEU A CA 1
ATOM 2826 C C . LEU A 1 370 ? 6.859 -4.596 -12.716 1.00 95.12 370 LEU A C 1
ATOM 2828 O O . LEU A 1 370 ? 5.826 -4.964 -13.271 1.00 95.12 370 LEU A O 1
ATOM 2832 N N . ALA A 1 371 ? 7.324 -3.350 -12.847 1.00 95.25 371 ALA A N 1
ATOM 2833 C CA . ALA A 1 371 ? 6.679 -2.388 -13.735 1.00 95.25 371 ALA A CA 1
ATOM 2834 C C . ALA A 1 371 ? 6.781 -2.826 -15.206 1.00 95.25 371 ALA A C 1
ATOM 2836 O O . ALA A 1 371 ? 5.777 -2.806 -15.909 1.00 95.25 371 ALA A O 1
ATOM 2837 N N . TYR A 1 372 ? 7.954 -3.287 -15.653 1.00 94.81 372 TYR A N 1
ATOM 2838 C CA . TYR A 1 372 ? 8.166 -3.800 -17.010 1.00 94.81 372 TYR A CA 1
ATOM 2839 C C . TYR A 1 372 ? 7.275 -5.016 -17.321 1.00 94.81 372 TYR A C 1
ATOM 2841 O O . TYR A 1 372 ? 6.646 -5.054 -18.372 1.00 94.81 372 TYR A O 1
ATOM 2849 N N . ALA A 1 373 ? 7.132 -5.953 -16.378 1.00 93.12 373 ALA A N 1
ATOM 2850 C CA . ALA A 1 373 ? 6.225 -7.098 -16.484 1.00 93.12 373 ALA A CA 1
ATOM 2851 C C . ALA A 1 373 ? 4.756 -6.688 -16.703 1.00 93.12 373 ALA A C 1
ATOM 2853 O O . ALA A 1 373 ? 4.077 -7.257 -17.558 1.00 93.12 373 ALA A O 1
ATOM 2854 N N . LEU A 1 374 ? 4.274 -5.683 -15.958 1.00 93.94 374 LEU A N 1
ATOM 2855 C CA . LEU A 1 374 ? 2.926 -5.134 -16.132 1.00 93.94 374 LEU A CA 1
ATOM 2856 C C . LEU A 1 374 ? 2.772 -4.437 -17.486 1.00 93.94 374 LEU A C 1
ATOM 2858 O O . LEU A 1 374 ? 1.768 -4.649 -18.171 1.00 93.94 374 LEU A O 1
ATOM 2862 N N . ILE A 1 375 ? 3.755 -3.612 -17.864 1.00 93.75 375 ILE A N 1
ATOM 2863 C CA . ILE A 1 375 ? 3.767 -2.851 -19.120 1.00 93.75 375 ILE A CA 1
ATOM 2864 C C . ILE A 1 375 ? 3.676 -3.818 -20.305 1.00 93.75 375 ILE A C 1
ATOM 2866 O O . ILE A 1 375 ? 2.738 -3.709 -21.084 1.00 93.75 375 ILE A O 1
ATOM 2870 N N . CYS A 1 376 ? 4.541 -4.835 -20.358 1.00 90.81 376 CYS A N 1
ATOM 2871 C CA . CYS A 1 376 ? 4.540 -5.869 -21.398 1.00 90.81 376 CYS A CA 1
ATOM 2872 C C . CYS A 1 376 ? 3.353 -6.852 -21.336 1.00 90.81 376 CYS A C 1
ATOM 2874 O O . CYS A 1 376 ? 3.326 -7.797 -22.119 1.00 90.81 376 CYS A O 1
ATOM 2876 N N . GLY A 1 377 ? 2.422 -6.725 -20.386 1.00 88.75 377 GLY A N 1
ATOM 2877 C CA . GLY A 1 377 ? 1.173 -7.497 -20.374 1.00 88.75 377 GLY A CA 1
ATOM 2878 C C . GLY A 1 377 ? 1.298 -9.011 -20.134 1.00 88.75 377 GLY A C 1
ATOM 2879 O O . GLY A 1 377 ? 0.304 -9.721 -20.252 1.00 88.75 377 GLY A O 1
ATOM 2880 N N . HIS A 1 378 ? 2.479 -9.542 -19.796 1.00 87.12 378 HIS A N 1
ATOM 2881 C CA . HIS A 1 378 ? 2.672 -10.993 -19.678 1.00 87.12 378 HIS A CA 1
ATOM 2882 C C . HIS A 1 378 ? 2.032 -11.525 -18.390 1.00 87.12 378 HIS A C 1
ATOM 2884 O O . HIS A 1 378 ? 2.502 -11.254 -17.282 1.00 87.12 378 HIS A O 1
ATOM 2890 N N . THR A 1 379 ? 0.977 -12.326 -18.532 1.00 92.38 379 THR A N 1
ATOM 2891 C CA . THR A 1 379 ? 0.227 -12.912 -17.412 1.00 92.38 379 THR A CA 1
ATOM 2892 C C . THR A 1 379 ? 0.364 -14.430 -17.340 1.00 92.38 379 THR A C 1
ATOM 2894 O O . THR A 1 379 ? 0.519 -15.115 -18.349 1.00 92.38 379 THR A O 1
ATOM 2897 N N . ARG A 1 380 ? 0.231 -14.973 -16.130 1.00 92.19 380 ARG A N 1
ATOM 2898 C CA . ARG A 1 380 ? 0.068 -16.405 -15.834 1.00 92.19 380 ARG A CA 1
ATOM 2899 C C . ARG A 1 380 ? -1.162 -16.613 -14.937 1.00 92.19 380 ARG A C 1
ATOM 2901 O O . ARG A 1 380 ? -1.552 -15.660 -14.264 1.00 92.19 380 ARG A O 1
ATOM 2908 N N . PRO A 1 381 ? -1.756 -17.815 -14.857 1.00 92.56 381 PRO A N 1
ATOM 2909 C CA . PRO A 1 381 ? -2.766 -18.097 -13.838 1.00 92.56 381 PRO A CA 1
ATOM 2910 C C . PRO A 1 381 ? -2.198 -17.938 -12.416 1.00 92.56 381 PRO A C 1
ATOM 2912 O O . PRO A 1 381 ? -1.000 -18.148 -12.176 1.00 92.56 381 PRO A O 1
ATOM 2915 N N . PHE A 1 382 ? -3.074 -17.563 -11.484 1.00 90.69 382 PHE A N 1
ATOM 2916 C CA . PHE A 1 382 ? -2.808 -17.533 -10.046 1.00 90.69 382 PHE A CA 1
ATOM 2917 C C . PHE A 1 382 ? -2.674 -18.961 -9.497 1.00 90.69 382 PHE A C 1
ATOM 2919 O O . PHE A 1 382 ? -3.486 -19.832 -9.805 1.00 90.69 382 PHE A O 1
ATOM 2926 N N . LEU A 1 383 ? -1.649 -19.208 -8.682 1.00 89.75 383 LEU A N 1
ATOM 2927 C CA . LEU A 1 383 ? -1.286 -20.535 -8.186 1.00 89.75 383 LEU A CA 1
ATOM 2928 C C . LEU A 1 383 ? -1.629 -20.677 -6.701 1.00 89.75 383 LEU A C 1
ATOM 2930 O O . LEU A 1 383 ? -0.834 -20.336 -5.826 1.00 89.75 383 LEU A O 1
ATOM 2934 N N . ALA A 1 384 ? -2.802 -21.237 -6.412 1.00 78.88 384 ALA A N 1
ATOM 2935 C CA . ALA A 1 384 ? -3.292 -21.424 -5.045 1.00 78.88 384 ALA A CA 1
ATOM 2936 C C . ALA A 1 384 ? -2.612 -22.563 -4.256 1.00 78.88 384 ALA A C 1
ATOM 2938 O O . ALA A 1 384 ? -2.773 -22.639 -3.044 1.00 78.88 384 ALA A O 1
ATOM 2939 N N . SER A 1 385 ? -1.871 -23.443 -4.943 1.00 64.44 385 SER A N 1
ATOM 2940 C CA . SER A 1 385 ? -1.202 -24.666 -4.456 1.00 64.44 385 SER A CA 1
ATOM 2941 C C . SER A 1 385 ? -1.278 -24.955 -2.944 1.00 64.44 385 SER A C 1
ATOM 2943 O O . SER A 1 385 ? -0.338 -24.686 -2.196 1.00 64.44 385 SER A O 1
ATOM 2945 N N . SER A 1 386 ? -2.358 -25.618 -2.528 1.00 48.62 386 SER A N 1
ATOM 2946 C CA . SER A 1 386 ? -2.410 -26.450 -1.311 1.00 48.62 386 SER A CA 1
ATOM 2947 C C . SER A 1 386 ? -2.971 -27.856 -1.582 1.00 48.62 386 SER A C 1
ATOM 2949 O O . SER A 1 386 ? -3.124 -28.650 -0.657 1.00 48.62 386 SER A O 1
ATOM 2951 N N . SER A 1 387 ? -3.246 -28.194 -2.847 1.00 38.75 387 SER A N 1
ATOM 2952 C CA . SER A 1 387 ? -3.744 -29.497 -3.285 1.00 38.75 387 SER A CA 1
ATOM 2953 C C . SER A 1 387 ? -2.610 -30.379 -3.819 1.00 38.75 387 SER A C 1
ATOM 2955 O O . SER A 1 387 ? -1.889 -30.042 -4.758 1.00 38.75 387 SER A O 1
ATOM 2957 N N . SER A 1 388 ? -2.445 -31.556 -3.214 1.00 38.06 388 SER A N 1
ATOM 2958 C CA . SER A 1 388 ? -1.543 -32.590 -3.714 1.00 38.06 388 SER A CA 1
ATOM 2959 C C . SER A 1 388 ? -2.132 -33.261 -4.957 1.00 38.06 388 SER A C 1
ATOM 2961 O O . SER A 1 388 ? -2.894 -34.221 -4.844 1.00 38.06 388 SER A O 1
ATOM 2963 N N . SER A 1 389 ? -1.739 -32.807 -6.144 1.00 35.00 389 SER A N 1
ATOM 2964 C CA . SER A 1 389 ? -2.015 -33.496 -7.411 1.00 35.00 389 SER A CA 1
ATOM 2965 C C . SER A 1 389 ? -0.715 -33.872 -8.125 1.00 35.00 389 SER A C 1
ATOM 2967 O O . SER A 1 389 ? -0.451 -33.458 -9.255 1.00 35.00 389 SER A O 1
ATOM 2969 N N . PHE A 1 390 ? 0.102 -34.698 -7.463 1.00 35.16 390 PHE A N 1
ATOM 2970 C CA . PHE A 1 390 ? 1.034 -35.550 -8.200 1.00 35.16 390 PHE A CA 1
ATOM 2971 C C . PHE A 1 390 ? 0.201 -36.456 -9.119 1.00 35.16 390 PHE A C 1
ATOM 2973 O O . PHE A 1 390 ? -0.705 -37.126 -8.614 1.00 35.16 390 PHE A O 1
ATOM 2980 N N . PRO A 1 391 ? 0.473 -36.517 -10.435 1.00 37.19 391 PRO A N 1
ATOM 2981 C CA . PRO A 1 391 ? -0.195 -37.482 -11.292 1.00 37.19 391 PRO A CA 1
ATOM 2982 C C . PRO A 1 391 ? 0.157 -38.880 -10.783 1.00 37.19 391 PRO A C 1
ATOM 2984 O O . PRO A 1 391 ? 1.330 -39.250 -10.723 1.00 37.19 391 PRO A O 1
ATOM 2987 N N . THR A 1 392 ? -0.857 -39.641 -10.373 1.00 31.98 392 THR A N 1
ATOM 2988 C CA . THR A 1 392 ? -0.679 -40.995 -9.847 1.00 31.98 392 THR A CA 1
ATOM 2989 C C . THR A 1 392 ? -0.258 -41.924 -10.983 1.00 31.98 392 THR A C 1
ATOM 2991 O O . THR A 1 392 ? -1.083 -42.554 -11.638 1.00 31.98 392 THR A O 1
ATOM 2994 N N . ALA A 1 393 ? 1.048 -41.993 -11.243 1.00 35.34 393 ALA A N 1
ATOM 2995 C CA . ALA A 1 393 ? 1.624 -43.033 -12.078 1.00 35.34 393 ALA A CA 1
ATOM 2996 C C . ALA A 1 393 ? 1.394 -44.384 -11.385 1.00 35.34 393 ALA A C 1
ATOM 2998 O O . ALA A 1 393 ? 1.746 -44.567 -10.219 1.00 35.34 393 ALA A O 1
ATOM 2999 N N . ASN A 1 394 ? 0.741 -45.298 -12.100 1.00 36.91 394 ASN A N 1
ATOM 3000 C CA . ASN A 1 394 ? 0.180 -46.516 -11.528 1.00 36.91 394 ASN A CA 1
ATOM 3001 C C . ASN A 1 394 ? 1.217 -47.417 -10.837 1.00 36.91 394 ASN A C 1
ATOM 3003 O O . ASN A 1 394 ? 2.287 -47.705 -11.367 1.00 36.91 394 ASN A O 1
ATOM 3007 N N . THR A 1 395 ? 0.794 -47.937 -9.687 1.00 36.19 395 THR A N 1
ATOM 3008 C CA . THR A 1 395 ? 1.205 -49.177 -9.020 1.00 36.19 395 THR A CA 1
ATOM 3009 C C . THR A 1 395 ? 2.056 -50.155 -9.842 1.00 36.19 395 THR A C 1
ATOM 3011 O O . THR A 1 395 ? 1.553 -50.777 -10.775 1.00 36.19 395 THR A O 1
ATOM 3014 N N . SER A 1 396 ? 3.267 -50.469 -9.361 1.00 35.09 396 SER A N 1
ATOM 3015 C CA . SER A 1 396 ? 3.616 -51.865 -9.028 1.00 35.09 396 SER A CA 1
ATOM 3016 C C . SER A 1 396 ? 4.910 -52.023 -8.209 1.00 35.09 396 SER A C 1
ATOM 3018 O O . SER A 1 396 ? 5.939 -51.430 -8.505 1.00 35.09 396 SER A O 1
ATOM 3020 N N . SER A 1 397 ? 4.825 -52.950 -7.245 1.00 31.98 397 SER A N 1
ATOM 3021 C CA . SER A 1 397 ? 5.899 -53.673 -6.539 1.00 31.98 397 SER A CA 1
ATOM 3022 C C . SER A 1 397 ? 6.375 -53.137 -5.170 1.00 31.98 397 SER A C 1
ATOM 3024 O O . SER A 1 397 ? 7.026 -52.096 -5.101 1.00 31.98 397 SER A O 1
ATOM 3026 N N . PRO A 1 398 ? 6.122 -53.879 -4.068 1.00 42.00 398 PRO A N 1
ATOM 3027 C CA . PRO A 1 398 ? 6.667 -53.592 -2.745 1.00 42.00 398 PRO A CA 1
ATOM 3028 C C . PRO A 1 398 ? 7.968 -54.369 -2.472 1.00 42.00 398 PRO A C 1
ATOM 3030 O O . PRO A 1 398 ? 8.026 -55.581 -2.668 1.00 42.00 398 PRO A O 1
ATOM 3033 N N . SER A 1 399 ? 8.964 -53.689 -1.902 1.00 33.59 399 SER A N 1
ATOM 3034 C CA . SER A 1 399 ? 10.108 -54.316 -1.224 1.00 33.59 399 SER A CA 1
ATOM 3035 C C . SER A 1 399 ? 10.257 -53.691 0.168 1.00 33.59 399 SER A C 1
ATOM 3037 O O . SER A 1 399 ? 10.249 -52.463 0.267 1.00 33.59 399 SER A O 1
ATOM 3039 N N . PRO A 1 400 ? 10.349 -54.485 1.250 1.00 43.25 400 PRO A N 1
ATOM 3040 C CA . PRO A 1 400 ? 10.465 -53.961 2.607 1.00 43.25 400 PRO A CA 1
ATOM 3041 C C . PRO A 1 400 ? 11.919 -53.608 2.965 1.00 43.25 400 PRO A C 1
ATOM 3043 O O . PRO A 1 400 ? 12.849 -53.967 2.249 1.00 43.25 400 PRO A O 1
ATOM 3046 N N . PHE A 1 401 ? 12.081 -53.029 4.163 1.00 29.08 401 PHE A N 1
ATOM 3047 C CA . PHE A 1 401 ? 13.340 -52.866 4.909 1.00 29.08 401 PHE A CA 1
ATOM 3048 C C . PHE A 1 401 ? 14.201 -51.630 4.572 1.00 29.08 401 PHE A C 1
ATOM 3050 O O . PHE A 1 401 ? 15.050 -51.658 3.690 1.00 29.08 401 PHE A O 1
ATOM 3057 N N . SER A 1 402 ? 14.078 -50.575 5.387 1.00 30.27 402 SER A N 1
ATOM 3058 C CA . SER A 1 402 ? 15.125 -50.244 6.373 1.00 30.27 402 SER A CA 1
ATOM 3059 C C . SER A 1 402 ? 14.673 -49.103 7.295 1.00 30.27 402 SER A C 1
ATOM 3061 O O . SER A 1 402 ? 14.205 -48.067 6.826 1.00 30.27 402 SER A O 1
ATOM 3063 N N . SER A 1 403 ? 14.824 -49.282 8.606 1.00 36.75 403 SER A N 1
ATOM 3064 C CA . SER A 1 403 ? 14.549 -48.245 9.608 1.00 36.75 403 SER A CA 1
ATOM 3065 C C . SER A 1 403 ? 15.812 -47.428 9.876 1.00 36.75 403 SER A C 1
ATOM 3067 O O . SER A 1 403 ? 16.814 -48.002 10.293 1.00 36.75 403 SER A O 1
ATOM 3069 N N . SER A 1 404 ? 15.762 -46.103 9.718 1.00 31.61 404 SER A N 1
ATOM 3070 C CA . SER A 1 404 ? 16.790 -45.201 10.257 1.00 31.61 404 SER A CA 1
ATOM 3071 C C . SER A 1 404 ? 16.237 -43.794 10.497 1.00 31.61 404 SER A C 1
ATOM 3073 O O . SER A 1 404 ? 15.986 -43.046 9.561 1.00 31.61 404 SER A O 1
ATOM 3075 N N . GLU A 1 405 ? 16.056 -43.482 11.779 1.00 29.28 405 GLU A N 1
ATOM 3076 C CA . GLU A 1 405 ? 16.491 -42.248 12.451 1.00 29.28 405 GLU A CA 1
ATOM 3077 C C . GLU A 1 405 ? 16.315 -40.892 11.730 1.00 29.28 405 GLU A C 1
ATOM 3079 O O . GLU A 1 405 ? 17.016 -40.549 10.779 1.00 29.28 405 GLU A O 1
ATOM 3084 N N . ALA A 1 406 ? 15.410 -40.065 12.263 1.00 34.84 406 ALA A N 1
ATOM 3085 C CA . ALA A 1 406 ? 15.188 -38.694 11.812 1.00 34.84 406 ALA A CA 1
ATOM 3086 C C . ALA A 1 406 ? 16.223 -37.710 12.396 1.00 34.84 406 ALA A C 1
ATOM 3088 O O . ALA A 1 406 ? 16.398 -37.676 13.616 1.00 34.84 406 ALA A O 1
ATOM 3089 N N . PRO A 1 407 ? 16.815 -36.817 11.582 1.00 35.47 407 PRO A N 1
ATOM 3090 C CA . PRO A 1 407 ? 17.444 -35.594 12.063 1.00 35.47 407 PRO A CA 1
ATOM 3091 C C . PRO A 1 407 ? 16.510 -34.381 11.920 1.00 35.47 407 PRO A C 1
ATOM 3093 O O . PRO A 1 407 ? 15.708 -34.275 10.990 1.00 35.47 407 PRO A O 1
ATOM 3096 N N . ALA A 1 408 ? 16.626 -33.446 12.863 1.00 28.75 408 ALA A N 1
ATOM 3097 C CA . ALA A 1 408 ? 15.752 -32.285 12.977 1.00 28.75 408 ALA A CA 1
ATOM 3098 C C . ALA A 1 408 ? 15.854 -31.294 11.799 1.00 28.75 408 ALA A C 1
ATOM 3100 O O . ALA A 1 408 ? 16.892 -31.115 11.160 1.00 28.75 408 ALA A O 1
ATOM 3101 N N . SER A 1 409 ? 14.747 -30.586 11.579 1.00 34.94 409 SER A N 1
ATOM 3102 C CA . SER A 1 409 ? 14.559 -29.535 10.579 1.00 34.94 409 SER A CA 1
ATOM 3103 C C . SER A 1 409 ? 15.664 -28.469 10.573 1.00 34.94 409 SER A C 1
ATOM 3105 O O . SER A 1 409 ? 15.798 -27.697 11.523 1.00 34.94 409 SER A O 1
ATOM 3107 N N . THR A 1 410 ? 16.360 -28.339 9.441 1.00 27.58 410 THR A N 1
ATOM 3108 C CA . THR A 1 410 ? 17.148 -27.146 9.092 1.00 27.58 410 THR A CA 1
ATOM 3109 C C . THR A 1 410 ? 16.398 -26.366 8.004 1.00 27.58 410 THR A C 1
ATOM 3111 O O . THR A 1 410 ? 16.076 -26.961 6.975 1.00 27.58 410 THR A O 1
ATOM 3114 N N . PRO A 1 411 ? 16.119 -25.056 8.162 1.00 40.78 411 PRO A N 1
ATOM 3115 C CA . PRO A 1 411 ? 15.464 -24.246 7.132 1.00 40.78 411 PRO A CA 1
ATOM 3116 C C . PRO A 1 411 ? 16.464 -23.856 6.027 1.00 40.78 411 PRO A C 1
ATOM 3118 O O . PRO A 1 411 ? 16.886 -22.706 5.908 1.00 40.78 411 PRO A O 1
ATOM 3121 N N . GLY A 1 412 ? 16.884 -24.846 5.238 1.00 25.31 412 GLY A N 1
ATOM 3122 C CA . GLY A 1 412 ? 17.862 -24.693 4.165 1.00 25.31 412 GLY A CA 1
ATOM 3123 C C . GLY A 1 412 ? 17.239 -24.254 2.840 1.00 25.31 412 GLY A C 1
ATOM 3124 O O . GLY A 1 412 ? 16.641 -25.065 2.147 1.00 25.31 412 GLY A O 1
ATOM 3125 N N . SER A 1 413 ? 17.445 -22.983 2.480 1.00 35.56 413 SER A N 1
ATOM 3126 C CA . SER A 1 413 ? 17.612 -22.484 1.102 1.00 35.56 413 SER A CA 1
ATOM 3127 C C . SER A 1 413 ? 16.881 -23.241 -0.028 1.00 35.56 413 SER A C 1
ATOM 3129 O O . SER A 1 413 ? 17.510 -23.953 -0.816 1.00 35.56 413 SER A O 1
ATOM 3131 N N . LEU A 1 414 ? 15.581 -22.991 -0.202 1.00 34.22 414 LEU A N 1
ATOM 3132 C CA . LEU A 1 414 ? 14.917 -23.256 -1.483 1.00 34.22 414 LEU A CA 1
ATOM 3133 C C . LEU A 1 414 ? 15.316 -22.179 -2.506 1.00 34.22 414 LEU A C 1
ATOM 3135 O O . LEU A 1 414 ? 15.285 -20.986 -2.202 1.00 34.22 414 LEU A O 1
ATOM 3139 N N . GLY A 1 415 ? 15.682 -22.602 -3.720 1.00 28.47 415 GLY A N 1
ATOM 3140 C CA . GLY A 1 415 ? 15.847 -21.698 -4.864 1.00 28.47 415 GLY A CA 1
ATOM 3141 C C . GLY A 1 415 ? 14.507 -21.098 -5.329 1.00 28.47 415 GLY A C 1
ATOM 3142 O O . GLY A 1 415 ? 13.460 -21.451 -4.785 1.00 28.47 415 GLY A O 1
ATOM 3143 N N . PRO A 1 416 ? 14.500 -20.216 -6.348 1.00 39.03 416 PRO A N 1
ATOM 3144 C CA . PRO A 1 416 ? 13.296 -19.531 -6.832 1.00 39.03 416 PRO A CA 1
ATOM 3145 C C . PRO A 1 416 ? 12.385 -20.459 -7.666 1.00 39.03 416 PRO A C 1
ATOM 3147 O O . PRO A 1 416 ? 12.152 -20.240 -8.854 1.00 39.03 416 PRO A O 1
ATOM 3150 N N . GLY A 1 417 ? 11.878 -21.521 -7.039 1.00 34.62 417 GLY A N 1
ATOM 3151 C CA . GLY A 1 417 ? 10.956 -22.500 -7.607 1.00 34.62 417 GLY A CA 1
ATOM 3152 C C . GLY A 1 417 ? 9.577 -22.390 -6.965 1.00 34.62 417 GLY A C 1
ATOM 3153 O O . GLY A 1 417 ? 9.337 -23.028 -5.949 1.00 34.62 417 GLY A O 1
ATOM 3154 N N . LEU A 1 418 ? 8.719 -21.558 -7.565 1.00 48.53 418 LEU A N 1
ATOM 3155 C CA . LEU A 1 418 ? 7.259 -21.467 -7.392 1.00 48.53 418 LEU A CA 1
ATOM 3156 C C . LEU A 1 418 ? 6.699 -22.013 -6.059 1.00 48.53 418 LEU A C 1
ATOM 3158 O O . LEU A 1 418 ? 6.115 -23.094 -6.011 1.00 48.53 418 LEU A O 1
ATOM 3162 N N . GLY A 1 419 ? 6.807 -21.212 -4.994 1.00 61.91 419 GLY A N 1
ATOM 3163 C CA . GLY A 1 419 ? 5.860 -21.312 -3.879 1.00 61.91 419 GLY A CA 1
ATOM 3164 C C . GLY A 1 419 ? 4.447 -20.912 -4.325 1.00 61.91 419 GLY A C 1
ATOM 3165 O O . GLY A 1 419 ? 4.279 -20.330 -5.400 1.00 61.91 419 GLY A O 1
ATOM 3166 N N . SER A 1 420 ? 3.434 -21.206 -3.505 1.00 85.44 420 SER A N 1
ATOM 3167 C CA . SER A 1 420 ? 2.064 -20.756 -3.778 1.00 85.44 420 SER A CA 1
ATOM 3168 C C . SER A 1 420 ? 1.993 -19.220 -3.817 1.00 85.44 420 SER A C 1
ATOM 3170 O O . SER A 1 420 ? 2.694 -18.538 -3.066 1.00 85.44 420 SER A O 1
ATOM 3172 N N . ASP A 1 421 ? 1.113 -18.654 -4.644 1.00 88.69 421 ASP A N 1
ATOM 3173 C CA . ASP A 1 421 ? 0.854 -17.207 -4.633 1.00 88.69 421 ASP A CA 1
ATOM 3174 C C . ASP A 1 421 ? 0.155 -16.769 -3.329 1.00 88.69 421 ASP A C 1
ATOM 3176 O O . ASP A 1 421 ? 0.218 -15.601 -2.949 1.00 88.69 421 ASP A O 1
ATOM 3180 N N . LEU A 1 422 ? -0.444 -17.709 -2.584 1.00 89.19 422 LEU A N 1
ATOM 3181 C CA . LEU A 1 422 ? -0.967 -17.484 -1.230 1.00 89.19 422 LEU A CA 1
ATOM 3182 C C . LEU A 1 422 ? 0.159 -17.259 -0.204 1.00 89.19 422 LEU A C 1
ATOM 3184 O O . LEU A 1 422 ? -0.022 -16.508 0.758 1.00 89.19 422 LEU A O 1
ATOM 3188 N N . ASP A 1 423 ? 1.336 -17.857 -0.404 1.00 89.56 423 ASP A N 1
ATOM 3189 C CA . ASP A 1 423 ? 2.542 -17.644 0.408 1.00 89.56 423 ASP A CA 1
ATOM 3190 C C . ASP A 1 423 ? 3.326 -16.377 0.023 1.00 89.56 423 ASP A C 1
ATOM 3192 O O . ASP A 1 423 ? 4.371 -16.096 0.623 1.00 89.56 423 ASP A O 1
ATOM 3196 N N . PHE A 1 424 ? 2.823 -15.581 -0.931 1.00 91.81 424 PHE A N 1
ATOM 3197 C CA . PHE A 1 424 ? 3.442 -14.325 -1.348 1.00 91.81 424 PHE A CA 1
ATOM 3198 C C . PHE A 1 424 ? 3.815 -13.447 -0.146 1.00 91.81 424 PHE A C 1
ATOM 3200 O O . PHE A 1 424 ? 2.981 -13.130 0.706 1.00 91.81 424 PHE A O 1
ATOM 3207 N N . ASP A 1 425 ? 5.097 -13.076 -0.093 1.00 90.19 425 ASP A N 1
ATOM 3208 C CA . ASP A 1 425 ? 5.702 -12.190 0.906 1.00 90.19 425 ASP A CA 1
ATOM 3209 C C . ASP A 1 425 ? 5.433 -12.607 2.375 1.00 90.19 425 ASP A C 1
ATOM 3211 O O . ASP A 1 425 ? 5.476 -11.800 3.300 1.00 90.19 425 ASP A O 1
ATOM 3215 N N . ARG A 1 426 ? 5.189 -13.905 2.638 1.00 91.88 426 ARG A N 1
ATOM 3216 C CA . ARG A 1 426 ? 4.928 -14.457 3.989 1.00 91.88 426 ARG A CA 1
ATOM 3217 C C . ARG A 1 426 ? 6.067 -14.221 4.988 1.00 91.88 426 ARG A C 1
ATOM 3219 O O . ARG A 1 426 ? 5.853 -14.240 6.197 1.00 91.88 426 ARG A O 1
ATOM 3226 N N . GLN A 1 427 ? 7.284 -13.973 4.505 1.00 91.19 427 GLN A N 1
ATOM 3227 C CA . GLN A 1 427 ? 8.428 -13.630 5.355 1.00 91.19 427 GLN A CA 1
ATOM 3228 C C . GLN A 1 427 ? 8.328 -12.209 5.937 1.00 91.19 427 GLN A C 1
ATOM 3230 O O . GLN A 1 427 ? 8.844 -11.982 7.032 1.00 91.19 427 GLN A O 1
ATOM 3235 N N . ALA A 1 428 ? 7.627 -11.285 5.267 1.00 90.88 428 ALA A N 1
ATOM 3236 C CA . ALA A 1 428 ? 7.436 -9.903 5.710 1.00 90.88 428 ALA A CA 1
ATOM 3237 C C . ALA A 1 428 ? 6.744 -9.800 7.080 1.00 90.88 428 ALA A C 1
ATOM 3239 O O . ALA A 1 428 ? 7.067 -8.924 7.881 1.00 90.88 428 ALA A O 1
ATOM 3240 N N . GLU A 1 429 ? 5.843 -10.735 7.389 1.00 91.12 429 GLU A N 1
ATOM 3241 C CA . GLU A 1 429 ? 5.037 -10.734 8.620 1.00 91.12 429 GLU A CA 1
ATOM 3242 C C . GLU A 1 429 ? 5.869 -10.949 9.889 1.00 91.12 429 GLU A C 1
ATOM 3244 O O . GLU A 1 429 ? 5.463 -10.552 10.981 1.00 91.12 429 GLU A O 1
ATOM 3249 N N . ARG A 1 430 ? 7.079 -11.510 9.746 1.00 92.19 430 ARG A N 1
ATOM 3250 C CA . ARG A 1 430 ? 8.061 -11.638 10.836 1.00 92.19 430 ARG A CA 1
ATOM 3251 C C . ARG A 1 430 ? 8.535 -10.281 11.362 1.00 92.19 430 ARG A C 1
ATOM 3253 O O . ARG A 1 430 ? 9.034 -10.214 12.480 1.00 92.19 430 ARG A O 1
ATOM 3260 N N . TYR A 1 431 ? 8.390 -9.222 10.565 1.00 92.75 431 TYR A N 1
ATOM 3261 C CA . TYR A 1 431 ? 8.770 -7.855 10.917 1.00 92.75 431 TYR A CA 1
ATOM 3262 C C . TYR A 1 431 ? 7.600 -7.018 11.459 1.00 92.75 431 TYR A C 1
ATOM 3264 O O . TYR A 1 431 ? 7.830 -5.879 11.871 1.00 92.75 431 TYR A O 1
ATOM 3272 N N . PHE A 1 432 ? 6.371 -7.556 11.498 1.00 92.81 432 PHE A N 1
ATOM 3273 C CA . PHE A 1 432 ? 5.238 -6.895 12.153 1.00 92.81 432 PHE A CA 1
ATOM 3274 C C . PHE A 1 432 ? 5.506 -6.735 13.653 1.00 92.81 432 PHE A C 1
ATOM 3276 O O . PHE A 1 432 ? 5.909 -7.683 14.332 1.00 92.81 432 PHE A O 1
ATOM 3283 N N . LYS A 1 433 ? 5.232 -5.538 14.178 1.00 91.69 433 LYS A N 1
ATOM 3284 C CA . LYS A 1 433 ? 5.378 -5.217 15.600 1.00 91.69 433 LYS A CA 1
ATOM 3285 C C . LYS A 1 433 ? 4.476 -6.120 16.454 1.00 91.69 433 LYS A C 1
ATOM 3287 O O . LYS A 1 433 ? 3.342 -6.384 16.066 1.00 91.69 433 LYS A O 1
ATOM 3292 N N . ASN A 1 434 ? 4.954 -6.570 17.614 1.00 88.81 434 ASN A N 1
ATOM 3293 C CA . ASN A 1 434 ? 4.167 -7.435 18.506 1.00 88.81 434 ASN A CA 1
ATOM 3294 C C . ASN A 1 434 ? 2.937 -6.714 19.083 1.00 88.81 434 ASN A C 1
ATOM 3296 O O . ASN A 1 434 ? 1.888 -7.328 19.204 1.00 88.81 434 ASN A O 1
ATOM 3300 N N . ASP A 1 435 ? 3.017 -5.396 19.299 1.00 90.38 435 ASP A N 1
ATOM 3301 C CA . ASP A 1 435 ? 1.890 -4.538 19.701 1.00 90.38 435 ASP A CA 1
ATOM 3302 C C . ASP A 1 435 ? 0.675 -4.625 18.748 1.00 90.38 435 ASP A C 1
ATOM 3304 O O . ASP A 1 435 ? -0.426 -4.203 19.102 1.00 90.38 435 ASP A O 1
ATOM 3308 N N . PHE A 1 436 ? 0.864 -5.131 17.520 1.00 92.12 436 PHE A N 1
ATOM 3309 C CA . PHE A 1 436 ? -0.239 -5.377 16.596 1.00 92.12 436 PHE A CA 1
ATOM 3310 C C . PHE A 1 436 ? -1.163 -6.483 17.100 1.00 92.12 436 PHE A C 1
ATOM 3312 O O . PHE A 1 436 ? -2.372 -6.393 16.915 1.00 92.12 436 PHE A O 1
ATOM 3319 N N . ASP A 1 437 ? -0.615 -7.512 17.743 1.00 91.56 437 ASP A N 1
ATOM 3320 C CA . ASP A 1 437 ? -1.379 -8.664 18.214 1.00 91.56 437 ASP A CA 1
ATOM 3321 C C . ASP A 1 437 ? -2.296 -8.252 19.399 1.00 91.56 437 ASP A C 1
ATOM 3323 O O . ASP A 1 437 ? -3.438 -8.700 19.477 1.00 91.56 437 ASP A O 1
ATOM 3327 N N . ASP A 1 438 ? -1.875 -7.265 20.205 1.00 93.19 438 ASP A N 1
ATOM 3328 C CA . ASP A 1 438 ? -2.646 -6.649 21.306 1.00 93.19 438 ASP A CA 1
ATOM 3329 C C . ASP A 1 438 ? -3.658 -5.566 20.863 1.00 93.19 438 ASP A C 1
ATOM 3331 O O . ASP A 1 438 ? -4.358 -4.964 21.692 1.00 93.19 438 ASP A O 1
ATOM 3335 N N . LEU A 1 439 ? -3.764 -5.277 19.559 1.00 93.19 439 LEU A N 1
ATOM 3336 C CA . LEU A 1 439 ? -4.627 -4.211 19.041 1.00 93.19 439 LEU A CA 1
ATOM 3337 C C . LEU A 1 439 ? -6.087 -4.302 19.532 1.00 93.19 439 LEU A C 1
ATOM 3339 O O . LEU A 1 439 ? -6.604 -3.256 19.936 1.00 93.19 439 LEU A O 1
ATOM 3343 N N . PRO A 1 440 ? -6.767 -5.470 19.547 1.00 94.44 440 PRO A N 1
ATOM 3344 C CA . PRO A 1 440 ? -8.152 -5.556 20.009 1.00 94.44 440 PRO A CA 1
ATOM 3345 C C . PRO A 1 440 ? -8.329 -5.125 21.470 1.00 94.44 440 PRO A C 1
ATOM 3347 O O . PRO A 1 440 ? -9.266 -4.384 21.767 1.00 94.44 440 PRO A O 1
ATOM 3350 N N . ALA A 1 441 ? -7.404 -5.502 22.359 1.00 95.62 441 ALA A N 1
ATOM 3351 C CA . ALA A 1 441 ? -7.439 -5.126 23.774 1.00 95.62 441 ALA A CA 1
ATOM 3352 C C . ALA A 1 441 ? -7.225 -3.614 23.965 1.00 95.62 441 ALA A C 1
ATOM 3354 O O . ALA A 1 441 ? -7.948 -2.960 24.717 1.00 95.62 441 ALA A O 1
ATOM 3355 N N . ARG A 1 442 ? -6.296 -3.017 23.205 1.00 94.75 442 ARG A N 1
ATOM 3356 C CA . ARG A 1 442 ? -6.102 -1.556 23.168 1.00 94.75 442 ARG A CA 1
ATOM 3357 C C . ARG A 1 442 ? -7.351 -0.815 22.670 1.00 94.75 442 ARG A C 1
ATOM 3359 O O . ARG A 1 442 ? -7.650 0.266 23.171 1.00 94.75 442 ARG A O 1
ATOM 3366 N N . LEU A 1 443 ? -8.084 -1.373 21.701 1.00 94.50 443 LEU A N 1
ATOM 3367 C CA . LEU A 1 443 ? -9.337 -0.782 21.212 1.00 94.50 443 LEU A CA 1
ATOM 3368 C C . LEU A 1 443 ? -10.510 -0.958 22.186 1.00 94.50 443 LEU A C 1
ATOM 3370 O O . LEU A 1 443 ? -11.358 -0.072 22.242 1.00 94.50 443 LEU A O 1
ATOM 3374 N N . GLN A 1 444 ? -10.555 -2.052 22.952 1.00 95.12 444 GLN A N 1
ATOM 3375 C CA . GLN A 1 444 ? -11.510 -2.228 24.053 1.00 95.12 444 GLN A CA 1
ATOM 3376 C C . GLN A 1 444 ? -11.268 -1.178 25.137 1.00 95.12 444 GLN A C 1
ATOM 3378 O O . GLN A 1 444 ? -12.159 -0.379 25.397 1.00 95.12 444 GLN A O 1
ATOM 3383 N N . LYS A 1 445 ? -10.029 -1.039 25.624 1.00 96.25 445 LYS A N 1
ATOM 3384 C CA . LYS A 1 445 ? -9.689 0.020 26.584 1.00 96.25 445 LYS A CA 1
ATOM 3385 C C . LYS A 1 445 ? -10.064 1.422 26.076 1.00 96.25 445 LYS A C 1
ATOM 3387 O O . LYS A 1 445 ? -10.641 2.211 26.810 1.00 96.25 445 LYS A O 1
ATOM 3392 N N . ALA A 1 446 ? -9.810 1.723 24.800 1.00 94.94 446 ALA A N 1
ATOM 3393 C CA . ALA A 1 446 ? -10.193 3.008 24.206 1.00 94.94 446 ALA A CA 1
ATOM 3394 C C . ALA A 1 446 ? -11.720 3.234 24.100 1.00 94.94 446 ALA A C 1
ATOM 3396 O O . ALA A 1 446 ? -12.147 4.382 23.971 1.00 94.94 446 ALA A O 1
ATOM 3397 N N . LYS A 1 447 ? -12.539 2.171 24.132 1.00 93.69 447 LYS A N 1
ATOM 3398 C CA . LYS A 1 447 ? -13.999 2.260 24.302 1.00 93.69 447 LYS A CA 1
ATOM 3399 C C . LYS A 1 447 ? -14.347 2.524 25.763 1.00 93.69 447 LYS A C 1
ATOM 3401 O O . LYS A 1 447 ? -15.102 3.456 26.029 1.00 93.69 447 LYS A O 1
ATOM 3406 N N . ASP A 1 448 ? -13.768 1.748 26.675 1.00 94.81 448 ASP A N 1
ATOM 3407 C CA . ASP A 1 448 ? -14.024 1.825 28.117 1.00 94.81 448 ASP A CA 1
ATOM 3408 C C . ASP A 1 448 ? -13.658 3.204 28.691 1.00 94.81 448 ASP A C 1
ATOM 3410 O O . ASP A 1 448 ? -14.402 3.741 29.505 1.00 94.81 448 ASP A O 1
ATOM 3414 N N . ASP A 1 449 ? -12.581 3.823 28.194 1.00 95.06 449 ASP A N 1
ATOM 3415 C CA . ASP A 1 449 ? -12.179 5.195 28.530 1.00 95.06 449 ASP A CA 1
ATOM 3416 C C . ASP A 1 449 ? -13.116 6.259 27.894 1.00 95.06 449 ASP A C 1
ATOM 3418 O O . ASP A 1 449 ? -13.272 7.352 28.432 1.00 95.06 449 ASP A O 1
ATOM 3422 N N . TYR A 1 450 ? -13.761 5.977 26.749 1.00 95.06 450 TYR A N 1
ATOM 3423 C CA . TYR A 1 450 ? -14.586 6.956 26.014 1.00 95.06 450 TYR A CA 1
ATOM 3424 C C . TYR A 1 450 ? -16.037 7.053 26.495 1.00 95.06 450 TYR A C 1
ATOM 3426 O O . TYR A 1 450 ? -16.598 8.146 26.500 1.00 95.06 450 TYR A O 1
ATOM 3434 N N . TYR A 1 451 ? -16.670 5.938 26.861 1.00 93.19 451 TYR A N 1
ATOM 3435 C CA . TYR A 1 451 ? -18.063 5.947 27.320 1.00 93.19 451 TYR A CA 1
ATOM 3436 C C . TYR A 1 451 ? -18.325 6.808 28.581 1.00 93.19 451 TYR A C 1
ATOM 3438 O O . TYR A 1 451 ? -19.309 7.555 28.553 1.00 93.19 451 TYR A O 1
ATOM 3446 N N . PRO A 1 452 ? -17.483 6.815 29.640 1.00 93.81 452 PRO A N 1
ATOM 3447 C CA . PRO A 1 452 ? -17.666 7.739 30.763 1.00 93.81 452 PRO A CA 1
ATOM 3448 C C . PRO A 1 452 ? -17.459 9.200 30.334 1.00 93.81 452 PRO A C 1
ATOM 3450 O O . PRO A 1 452 ? -18.301 10.047 30.637 1.00 93.81 452 PRO A O 1
ATOM 3453 N N . ASP A 1 453 ? -16.419 9.478 29.543 1.00 94.25 453 ASP A N 1
ATOM 3454 C CA . ASP A 1 453 ? -16.130 10.791 28.947 1.00 94.25 453 ASP A CA 1
ATOM 3455 C C . ASP A 1 453 ? -17.322 11.343 28.142 1.00 94.25 453 ASP A C 1
ATOM 3457 O O . ASP A 1 453 ? -17.672 12.520 28.240 1.00 94.25 453 ASP A O 1
ATOM 3461 N N . LEU A 1 454 ? -17.972 10.484 27.350 1.00 93.69 454 LEU A N 1
ATOM 3462 C CA . LEU A 1 454 ? -19.159 10.821 26.570 1.00 93.69 454 LEU A CA 1
ATOM 3463 C C . LEU A 1 454 ? -20.359 11.123 27.476 1.00 93.69 454 LEU A C 1
ATOM 3465 O O . LEU A 1 454 ? -21.073 12.088 27.219 1.00 93.69 454 LEU A O 1
ATOM 3469 N N . SER A 1 455 ? -20.572 10.336 28.536 1.00 91.44 455 SER A N 1
ATOM 3470 C CA . SER A 1 455 ? -21.682 10.552 29.476 1.00 91.44 455 SER A CA 1
ATOM 3471 C C . SER A 1 455 ? -21.577 11.898 30.206 1.00 91.44 455 SER A C 1
ATOM 3473 O O . SER A 1 455 ? -22.571 12.615 30.307 1.00 91.44 455 SER A O 1
ATOM 3475 N N . ALA A 1 456 ? -20.364 12.300 30.607 1.00 92.06 456 ALA A N 1
ATOM 3476 C CA . ALA A 1 456 ? -20.109 13.604 31.215 1.00 92.06 456 ALA A CA 1
ATOM 3477 C C . ALA A 1 456 ? -20.388 14.756 30.232 1.00 92.06 456 ALA A C 1
ATOM 3479 O O . ALA A 1 456 ? -21.100 15.700 30.567 1.00 92.06 456 ALA A O 1
ATOM 3480 N N . ARG A 1 457 ? -19.911 14.643 28.982 1.00 91.56 457 ARG A N 1
ATOM 3481 C CA . ARG A 1 457 ? -20.183 15.640 27.929 1.00 91.56 457 ARG A CA 1
ATOM 3482 C C . ARG A 1 457 ? -21.666 15.742 27.577 1.00 91.56 457 ARG A C 1
ATOM 3484 O O . ARG A 1 457 ? -22.139 16.837 27.294 1.00 91.56 457 ARG A O 1
ATOM 3491 N N . LEU A 1 458 ? -22.404 14.631 27.595 1.00 92.25 458 LEU A N 1
ATOM 3492 C CA . LEU A 1 458 ? -23.852 14.640 27.368 1.00 92.25 458 LEU A CA 1
ATOM 3493 C C . LEU A 1 458 ? -24.602 15.343 28.501 1.00 92.25 458 LEU A C 1
ATOM 3495 O O . LEU A 1 458 ? -25.532 16.093 28.221 1.00 92.25 458 LEU A O 1
ATOM 3499 N N . ALA A 1 459 ? -24.184 15.155 29.756 1.00 91.00 459 ALA A N 1
ATOM 3500 C CA . ALA A 1 459 ? -24.735 15.903 30.882 1.00 91.00 459 ALA A CA 1
ATOM 3501 C C . ALA A 1 459 ? -24.468 17.414 30.742 1.00 91.00 459 ALA A C 1
ATOM 3503 O O . ALA A 1 459 ? -25.399 18.203 30.879 1.00 91.00 459 ALA A O 1
ATOM 3504 N N . ASP A 1 460 ? -23.244 17.815 30.377 1.00 88.44 460 ASP A N 1
ATOM 3505 C CA . ASP A 1 460 ? -22.894 19.221 30.124 1.00 88.44 460 ASP A CA 1
ATOM 3506 C C . ASP A 1 460 ? -23.723 19.845 28.986 1.00 88.44 460 ASP A C 1
ATOM 3508 O O . ASP A 1 460 ? -24.275 20.934 29.148 1.00 88.44 460 ASP A O 1
ATOM 3512 N N . VAL A 1 461 ? -23.852 19.160 27.842 1.00 90.38 461 VAL A N 1
ATOM 3513 C CA . VAL A 1 461 ? -24.647 19.645 26.697 1.00 90.38 461 VAL A CA 1
ATOM 3514 C C . VAL A 1 461 ? -26.132 19.754 27.056 1.00 90.38 461 VAL A C 1
ATOM 3516 O O . VAL A 1 461 ? -26.775 20.733 26.680 1.00 90.38 461 VAL A O 1
ATOM 3519 N N . ARG A 1 462 ? -26.675 18.808 27.833 1.00 89.81 462 ARG A N 1
ATOM 3520 C CA . ARG A 1 462 ? -28.063 18.861 28.320 1.00 89.81 462 ARG A CA 1
ATOM 3521 C C . ARG A 1 462 ? -28.285 19.990 29.326 1.00 89.81 462 ARG A C 1
ATOM 3523 O O . ARG A 1 462 ? -29.274 20.700 29.193 1.00 89.81 462 ARG A O 1
ATOM 3530 N N . ALA A 1 463 ? -27.361 20.218 30.259 1.00 88.44 463 ALA A N 1
ATOM 3531 C CA . ALA A 1 463 ? -27.434 21.328 31.214 1.00 88.44 463 ALA A CA 1
ATOM 3532 C C . ALA A 1 463 ? -27.337 22.703 30.523 1.00 88.44 463 ALA A C 1
ATOM 3534 O O . ALA A 1 463 ? -28.038 23.642 30.901 1.00 88.44 463 ALA A O 1
ATOM 3535 N N . LEU A 1 464 ? -26.517 22.821 29.469 1.00 86.88 464 LEU A N 1
ATOM 3536 C CA . LEU A 1 464 ? -26.472 24.006 28.604 1.00 86.88 464 LEU A CA 1
ATOM 3537 C C . LEU A 1 464 ? -27.787 24.192 27.824 1.00 86.88 464 LEU A C 1
ATOM 3539 O O . LEU A 1 464 ? -28.305 25.304 27.761 1.00 86.88 464 LEU A O 1
ATOM 3543 N N . ALA A 1 465 ? -28.351 23.119 27.259 1.00 86.00 465 ALA A N 1
ATOM 3544 C CA . ALA A 1 465 ? -29.612 23.165 26.513 1.00 86.00 465 ALA A CA 1
ATOM 3545 C C . ALA A 1 465 ? -30.833 23.474 27.404 1.00 86.00 465 ALA A C 1
ATOM 3547 O O . ALA A 1 465 ? -31.754 24.159 26.964 1.00 86.00 465 ALA A O 1
ATOM 3548 N N . ALA A 1 466 ? -30.822 23.012 28.657 1.00 88.19 466 ALA A N 1
ATOM 3549 C CA . ALA A 1 466 ? -31.823 23.330 29.675 1.00 88.19 466 ALA A CA 1
ATOM 3550 C C . ALA A 1 466 ? -31.665 24.746 30.269 1.00 88.19 466 ALA A C 1
ATOM 3552 O O . ALA A 1 466 ? -32.563 25.226 30.956 1.00 88.19 466 ALA A O 1
ATOM 3553 N N . GLY A 1 467 ? -30.537 25.422 30.016 1.00 81.50 467 GLY A N 1
ATOM 3554 C CA . GLY A 1 467 ? -30.221 26.734 30.589 1.00 81.50 467 GLY A CA 1
ATOM 3555 C C . GLY A 1 467 ? -29.774 26.701 32.056 1.00 81.50 467 GLY A C 1
ATOM 3556 O O . GLY A 1 467 ? -29.623 27.757 32.664 1.00 81.50 467 GLY A O 1
ATOM 3557 N N . GLU A 1 468 ? -29.532 25.517 32.625 1.00 81.00 468 GLU A N 1
ATOM 3558 C CA . GLU A 1 468 ? -29.020 25.337 33.994 1.00 81.00 468 GLU A CA 1
ATOM 3559 C C . GLU A 1 468 ? -27.549 25.761 34.126 1.00 81.00 468 GLU A C 1
ATOM 3561 O O . GLU A 1 468 ? -27.091 26.132 35.208 1.00 81.00 468 GLU A O 1
ATOM 3566 N N . ARG A 1 469 ? -26.803 25.728 33.014 1.00 78.00 469 ARG A N 1
ATOM 3567 C CA . ARG A 1 469 ? -25.413 26.180 32.917 1.00 78.00 469 ARG A CA 1
ATOM 3568 C C . ARG A 1 469 ? -25.304 27.386 31.983 1.00 78.00 469 ARG A C 1
ATOM 3570 O O . ARG A 1 469 ? -25.732 27.336 30.834 1.00 78.00 469 ARG A O 1
ATOM 3577 N N . GLU A 1 470 ? -24.647 28.451 32.441 1.00 75.94 470 GLU A N 1
ATOM 3578 C CA . GLU A 1 470 ? -24.224 29.546 31.561 1.00 75.94 470 GLU A CA 1
ATOM 3579 C C . GLU A 1 470 ? -22.983 29.166 30.738 1.00 75.94 470 GLU A C 1
ATOM 3581 O O . GLU A 1 470 ? -22.111 28.432 31.213 1.00 75.94 470 GLU A O 1
ATOM 3586 N N . LEU A 1 471 ? -22.844 29.735 29.531 1.00 76.25 471 LEU A N 1
ATOM 3587 C CA . LEU A 1 471 ? -21.623 29.570 28.736 1.00 76.25 471 LEU A CA 1
ATOM 3588 C C . LEU A 1 471 ? -20.399 30.043 29.530 1.00 76.25 471 LEU A C 1
ATOM 3590 O O . LEU A 1 471 ? -20.347 31.168 30.040 1.00 76.25 471 LEU A O 1
ATOM 3594 N N . THR A 1 472 ? -19.370 29.209 29.549 1.00 79.19 472 THR A N 1
ATOM 3595 C CA . THR A 1 472 ? -18.099 29.489 30.213 1.00 79.19 472 THR A CA 1
ATOM 3596 C C . THR A 1 472 ? -17.366 30.611 29.470 1.00 79.19 472 THR A C 1
ATOM 3598 O O . THR A 1 472 ? -17.416 30.690 28.243 1.00 79.19 472 THR A O 1
ATOM 3601 N N . ASP A 1 473 ? -16.608 31.462 30.167 1.00 73.56 473 ASP A N 1
ATOM 3602 C CA . ASP A 1 473 ? -15.872 32.570 29.527 1.00 73.56 473 ASP A CA 1
ATOM 3603 C C . ASP A 1 473 ? -14.891 32.120 28.432 1.00 73.56 473 ASP A C 1
ATOM 3605 O O . ASP A 1 473 ? -14.585 32.890 27.522 1.00 73.56 473 ASP A O 1
ATOM 3609 N N . ALA A 1 474 ? -14.397 30.882 28.503 1.00 73.31 474 ALA A N 1
ATOM 3610 C CA . ALA A 1 474 ? -13.578 30.273 27.458 1.00 73.31 474 ALA A CA 1
ATOM 3611 C C . ALA A 1 474 ? -14.390 29.926 26.194 1.00 73.31 474 ALA A C 1
ATOM 3613 O O . ALA A 1 474 ? -13.899 30.120 25.086 1.00 73.31 474 ALA A O 1
ATOM 3614 N N . GLU A 1 475 ? -15.636 29.472 26.352 1.00 76.56 475 GLU A N 1
ATOM 3615 C CA . GLU A 1 475 ? -16.557 29.141 25.256 1.00 76.56 475 GLU A CA 1
ATOM 3616 C C . GLU A 1 475 ? -17.059 30.424 24.589 1.00 76.56 475 GLU A C 1
ATOM 3618 O O . GLU A 1 475 ? -16.938 30.554 23.372 1.00 76.56 475 GLU A O 1
ATOM 3623 N N . LYS A 1 476 ? -17.472 31.423 25.392 1.00 76.88 476 LYS A N 1
ATOM 3624 C CA . LYS A 1 476 ? -17.838 32.786 24.949 1.00 76.88 476 LYS A CA 1
ATOM 3625 C C . LYS A 1 476 ? -16.730 33.467 24.126 1.00 76.88 476 LYS A C 1
ATOM 3627 O O . LYS A 1 476 ? -17.025 34.259 23.237 1.00 76.88 476 LYS A O 1
ATOM 3632 N N . LYS A 1 477 ? -15.455 33.183 24.426 1.00 78.50 477 LYS A N 1
ATOM 3633 C CA . LYS A 1 477 ? -14.278 33.706 23.698 1.00 78.50 477 LYS A CA 1
ATOM 3634 C C . LYS A 1 477 ? -13.854 32.837 22.511 1.00 78.50 477 LYS A C 1
ATOM 3636 O O . LYS A 1 477 ? -13.021 33.272 21.717 1.00 78.50 477 LYS A O 1
ATOM 3641 N N . SER A 1 478 ? -14.369 31.615 22.389 1.00 76.94 478 SER A N 1
ATOM 3642 C CA . SER A 1 478 ? -14.001 30.707 21.307 1.00 76.94 478 SER A CA 1
ATOM 3643 C C . SER A 1 478 ? -14.834 30.982 20.055 1.00 76.94 478 SER A C 1
ATOM 3645 O O . SER A 1 478 ? -16.046 31.139 20.117 1.00 76.94 478 SER A O 1
ATOM 3647 N N . THR A 1 479 ? -14.197 30.990 18.884 1.00 73.94 479 THR A N 1
ATOM 3648 C CA . THR A 1 479 ? -14.887 31.119 17.583 1.00 73.94 479 THR A CA 1
ATOM 3649 C C . THR A 1 479 ? -15.442 29.777 17.076 1.00 73.94 479 THR A C 1
ATOM 3651 O O . THR A 1 479 ? -15.730 29.631 15.890 1.00 73.94 479 THR A O 1
ATOM 3654 N N . LYS A 1 480 ? -15.519 28.756 17.938 1.00 78.69 480 LYS A N 1
ATOM 3655 C CA . LYS A 1 480 ? -16.018 27.422 17.584 1.00 78.69 480 LYS A CA 1
ATOM 3656 C C . LYS A 1 480 ? -17.516 27.334 17.894 1.00 78.69 480 LYS A C 1
ATOM 3658 O O . LYS A 1 480 ? -17.943 27.922 18.886 1.00 78.69 480 LYS A O 1
ATOM 3663 N N . PRO A 1 481 ? -18.310 26.605 17.089 1.00 77.50 481 PRO A N 1
ATOM 3664 C CA . PRO A 1 481 ? -19.693 26.318 17.448 1.00 77.50 481 PRO A CA 1
ATOM 3665 C C . PRO A 1 481 ? -19.748 25.528 18.763 1.00 77.50 481 PRO A C 1
ATOM 3667 O O . PRO A 1 481 ? -18.839 24.750 19.067 1.00 77.50 481 PRO A O 1
ATOM 3670 N N . LEU A 1 482 ? -20.819 25.739 19.531 1.00 78.50 482 LEU A N 1
ATOM 3671 C CA . LEU A 1 482 ? -21.135 24.910 20.693 1.00 78.50 482 LEU A CA 1
ATOM 3672 C C . LEU A 1 482 ? -21.413 23.476 20.230 1.00 78.50 482 LEU A C 1
ATOM 3674 O O . LEU A 1 482 ? -21.993 23.275 19.166 1.00 78.50 482 LEU A O 1
ATOM 3678 N N . VAL A 1 483 ? -21.003 22.496 21.033 1.00 84.19 483 VAL A N 1
ATOM 3679 C CA . VAL A 1 483 ? -21.199 21.076 20.724 1.00 84.19 483 VAL A CA 1
ATOM 3680 C C . VAL A 1 483 ? -22.670 20.711 20.932 1.00 84.19 483 VAL A C 1
ATOM 3682 O O . VAL A 1 483 ? -23.178 20.818 22.045 1.00 84.19 483 VAL A O 1
ATOM 3685 N N . SER A 1 484 ? -23.345 20.274 19.870 1.00 88.06 484 SER A N 1
ATOM 3686 C CA . SER A 1 484 ? -24.717 19.759 19.917 1.00 88.06 484 SER A CA 1
ATOM 3687 C C . SER A 1 484 ? -24.761 18.292 20.373 1.00 88.06 484 SER A C 1
ATOM 3689 O O . SER A 1 484 ? -23.784 17.549 20.233 1.00 88.06 484 SER A O 1
ATOM 3691 N N . GLU A 1 485 ? -25.922 17.817 20.843 1.00 89.50 485 GLU A N 1
ATOM 3692 C CA . GLU A 1 485 ? -26.156 16.372 21.001 1.00 89.50 485 GLU A CA 1
ATOM 3693 C C . GLU A 1 485 ? -25.960 15.627 19.669 1.00 89.50 485 GLU A C 1
ATOM 3695 O O . GLU A 1 485 ? -25.478 14.494 19.654 1.00 89.50 485 GLU A O 1
ATOM 3700 N N . GLU A 1 486 ? -26.299 16.267 18.545 1.00 90.06 486 GLU A N 1
ATOM 3701 C CA . GLU A 1 486 ? -26.115 15.712 17.201 1.00 90.06 486 GLU A CA 1
ATOM 3702 C C . GLU A 1 486 ? -24.629 15.524 16.869 1.00 90.06 486 GLU A C 1
ATOM 3704 O O . GLU A 1 486 ? -24.247 14.451 16.403 1.00 90.06 486 GLU A O 1
ATOM 3709 N N . ASP A 1 487 ? -23.773 16.494 17.212 1.00 91.06 487 ASP A N 1
ATOM 3710 C CA . ASP A 1 487 ? -22.319 16.389 17.029 1.00 91.06 487 ASP A CA 1
ATOM 3711 C C . ASP A 1 487 ? -21.732 15.224 17.840 1.00 91.06 487 ASP A C 1
ATOM 3713 O O . ASP A 1 487 ? -20.863 14.500 17.350 1.00 91.06 487 ASP A O 1
ATOM 3717 N N . LEU A 1 488 ? -22.232 14.996 19.062 1.00 91.62 488 LEU A N 1
ATOM 3718 C CA . LEU A 1 488 ? -21.822 13.866 19.905 1.00 91.62 488 LEU A CA 1
ATOM 3719 C C . LEU A 1 488 ? -22.308 12.515 19.352 1.00 91.62 488 LEU A C 1
ATOM 3721 O O . LEU A 1 488 ? -21.570 11.527 19.430 1.00 91.62 488 LEU A O 1
ATOM 3725 N N . ARG A 1 489 ? -23.509 12.450 18.754 1.00 91.38 489 ARG A N 1
ATOM 3726 C CA . ARG A 1 489 ? -23.991 11.252 18.033 1.00 91.38 489 ARG A CA 1
ATOM 3727 C C . ARG A 1 489 ? -23.089 10.941 16.841 1.00 91.38 489 ARG A C 1
ATOM 3729 O O . ARG A 1 489 ? -22.688 9.790 16.657 1.00 91.38 489 ARG A O 1
ATOM 3736 N N . ASP A 1 490 ? -22.718 11.968 16.087 1.00 91.88 490 ASP A N 1
ATOM 3737 C CA . ASP A 1 490 ? -21.832 11.877 14.930 1.00 91.88 490 ASP A CA 1
ATOM 3738 C C . ASP A 1 490 ? -20.393 11.492 15.314 1.00 91.88 490 ASP A C 1
ATOM 3740 O O . ASP A 1 490 ? -19.768 10.663 14.644 1.00 91.88 490 ASP A O 1
ATOM 3744 N N . GLU A 1 491 ? -19.861 12.042 16.412 1.00 92.88 491 GLU A N 1
ATOM 3745 C CA . GLU A 1 491 ? -18.563 11.657 16.978 1.00 92.88 491 GLU A CA 1
ATOM 3746 C C . GLU A 1 491 ? -18.574 10.176 17.385 1.00 92.88 491 GLU A C 1
ATOM 3748 O O . GLU A 1 491 ? -17.676 9.422 16.989 1.00 92.88 491 GLU A O 1
ATOM 3753 N N . ARG A 1 492 ? -19.617 9.732 18.105 1.00 93.19 492 ARG A N 1
ATOM 3754 C CA . ARG A 1 492 ? -19.784 8.326 18.496 1.00 93.19 492 ARG A CA 1
ATOM 3755 C C . ARG A 1 492 ? -19.887 7.417 17.274 1.00 93.19 492 ARG A C 1
ATOM 3757 O O . ARG A 1 492 ? -19.197 6.399 17.242 1.00 93.19 492 ARG A O 1
ATOM 3764 N N . LYS A 1 493 ? -20.670 7.789 16.249 1.00 92.44 493 LYS A N 1
ATOM 3765 C CA . LYS A 1 493 ? -20.804 7.015 14.999 1.00 92.44 493 LYS A CA 1
ATOM 3766 C C . LYS A 1 493 ? -19.440 6.829 14.334 1.00 92.44 493 LYS A C 1
ATOM 3768 O O . LYS A 1 493 ? -19.044 5.702 14.033 1.00 92.44 493 LYS A O 1
ATOM 3773 N N . LYS A 1 494 ? -18.684 7.918 14.159 1.00 93.25 494 LYS A N 1
ATOM 3774 C CA . LYS A 1 494 ? -17.344 7.902 13.544 1.00 93.25 494 LYS A CA 1
ATOM 3775 C C . LYS A 1 494 ? -16.353 7.054 14.358 1.00 93.25 494 LYS A C 1
ATOM 3777 O O . LYS A 1 494 ? -15.561 6.316 13.767 1.00 93.25 494 LYS A O 1
ATOM 3782 N N . LYS A 1 495 ? -16.413 7.099 15.695 1.00 93.44 495 LYS A N 1
ATOM 3783 C CA . LYS A 1 495 ? -15.583 6.270 16.591 1.00 93.44 495 LYS A CA 1
ATOM 3784 C C . LYS A 1 495 ? -15.942 4.784 16.537 1.00 93.44 495 LYS A C 1
ATOM 3786 O O . LYS A 1 495 ? -15.050 3.968 16.310 1.00 93.44 495 LYS A O 1
ATOM 3791 N N . GLU A 1 496 ? -17.218 4.422 16.659 1.00 92.69 496 GLU A N 1
ATOM 3792 C CA . GLU A 1 496 ? -17.672 3.026 16.584 1.00 92.69 496 GLU A CA 1
ATOM 3793 C C . GLU A 1 496 ? -17.366 2.385 15.226 1.00 92.69 496 GLU A C 1
ATOM 3795 O O . GLU A 1 496 ? -16.820 1.279 15.186 1.00 92.69 496 GLU A O 1
ATOM 3800 N N . LEU A 1 497 ? -17.607 3.094 14.116 1.00 92.44 497 LEU A N 1
ATOM 3801 C CA . LEU A 1 497 ? -17.213 2.638 12.778 1.00 92.44 497 LEU A CA 1
ATOM 3802 C C . LEU A 1 497 ? -15.701 2.394 12.681 1.00 92.44 497 LEU A C 1
ATOM 3804 O O . LEU A 1 497 ? -15.269 1.351 12.182 1.00 92.44 497 LEU A O 1
ATOM 3808 N N . ARG A 1 498 ? -14.887 3.323 13.200 1.00 92.50 498 ARG A N 1
ATOM 3809 C CA . ARG A 1 498 ? -13.422 3.215 13.195 1.00 92.50 498 ARG A CA 1
ATOM 3810 C C . ARG A 1 498 ? -12.906 2.065 14.060 1.00 92.50 498 ARG A C 1
ATOM 3812 O O . ARG A 1 498 ? -11.913 1.439 13.685 1.00 92.50 498 ARG A O 1
ATOM 3819 N N . TRP A 1 499 ? -13.525 1.791 15.205 1.00 93.75 499 TRP A N 1
ATOM 3820 C CA . TRP A 1 499 ? -13.145 0.668 16.065 1.00 93.75 499 TRP A CA 1
ATOM 3821 C C . TRP A 1 499 ? -13.528 -0.670 15.445 1.00 93.75 499 TRP A C 1
ATOM 3823 O O . TRP A 1 499 ? -12.668 -1.537 15.305 1.00 93.75 499 TRP A O 1
ATOM 3833 N N . ARG A 1 500 ? -14.780 -0.818 14.999 1.00 92.00 500 ARG A N 1
ATOM 3834 C CA . ARG A 1 500 ? -15.273 -2.043 14.350 1.00 92.00 500 ARG A CA 1
ATOM 3835 C C . ARG A 1 500 ? -14.466 -2.376 13.099 1.00 92.00 500 ARG A C 1
ATOM 3837 O O . ARG A 1 500 ? -13.964 -3.490 12.983 1.00 92.00 500 ARG A O 1
ATOM 3844 N N . GLY A 1 501 ? -14.249 -1.389 12.227 1.00 92.31 501 GLY A N 1
ATOM 3845 C CA . GLY A 1 501 ? -13.460 -1.565 11.009 1.00 92.31 501 GLY A CA 1
ATOM 3846 C C . GLY A 1 501 ? -11.986 -1.906 11.259 1.00 92.31 501 GLY A C 1
ATOM 3847 O O . GLY A 1 501 ? -11.385 -2.596 10.437 1.00 92.31 501 GLY A O 1
ATOM 3848 N N . GLN A 1 502 ? -11.401 -1.474 12.386 1.00 93.00 502 GLN A N 1
ATOM 3849 C CA . GLN A 1 502 ? -10.041 -1.870 12.776 1.00 93.00 502 GLN A CA 1
ATOM 3850 C C . GLN A 1 502 ? -9.970 -3.273 13.385 1.00 93.00 502 GLN A C 1
ATOM 3852 O O . GLN A 1 502 ? -9.018 -3.981 13.077 1.00 93.00 502 GLN A O 1
ATOM 3857 N N . VAL A 1 503 ? -10.939 -3.691 14.209 1.00 94.44 503 VAL A N 1
ATOM 3858 C CA . VAL A 1 503 ? -10.999 -5.072 14.736 1.00 94.44 503 VAL A CA 1
ATOM 3859 C C . VAL A 1 503 ? -11.198 -6.070 13.591 1.00 94.44 503 VAL A C 1
ATOM 3861 O O . VAL A 1 503 ? -10.495 -7.075 13.513 1.00 94.44 503 VAL A O 1
ATOM 3864 N N . GLU A 1 504 ? -12.097 -5.751 12.659 1.00 92.75 504 GLU A N 1
ATOM 3865 C CA . GLU A 1 504 ? -12.300 -6.504 11.421 1.00 92.75 504 GLU A CA 1
ATOM 3866 C C . GLU A 1 504 ? -11.004 -6.592 10.595 1.00 92.75 504 GLU A C 1
ATOM 3868 O O . GLU A 1 504 ? -10.550 -7.685 10.264 1.00 92.75 504 GLU A O 1
ATOM 3873 N N . GLY A 1 505 ? -10.374 -5.447 10.301 1.00 93.50 505 GLY A N 1
ATOM 3874 C CA . GLY A 1 505 ? -9.134 -5.395 9.524 1.00 93.50 505 GLY A CA 1
ATOM 3875 C C . GLY A 1 505 ? -7.958 -6.116 10.191 1.00 93.50 505 GLY A C 1
ATOM 3876 O O . GLY A 1 505 ? -7.174 -6.775 9.513 1.00 93.50 505 GLY A O 1
ATOM 3877 N N . TRP A 1 506 ? -7.860 -6.057 11.520 1.00 94.88 506 TRP A N 1
ATOM 3878 C CA . TRP A 1 506 ? -6.879 -6.816 12.296 1.00 94.88 506 TRP A CA 1
ATOM 3879 C C . TRP A 1 506 ? -7.058 -8.328 12.120 1.00 94.88 506 TRP A C 1
ATOM 3881 O O . TRP A 1 506 ? -6.083 -9.027 11.843 1.00 94.88 506 TRP A O 1
ATOM 3891 N N . GLY A 1 507 ? -8.300 -8.823 12.183 1.00 94.88 507 GLY A N 1
ATOM 3892 C CA . GLY A 1 507 ? -8.612 -10.243 11.989 1.00 94.88 507 GLY A CA 1
ATOM 3893 C C . GLY A 1 507 ? -8.188 -10.789 10.619 1.00 94.88 507 GLY A C 1
ATOM 3894 O O . GLY A 1 507 ? -7.830 -11.963 10.515 1.00 94.88 507 GLY A O 1
ATOM 3895 N N . ILE A 1 508 ? -8.171 -9.926 9.597 1.00 94.50 508 ILE A N 1
ATOM 3896 C CA . ILE A 1 508 ? -7.715 -10.229 8.230 1.00 94.50 508 ILE A CA 1
ATOM 3897 C C . ILE A 1 508 ? -6.181 -10.188 8.134 1.00 94.50 508 ILE A C 1
ATOM 3899 O O . ILE A 1 508 ? -5.566 -11.079 7.549 1.00 94.50 508 ILE A O 1
ATOM 3903 N N . VAL A 1 509 ? -5.544 -9.156 8.699 1.00 94.25 509 VAL A N 1
ATOM 3904 C CA . VAL A 1 509 ? -4.112 -8.871 8.486 1.00 94.25 509 VAL A CA 1
ATOM 3905 C C . VAL A 1 509 ? -3.182 -9.662 9.423 1.00 94.25 509 VAL A C 1
ATOM 3907 O O . VAL A 1 509 ? -2.041 -9.926 9.039 1.00 94.25 509 VAL A O 1
ATOM 3910 N N . ARG A 1 510 ? -3.649 -10.101 10.605 1.00 92.44 510 ARG A N 1
ATOM 3911 C CA . ARG A 1 510 ? -2.870 -10.851 11.623 1.00 92.44 510 ARG A CA 1
ATOM 3912 C C . ARG A 1 510 ? -2.008 -11.992 11.061 1.00 92.44 510 ARG A C 1
ATOM 3914 O O . ARG A 1 510 ? -2.387 -12.666 10.102 1.00 92.44 510 ARG A O 1
ATOM 3921 N N . LYS A 1 511 ? -0.859 -12.235 11.705 1.00 89.56 511 LYS A N 1
ATOM 3922 C CA . LYS A 1 511 ? 0.186 -13.200 11.290 1.00 89.56 511 LYS A CA 1
ATOM 3923 C C . LYS A 1 511 ? -0.356 -14.621 11.074 1.00 89.56 511 LYS A C 1
ATOM 3925 O O . LYS A 1 511 ? 0.029 -15.298 10.129 1.00 89.56 511 LYS A O 1
ATOM 3930 N N . GLU A 1 512 ? -1.263 -15.058 11.946 1.00 88.19 512 GLU A N 1
ATOM 3931 C CA . GLU A 1 512 ? -1.858 -16.403 11.924 1.00 88.19 512 GLU A CA 1
ATOM 3932 C C . GLU A 1 512 ? -2.822 -16.625 10.751 1.00 88.19 512 GLU A C 1
ATOM 3934 O O . GLU A 1 512 ? -3.013 -17.755 10.306 1.00 88.19 512 GLU A O 1
ATOM 3939 N N . GLN A 1 513 ? -3.439 -15.555 10.242 1.00 88.94 513 GLN A N 1
ATOM 3940 C CA . GLN A 1 513 ? -4.424 -15.648 9.175 1.00 88.94 513 GLN A CA 1
ATOM 3941 C C . GLN A 1 513 ? -3.712 -15.869 7.834 1.00 88.94 513 GLN A C 1
ATOM 3943 O O . GLN A 1 513 ? -2.818 -15.109 7.451 1.00 88.94 513 GLN A O 1
ATOM 3948 N N . GLY A 1 514 ? -4.114 -16.909 7.104 1.00 89.00 514 GLY A N 1
ATOM 3949 C CA . GLY A 1 514 ? -3.721 -17.106 5.709 1.00 89.00 514 GLY A CA 1
ATOM 3950 C C . GLY A 1 514 ? -4.366 -16.072 4.780 1.00 89.00 514 GLY A C 1
ATOM 3951 O O . GLY A 1 514 ? -5.271 -15.341 5.176 1.00 89.00 514 GLY A O 1
ATOM 3952 N N . VAL A 1 515 ? -3.919 -16.024 3.526 1.00 92.00 515 VAL A N 1
ATOM 3953 C CA . VAL A 1 515 ? -4.688 -15.354 2.466 1.00 92.00 515 VAL A CA 1
ATOM 3954 C C . VAL A 1 515 ? -5.952 -16.184 2.229 1.00 92.00 515 VAL A C 1
ATOM 3956 O O . VAL A 1 515 ? -5.854 -17.406 2.125 1.00 92.00 515 VAL A O 1
ATOM 3959 N N . THR A 1 516 ? -7.128 -15.556 2.188 1.00 91.31 516 THR A N 1
ATOM 3960 C CA . THR A 1 516 ? -8.380 -16.273 1.926 1.00 91.31 516 THR A CA 1
ATOM 3961 C C . THR A 1 516 ? -8.522 -16.593 0.438 1.00 91.31 516 THR A C 1
ATOM 3963 O O . THR A 1 516 ? -8.182 -15.785 -0.422 1.00 91.31 516 THR A O 1
ATOM 3966 N N . TYR A 1 517 ? -8.976 -17.807 0.140 1.00 90.19 517 TYR A N 1
ATOM 3967 C CA . TYR A 1 517 ? -9.145 -18.342 -1.208 1.00 90.19 517 TYR A CA 1
ATOM 3968 C C . TYR A 1 517 ? -10.321 -19.326 -1.192 1.00 90.19 517 TYR A C 1
ATOM 3970 O O . TYR A 1 517 ? -10.585 -19.934 -0.154 1.00 90.19 517 TYR A O 1
ATOM 3978 N N . GLU A 1 518 ? -11.031 -19.447 -2.309 1.00 87.56 518 GLU A N 1
ATOM 3979 C CA . GLU A 1 518 ? -12.180 -20.343 -2.486 1.00 87.56 518 GLU A CA 1
ATOM 3980 C C . GLU A 1 518 ? -11.874 -21.342 -3.606 1.00 87.56 518 GLU A C 1
ATOM 3982 O O . GLU A 1 518 ? -11.312 -20.959 -4.632 1.00 87.56 518 GLU A O 1
ATOM 3987 N N . ASP A 1 519 ? -12.299 -22.598 -3.457 1.00 81.19 519 ASP A N 1
ATOM 3988 C CA . ASP A 1 519 ? -11.976 -23.681 -4.405 1.00 81.19 519 ASP A CA 1
ATOM 3989 C C . ASP A 1 519 ? -12.512 -23.426 -5.833 1.00 81.19 519 ASP A C 1
ATOM 3991 O O . ASP A 1 519 ? -12.023 -23.991 -6.807 1.00 81.19 519 ASP A O 1
ATOM 3995 N N . GLY A 1 520 ? -13.491 -22.526 -5.986 1.00 80.88 520 GLY A N 1
ATOM 3996 C CA . GLY A 1 520 ? -14.022 -22.083 -7.281 1.00 80.88 520 GLY A CA 1
ATOM 3997 C C . GLY A 1 520 ? -13.206 -20.994 -7.996 1.00 80.88 520 GLY A C 1
ATOM 3998 O O . GLY A 1 520 ? -13.663 -20.484 -9.017 1.00 80.88 520 GLY A O 1
ATOM 3999 N N . TRP A 1 521 ? -12.052 -20.574 -7.464 1.00 86.69 521 TRP A N 1
ATOM 4000 C CA . TRP A 1 521 ? -11.215 -19.509 -8.046 1.00 86.69 521 TRP A CA 1
ATOM 4001 C C . TRP A 1 521 ? -10.039 -20.026 -8.889 1.00 86.69 521 TRP A C 1
ATOM 4003 O O . TRP A 1 521 ? -9.227 -19.225 -9.372 1.00 86.69 521 TRP A O 1
ATOM 4013 N N . GLU A 1 522 ? -9.910 -21.343 -9.070 1.00 84.44 522 GLU A N 1
ATOM 4014 C CA . GLU A 1 522 ? -8.834 -21.931 -9.871 1.00 84.44 522 GLU A CA 1
ATOM 4015 C C . GLU A 1 522 ? -8.912 -21.445 -11.328 1.00 84.44 522 GLU A C 1
ATOM 4017 O O . GLU A 1 522 ? -9.944 -21.534 -11.989 1.00 84.44 522 GLU A O 1
ATOM 4022 N N . GLY A 1 523 ? -7.819 -20.859 -11.827 1.00 84.44 523 GLY A N 1
ATOM 4023 C CA . GLY A 1 523 ? -7.759 -20.271 -13.172 1.00 84.44 523 GLY A CA 1
ATOM 4024 C C . GLY A 1 523 ? -8.556 -18.971 -13.379 1.00 84.44 523 GLY A C 1
ATOM 4025 O O . GLY A 1 523 ? -8.420 -18.365 -14.438 1.00 84.44 523 GLY A O 1
ATOM 4026 N N . TRP A 1 524 ? -9.337 -18.506 -12.395 1.00 90.69 524 TRP A N 1
ATOM 4027 C CA . TRP A 1 524 ? -10.115 -17.260 -12.490 1.00 90.69 524 TRP A CA 1
ATOM 4028 C C . TRP A 1 524 ? -9.241 -16.004 -12.378 1.00 90.69 524 TRP A C 1
ATOM 4030 O O . TRP A 1 524 ? -9.435 -15.028 -13.103 1.00 90.69 524 TRP A O 1
ATOM 4040 N N . LEU A 1 525 ? -8.262 -16.034 -11.471 1.00 93.06 525 LEU A N 1
ATOM 4041 C CA . LEU A 1 525 ? -7.322 -14.937 -11.254 1.00 93.06 525 LEU A CA 1
ATOM 4042 C C . LEU A 1 525 ? -6.048 -15.135 -12.081 1.00 93.06 525 LEU A C 1
ATOM 4044 O O . LEU A 1 525 ? -5.531 -16.247 -12.215 1.00 93.06 525 LEU A O 1
ATOM 4048 N N . SER A 1 526 ? -5.498 -14.029 -12.579 1.00 93.50 526 SER A N 1
ATOM 4049 C CA . SER A 1 526 ? -4.221 -13.988 -13.291 1.00 93.50 526 SER A CA 1
ATOM 4050 C C . SER A 1 526 ? -3.229 -13.053 -12.595 1.00 93.50 526 SER A C 1
ATOM 4052 O O . SER A 1 526 ? -3.610 -12.122 -11.887 1.00 93.50 526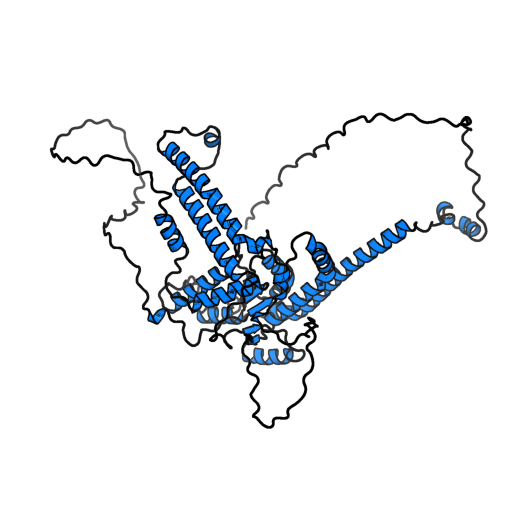 SER A O 1
ATOM 4054 N N . VAL A 1 527 ? -1.937 -13.328 -12.763 1.00 94.56 527 VAL A N 1
ATOM 4055 C CA . VAL A 1 527 ? -0.822 -12.615 -12.128 1.00 94.56 527 VAL A CA 1
ATOM 4056 C C . VAL A 1 527 ? 0.187 -12.217 -13.198 1.00 94.56 527 VAL A C 1
ATOM 4058 O O . VAL A 1 527 ? 0.547 -13.040 -14.044 1.00 94.56 527 VAL A O 1
ATOM 4061 N N . PHE A 1 528 ? 0.675 -10.979 -13.162 1.00 94.12 528 PHE A N 1
ATOM 4062 C CA . PHE A 1 528 ? 1.756 -10.534 -14.042 1.00 94.12 528 PHE A CA 1
ATOM 4063 C C . PHE A 1 528 ? 3.070 -11.259 -13.731 1.00 94.12 528 PHE A C 1
ATOM 4065 O O . PHE A 1 528 ? 3.415 -11.510 -12.574 1.00 94.12 528 PHE A O 1
ATOM 4072 N N . ARG A 1 529 ? 3.834 -11.576 -14.776 1.00 90.56 529 ARG A N 1
ATOM 4073 C CA . ARG A 1 529 ? 5.120 -12.269 -14.690 1.00 90.56 529 ARG A CA 1
ATOM 4074 C C . ARG A 1 529 ? 6.176 -11.504 -15.481 1.00 90.56 529 ARG A C 1
ATOM 4076 O O . ARG A 1 529 ? 5.900 -11.020 -16.572 1.00 90.56 529 ARG A O 1
ATOM 4083 N N . GLU A 1 530 ? 7.400 -11.451 -14.959 1.00 84.50 530 GLU A N 1
ATOM 4084 C CA . GLU A 1 530 ? 8.565 -11.035 -15.746 1.00 84.50 530 GLU A CA 1
ATOM 4085 C C . GLU A 1 530 ? 8.673 -11.910 -17.018 1.00 84.50 530 GLU A C 1
ATOM 4087 O O . GLU A 1 530 ? 8.635 -13.145 -16.898 1.00 84.50 530 GLU A O 1
ATOM 4092 N N . PRO A 1 531 ? 8.751 -11.306 -18.221 1.00 76.44 531 PRO A N 1
ATOM 4093 C CA . PRO A 1 531 ? 8.863 -12.053 -19.471 1.00 76.44 531 PRO A CA 1
ATOM 4094 C C . PRO A 1 531 ? 10.180 -12.829 -19.491 1.00 76.44 531 PRO A C 1
ATOM 4096 O O . PRO A 1 531 ? 11.217 -12.297 -19.086 1.00 76.44 531 PRO A O 1
ATOM 4099 N N . ARG A 1 532 ? 10.178 -14.081 -19.969 1.00 72.12 532 ARG A N 1
ATOM 4100 C CA . ARG A 1 532 ? 11.451 -14.797 -20.139 1.00 72.12 532 ARG A CA 1
ATOM 4101 C C . ARG A 1 532 ? 12.266 -14.168 -21.264 1.00 72.12 532 ARG A C 1
ATOM 4103 O O . ARG A 1 532 ? 11.714 -13.705 -22.264 1.00 72.12 532 ARG A O 1
ATOM 4110 N N . GLU A 1 533 ? 13.588 -14.222 -21.135 1.00 56.53 533 GLU A N 1
ATOM 4111 C CA . GLU A 1 533 ? 14.512 -13.871 -22.215 1.00 56.53 533 GLU A CA 1
ATOM 4112 C C . GLU A 1 533 ? 14.184 -14.722 -23.461 1.00 56.53 533 GLU A C 1
ATOM 4114 O O . GLU A 1 533 ? 14.329 -15.943 -23.443 1.00 56.53 533 GLU A O 1
ATOM 4119 N N . GLY A 1 534 ? 13.664 -14.074 -24.511 1.00 52.38 534 GLY A N 1
ATOM 4120 C CA . GLY A 1 534 ? 13.169 -14.707 -25.744 1.00 52.38 534 GLY A CA 1
ATOM 4121 C C . GLY A 1 534 ? 11.649 -14.627 -25.974 1.00 52.38 534 GLY A C 1
ATOM 4122 O O . GLY A 1 534 ? 11.221 -14.611 -27.124 1.00 52.38 534 GLY A O 1
ATOM 4123 N N . GLU A 1 535 ? 10.814 -14.496 -24.935 1.00 53.81 535 GLU A N 1
ATOM 4124 C CA . GLU A 1 535 ? 9.345 -14.377 -25.099 1.00 53.81 535 GLU A CA 1
ATOM 4125 C C . GLU A 1 535 ? 8.930 -12.968 -25.596 1.00 53.81 535 GLU A C 1
ATOM 4127 O O . GLU A 1 535 ? 7.938 -12.819 -26.311 1.00 53.81 535 GLU A O 1
ATOM 4132 N N . GLY A 1 536 ? 9.745 -11.938 -25.324 1.00 46.25 536 GLY A N 1
ATOM 4133 C CA . GLY A 1 536 ? 9.482 -10.539 -25.703 1.00 46.25 536 GLY A CA 1
ATOM 4134 C C . GLY A 1 536 ? 9.479 -10.223 -27.210 1.00 46.25 536 GLY A C 1
ATOM 4135 O O . GLY A 1 536 ? 8.976 -9.173 -27.602 1.00 46.25 536 GLY A O 1
ATOM 4136 N N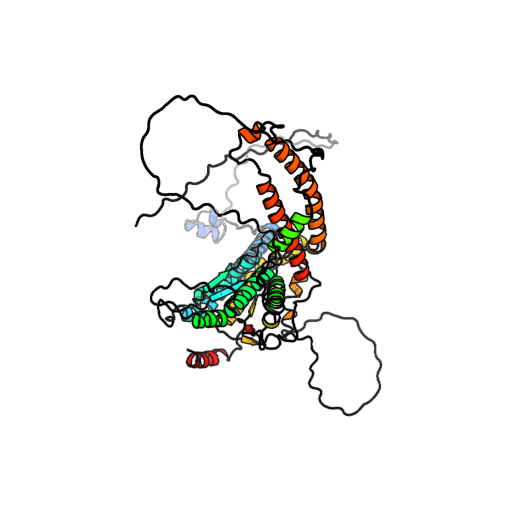 . GLU A 1 537 ? 9.989 -11.108 -28.075 1.00 41.38 537 GLU A N 1
ATOM 4137 C CA . GLU A 1 537 ? 9.792 -10.990 -29.534 1.00 41.38 537 GLU A CA 1
ATOM 4138 C C . GLU A 1 537 ? 8.456 -11.593 -29.999 1.00 41.38 537 GLU A C 1
ATOM 4140 O O . GLU A 1 537 ? 7.930 -11.201 -31.039 1.00 41.38 537 GLU A O 1
ATOM 4145 N N . GLY A 1 538 ? 7.878 -12.517 -29.222 1.00 38.22 538 GLY A N 1
ATOM 4146 C CA . GLY A 1 538 ? 6.568 -13.108 -29.495 1.00 38.22 538 GLY A CA 1
ATOM 4147 C C . GLY A 1 538 ? 5.412 -12.157 -29.182 1.00 38.22 538 GLY A C 1
ATOM 4148 O O . GLY A 1 538 ? 4.431 -12.132 -29.921 1.00 38.22 538 GLY A O 1
ATOM 4149 N N . ALA A 1 539 ? 5.553 -11.331 -28.140 1.00 41.44 539 ALA A N 1
ATOM 4150 C CA . ALA A 1 539 ? 4.552 -10.332 -27.763 1.00 41.44 539 ALA A CA 1
ATOM 4151 C C . ALA A 1 539 ? 4.254 -9.346 -28.901 1.00 41.44 539 ALA A C 1
ATOM 4153 O O . ALA A 1 539 ? 3.089 -9.182 -29.246 1.00 41.44 539 ALA A O 1
ATOM 4154 N N . LYS A 1 540 ? 5.289 -8.850 -29.596 1.00 41.88 540 LYS A N 1
ATOM 4155 C CA . LYS A 1 540 ? 5.147 -7.978 -30.778 1.00 41.88 540 LYS A CA 1
ATOM 4156 C C . LYS A 1 540 ? 4.216 -8.548 -31.859 1.00 41.88 540 LYS A C 1
ATOM 4158 O O . LYS A 1 540 ? 3.537 -7.786 -32.529 1.00 41.88 540 LYS A O 1
ATOM 4163 N N . LYS A 1 541 ? 4.166 -9.880 -32.014 1.00 35.03 541 LYS A N 1
ATOM 4164 C CA . LYS A 1 541 ? 3.300 -10.585 -32.981 1.00 35.03 541 LYS A CA 1
ATOM 4165 C C . LYS A 1 541 ? 1.888 -10.891 -32.480 1.00 35.03 541 LYS A C 1
ATOM 4167 O O . LYS A 1 541 ? 1.019 -11.181 -33.299 1.00 35.03 541 LYS A O 1
ATOM 4172 N N . ASN A 1 542 ? 1.675 -10.914 -31.166 1.00 35.88 542 ASN A N 1
ATOM 4173 C CA . ASN A 1 542 ? 0.336 -11.030 -30.587 1.00 35.88 542 ASN A CA 1
ATOM 4174 C C . ASN A 1 542 ? -0.316 -9.653 -30.458 1.00 35.88 542 ASN A C 1
ATOM 4176 O O . ASN A 1 542 ? -1.511 -9.540 -30.684 1.00 35.88 542 ASN A O 1
ATOM 4180 N N . GLU A 1 543 ? 0.474 -8.619 -30.174 1.00 44.31 543 GLU A N 1
ATOM 4181 C CA . GLU A 1 543 ? 0.068 -7.221 -30.273 1.00 44.31 543 GLU A CA 1
ATOM 4182 C C . GLU A 1 543 ? -0.363 -6.903 -31.718 1.00 44.31 543 GLU A C 1
ATOM 4184 O O . GLU A 1 543 ? -1.515 -6.540 -31.903 1.00 44.31 543 GLU A O 1
ATOM 4189 N N . GLU A 1 544 ? 0.431 -7.224 -32.753 1.00 37.75 544 GLU A N 1
ATOM 4190 C CA . GLU A 1 544 ? 0.035 -7.156 -34.190 1.00 37.75 544 GLU A CA 1
ATOM 4191 C C . GLU A 1 544 ? -1.230 -7.963 -34.594 1.00 37.75 544 GLU A C 1
ATOM 4193 O O . GLU A 1 544 ? -1.588 -8.024 -35.773 1.00 37.75 544 GLU A O 1
ATOM 4198 N N . LYS A 1 545 ? -1.874 -8.657 -33.650 1.00 30.17 545 LYS A N 1
ATOM 4199 C CA . LYS A 1 545 ? -3.085 -9.467 -33.845 1.00 30.17 545 LYS A CA 1
ATOM 4200 C C . LYS A 1 545 ? -4.231 -9.140 -32.884 1.00 30.17 545 LYS A C 1
ATOM 4202 O O . LYS A 1 545 ? -5.283 -9.776 -32.989 1.00 30.17 545 LYS A O 1
ATOM 4207 N N . VAL A 1 546 ? -4.008 -8.238 -31.933 1.00 38.47 546 VAL A N 1
ATOM 4208 C CA . VAL A 1 546 ? -4.966 -7.833 -30.891 1.00 38.47 546 VAL A CA 1
ATOM 4209 C C . VAL A 1 546 ? -5.172 -6.309 -30.882 1.00 38.47 546 VAL A C 1
ATOM 4211 O O . VAL A 1 546 ? -6.202 -5.870 -30.377 1.00 38.47 546 VAL A O 1
ATOM 4214 N N . TRP A 1 547 ? -4.257 -5.547 -31.496 1.00 31.94 547 TRP A N 1
ATOM 4215 C CA . TRP A 1 547 ? -4.475 -4.191 -32.015 1.00 31.94 547 TRP A CA 1
ATOM 4216 C C . TRP A 1 547 ? -4.898 -4.270 -33.498 1.00 31.94 547 TRP A C 1
ATOM 4218 O O . TRP A 1 547 ? -4.199 -4.986 -34.257 1.00 31.94 547 TRP A O 1
#